Protein AF-A0A397B777-F1 (afdb_monomer)

Secondary structure (DSSP, 8-state):
-HHHHHHTTT-GGGGTSEEE-SSSEEES-HHHHHHHHHHHHHHHHHHHHHHHHHHHHHHHHHHHHHHHHHHHHHHHHTT----HHHHHPPP-SB----HHHHHHHHHHHHHTT--GGGEEEEEEEEEE-TTS-EEEEEEEEEESSEEEEEEE--GGG---TTSPPPPSEEEEEEEEGGGEEEEEE-SSSSSEEEEEEPPPPPPSS---TTPPPGGG-SB-TTT-PBP-SSS--EE-TTT--EE-GGG---EEEEGGGTEEEEEE--GGGTTSS--S----EEEE-TTHHHHHHHHHHH-TT--EEE-SEEE----SSS--S-SSEEEEEEESS-EEEEETTEEEEEEEGGGSPPHHHHHHHHHHHHHHHHHHHHHHHHHHHHHHHHHHHHHHHHHHHHHHHHHHHHHHHHHHHHHHHS--------------TT--------HHHHHHHHHHHHTT--

Nearest PDB structures (foldseek):
  1vfy-assembly1_A  TM=9.439E-01  e=3.024E-05  Saccharomyces cerevisiae
  1dvp-assembly1_A-2  TM=9.298E-01  e=5.493E-04  Drosophila melanogaster
  1joc-assembly1_B  TM=9.354E-01  e=1.040E-03  Homo sapiens
  3zyq-assembly1_A  TM=8.525E-01  e=5.821E-04  Homo sapiens
  1z2q-assembly1_A  TM=7.288E-01  e=4.111E-04  Leishmania major

Solvent-accessible surface area (backbone atoms only — not comparable to full-atom values): 25722 Å² total; per-residue (Å²): 110,70,67,60,63,59,46,32,79,82,40,64,66,56,68,83,39,50,46,83,55,98,89,50,81,45,66,76,47,72,64,62,52,50,52,51,51,55,50,48,54,56,49,48,52,52,52,51,51,50,51,50,50,52,48,52,50,56,64,49,41,58,57,49,51,50,53,54,51,52,52,51,50,52,31,62,76,68,60,38,41,42,32,65,69,60,72,70,61,76,80,71,47,66,64,64,76,53,66,66,63,44,51,46,52,48,50,41,37,50,75,72,69,48,66,78,91,44,62,57,34,31,33,75,30,26,36,40,29,50,81,57,46,81,38,71,57,24,34,45,34,31,42,85,62,32,34,37,41,28,39,56,45,67,59,84,71,63,86,50,94,84,54,80,72,61,51,57,46,27,35,34,34,70,40,54,49,84,41,52,62,31,37,41,26,54,43,54,33,64,39,56,36,30,44,38,38,60,68,66,82,83,51,94,59,58,63,58,89,66,50,59,60,77,82,78,48,69,36,18,79,82,78,61,49,64,57,49,98,88,37,52,83,40,62,19,74,82,76,16,45,49,29,40,66,92,48,36,75,47,65,45,34,37,43,94,36,31,33,80,55,68,36,46,28,44,55,92,52,63,36,60,49,40,48,38,52,50,35,25,44,46,36,37,29,75,54,41,70,51,55,54,49,53,51,36,69,73,38,78,87,39,55,80,47,70,45,49,67,48,68,43,57,57,35,97,57,66,55,54,38,29,74,37,32,39,35,56,47,76,36,89,52,70,46,72,49,74,48,94,72,33,30,37,40,32,31,25,54,82,41,37,57,55,66,70,58,54,52,55,46,53,52,51,51,54,51,53,48,52,52,52,51,52,50,51,52,51,56,46,52,54,52,49,53,59,45,51,53,58,45,49,53,52,50,53,52,50,50,50,55,50,51,52,51,50,52,52,54,49,52,54,50,49,57,56,67,71,53,87,67,94,79,84,88,82,91,82,82,88,77,76,90,80,76,80,74,78,72,86,72,70,57,71,60,56,53,52,50,51,56,54,48,72,72,64,70,128

Sequence (458 aa):
KYIVKAAQKAIPALQDEVQWGQTMLFIRTPEAFFALEKLRERTFGVFVSRIQRAWTKYAGRRHLLQLSADISKLYAKQGKGRQRVSLYRPFDTDYCRDSQVRAAILAVLQYHGDDTSKLLFCDNVDKISKLGIRQPNFYLVVTASAMYILEGQDPASSVDPKAVVPPLVSLRRRLPLSAIEGIVMSPFADPFLVLRITQTPVLPTPDVSHWKDNKSSASCMATNKKFSLFTRRHHCRVTGNLYCADVVSNLHPVPDRGCYTPVRVVDSVVGYFSTDMAEDVCLASEKKTEIAVVIVNALRTISITFDKAIRLRTAPVLSTSPSDTLTFETGAATAITVRPGNIVITVAAADQVPAQYLEARKKRERRRKKQRDAQRAADEAIRTARREVREKEREEERLRRVAEKKARKASERAKRSGSGTNLATNGANVRKFGEQLAQPQSNATSELAAALARRRGN

InterPro domains:
  IPR000306 FYVE zinc finger [PF01363] (210-266)
  IPR000306 FYVE zinc finger [SM00064] (206-271)
  IPR010926 Class I myosin tail homology domain [PF06017] (82-199)
  IPR010926 Class I myosin tail homology domain [PS51757] (80-297)
  IPR011011 Zinc finger, FYVE/PHD-type [SSF57903] (208-265)
  IPR013083 Zinc finger, RING/FYVE/PHD-type [G3DSA:3.30.40.10] (204-276)
  IPR052113 FYVE-type Zinc Finger Domain-Containing Protein [PTHR39490] (209-267)

Organism: Aphanomyces astaci (NCBI:txid112090)

Mean predicted aligned error: 11.79 Å

Radius of gyration: 35.64 Å; Cα contacts (8 Å, |Δi|>4): 681; chains: 1; bounding box: 112×71×77 Å

Structure (mmCIF, N/CA/C/O backbone):
data_AF-A0A397B777-F1
#
_entry.id   AF-A0A397B777-F1
#
loop_
_atom_site.group_PDB
_atom_site.id
_atom_site.type_symbol
_atom_site.label_atom_id
_atom_site.label_alt_id
_atom_site.label_comp_id
_atom_site.label_asym_id
_atom_site.label_entity_id
_atom_site.label_seq_id
_atom_site.pdbx_PDB_ins_code
_atom_site.Cartn_x
_atom_site.Cartn_y
_atom_site.Cartn_z
_atom_site.occupancy
_atom_site.B_iso_or_equiv
_atom_site.auth_seq_id
_atom_site.auth_comp_id
_atom_site.auth_asym_id
_atom_site.auth_atom_id
_atom_site.pdbx_PDB_model_num
ATOM 1 N N . LYS A 1 1 ? -40.153 16.217 -7.613 1.00 79.06 1 LYS A N 1
ATOM 2 C CA . LYS A 1 1 ? -39.376 17.361 -8.165 1.00 79.06 1 LYS A CA 1
ATOM 3 C C . LYS A 1 1 ? -37.860 17.211 -7.982 1.00 79.06 1 LYS A C 1
ATOM 5 O O . LYS A 1 1 ? -37.165 17.145 -8.986 1.00 79.06 1 LYS A O 1
ATOM 10 N N . TYR A 1 2 ? -37.328 17.070 -6.759 1.00 84.75 2 TYR A N 1
ATOM 11 C CA . TYR A 1 2 ? -35.871 16.946 -6.533 1.00 84.75 2 TYR A CA 1
ATOM 12 C C . TYR A 1 2 ? -35.198 15.745 -7.220 1.00 84.75 2 TYR A C 1
ATOM 14 O O . TYR A 1 2 ? -34.091 15.893 -7.725 1.00 84.75 2 TYR A O 1
ATOM 22 N N . ILE A 1 3 ? -35.869 14.589 -7.286 1.00 84.06 3 ILE A N 1
ATOM 23 C CA . ILE A 1 3 ? -35.337 13.381 -7.947 1.00 84.06 3 ILE A CA 1
ATOM 24 C C . ILE A 1 3 ? -35.085 13.635 -9.440 1.00 84.06 3 ILE A C 1
ATOM 26 O O . ILE A 1 3 ? -33.982 13.399 -9.919 1.00 84.06 3 ILE A O 1
ATOM 30 N N . VAL A 1 4 ? -36.067 14.198 -10.154 1.00 85.00 4 VAL A N 1
ATOM 31 C CA . VAL A 1 4 ? -35.940 14.543 -11.582 1.00 85.00 4 VAL A CA 1
ATOM 32 C C . VAL A 1 4 ? -34.845 15.591 -11.792 1.00 85.00 4 VAL A C 1
ATOM 34 O O . VAL A 1 4 ? -33.994 15.421 -12.655 1.00 85.00 4 VAL A O 1
ATOM 37 N N . LYS A 1 5 ? -34.786 16.622 -10.937 1.00 86.44 5 LYS A N 1
ATOM 38 C CA . LYS A 1 5 ? -33.733 17.650 -10.993 1.00 86.44 5 LYS A CA 1
ATOM 39 C C . LYS A 1 5 ? -32.326 17.074 -10.777 1.00 86.44 5 LYS A C 1
ATOM 41 O O . LYS A 1 5 ? -31.363 17.548 -11.369 1.00 86.44 5 LYS A O 1
ATOM 46 N N . ALA A 1 6 ? -32.185 16.055 -9.929 1.00 87.81 6 ALA A N 1
ATOM 47 C CA . ALA A 1 6 ? -30.918 15.352 -9.745 1.00 87.81 6 ALA A CA 1
ATOM 48 C C . ALA A 1 6 ? -30.576 14.462 -10.954 1.00 87.81 6 ALA A C 1
ATOM 50 O O . ALA A 1 6 ? -29.423 14.443 -11.383 1.00 87.81 6 ALA A O 1
ATOM 51 N N . ALA A 1 7 ? -31.572 13.774 -11.521 1.00 88.38 7 ALA A N 1
ATOM 52 C CA . ALA A 1 7 ? -31.412 12.912 -12.691 1.00 88.38 7 ALA A CA 1
ATOM 53 C C . ALA A 1 7 ? -31.034 13.691 -13.963 1.00 88.38 7 ALA A C 1
ATOM 55 O O . ALA A 1 7 ? -30.239 13.193 -14.756 1.00 88.38 7 ALA A O 1
ATOM 56 N N . GLN A 1 8 ? -31.500 14.937 -14.110 1.00 90.25 8 GLN A N 1
ATOM 57 C CA . GLN A 1 8 ? -31.157 15.827 -15.231 1.00 90.25 8 GLN A CA 1
ATOM 58 C C . GLN A 1 8 ? -29.645 16.040 -15.418 1.00 90.25 8 GLN A C 1
ATOM 60 O O . GLN A 1 8 ? -29.198 16.272 -16.534 1.00 90.25 8 GLN A O 1
ATOM 65 N N . LYS A 1 9 ? -28.830 15.912 -14.357 1.00 88.44 9 LYS A N 1
ATOM 66 C CA . LYS A 1 9 ? -27.359 15.985 -14.474 1.00 88.44 9 LYS A CA 1
ATOM 67 C C . LYS A 1 9 ? -26.760 14.826 -15.272 1.00 88.44 9 LYS A C 1
ATOM 69 O O . LYS A 1 9 ? -25.697 14.980 -15.859 1.00 88.44 9 LYS A O 1
ATOM 74 N N . ALA A 1 10 ? -27.397 13.660 -15.221 1.00 88.00 10 ALA A N 1
ATOM 75 C CA . ALA A 1 10 ? -26.948 12.452 -15.903 1.00 88.00 10 ALA A CA 1
ATOM 76 C C . ALA A 1 10 ? -27.722 12.196 -17.205 1.00 88.00 10 ALA A C 1
ATOM 78 O O . ALA A 1 10 ? -27.207 11.514 -18.085 1.00 88.00 10 ALA A O 1
ATOM 79 N N . ILE A 1 11 ? -28.944 12.726 -17.317 1.00 91.12 11 ILE A N 1
ATOM 80 C CA . ILE A 1 11 ? -29.828 12.570 -18.475 1.00 91.12 11 ILE A CA 1
ATOM 81 C C . ILE A 1 11 ? -30.384 13.958 -18.843 1.00 91.12 11 ILE A C 1
ATOM 83 O O . ILE A 1 11 ? -31.448 14.341 -18.349 1.00 91.12 11 ILE A O 1
ATOM 87 N N . PRO A 1 12 ? -29.677 14.734 -19.686 1.00 89.50 12 PRO A N 1
ATOM 88 C CA . PRO A 1 12 ? -30.096 16.090 -20.054 1.00 89.50 12 PRO A CA 1
ATOM 89 C C . PRO A 1 12 ? -31.476 16.155 -20.728 1.00 89.50 12 PRO A C 1
ATOM 91 O O . PRO A 1 12 ? -32.230 17.087 -20.465 1.00 89.50 12 PRO A O 1
ATOM 94 N N . ALA A 1 13 ? -31.849 15.122 -21.497 1.00 86.94 13 ALA A N 1
ATOM 95 C CA . ALA A 1 13 ? -33.136 15.012 -22.200 1.00 86.94 13 ALA A CA 1
ATOM 96 C C . ALA A 1 13 ? -34.374 15.092 -21.276 1.00 86.94 13 ALA A C 1
ATOM 98 O O . ALA A 1 13 ? -35.464 15.461 -21.700 1.00 86.94 13 ALA A O 1
ATOM 99 N N . LEU A 1 14 ? -34.211 14.840 -19.969 1.00 86.88 14 LEU A N 1
ATOM 100 C CA . LEU A 1 14 ? -35.288 14.981 -18.980 1.00 86.88 14 LEU A CA 1
ATOM 101 C C . LEU A 1 14 ? -35.750 16.431 -18.749 1.00 86.88 14 LEU A C 1
ATOM 103 O O . LEU A 1 14 ? -36.656 16.648 -17.942 1.00 86.88 14 LEU A O 1
ATOM 107 N N . GLN A 1 15 ? -35.108 17.434 -19.352 1.00 85.94 15 GLN A N 1
ATOM 108 C CA . GLN A 1 15 ? -35.592 18.817 -19.299 1.00 85.94 15 GLN A CA 1
ATOM 109 C C . GLN A 1 15 ? -36.852 19.009 -20.149 1.00 85.94 15 GLN A C 1
ATOM 111 O O . GLN A 1 15 ? -37.809 19.608 -19.662 1.00 85.94 15 GLN A O 1
ATOM 116 N N . ASP A 1 16 ? -36.883 18.420 -21.345 1.00 88.69 16 ASP A N 1
ATOM 117 C CA . ASP A 1 16 ? -37.944 18.648 -22.336 1.00 88.69 16 ASP A CA 1
ATOM 118 C C . ASP A 1 16 ? -38.967 17.503 -22.393 1.00 88.69 16 ASP A C 1
ATOM 120 O O . ASP A 1 16 ? -40.089 17.658 -22.884 1.00 88.69 16 ASP A O 1
ATOM 124 N N . GLU A 1 17 ? -38.596 16.337 -21.863 1.00 89.69 17 GLU A N 1
ATOM 125 C CA . GLU A 1 17 ? -3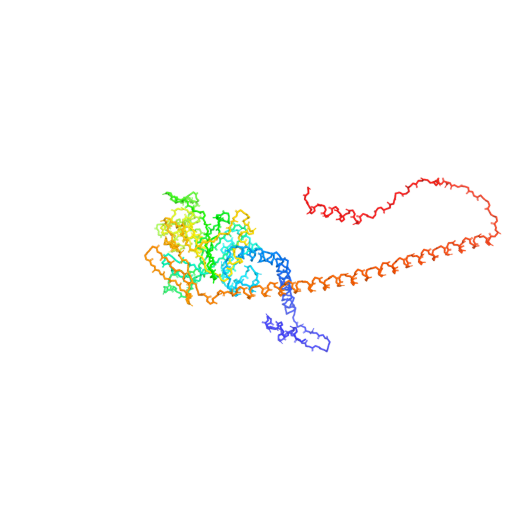9.399 15.115 -21.948 1.00 89.69 17 GLU A CA 1
ATOM 126 C C . GLU A 1 17 ? -40.285 14.844 -20.728 1.00 89.69 17 GLU A C 1
ATOM 128 O O . GLU A 1 17 ? -41.009 13.846 -20.696 1.00 89.69 17 GLU A O 1
ATOM 133 N N . VAL A 1 18 ? -40.248 15.718 -19.719 1.00 90.50 18 VAL A N 1
ATOM 134 C CA . VAL A 1 18 ? -40.936 15.508 -18.442 1.00 90.50 18 VAL A CA 1
ATOM 135 C C . VAL A 1 18 ? -41.908 16.645 -18.143 1.00 90.50 18 VAL A C 1
ATOM 137 O O . VAL A 1 18 ? -41.526 17.811 -18.088 1.00 90.50 18 VAL A O 1
ATOM 140 N N . GLN A 1 19 ? -43.161 16.298 -17.852 1.00 90.94 19 GLN A N 1
ATOM 141 C CA . GLN A 1 19 ? -44.210 17.241 -17.470 1.00 90.94 19 GLN A CA 1
ATOM 142 C C . GLN A 1 19 ? -44.797 16.891 -16.096 1.00 90.94 19 GLN A C 1
ATOM 144 O O . GLN A 1 19 ? -45.044 15.730 -15.770 1.00 90.94 19 GLN A O 1
ATOM 149 N N . TRP A 1 20 ? -45.026 17.909 -15.264 1.00 89.44 20 TRP A N 1
ATOM 150 C CA . TRP A 1 20 ? -45.606 17.742 -13.930 1.00 89.44 20 TRP A CA 1
ATOM 151 C C . TRP A 1 20 ? -47.130 17.847 -13.992 1.00 89.44 20 TRP A C 1
ATOM 153 O O . TRP A 1 20 ? -47.655 18.901 -14.340 1.00 89.44 20 TRP A O 1
ATOM 163 N N . GLY A 1 21 ? -47.831 16.780 -13.612 1.00 87.88 21 GLY A N 1
ATOM 164 C CA . GLY A 1 21 ? -49.249 16.842 -13.266 1.00 87.88 21 GLY A CA 1
ATOM 165 C C . GLY A 1 21 ? -49.465 17.254 -11.808 1.00 87.88 21 GLY A C 1
ATOM 166 O O . GLY A 1 21 ? -48.512 17.513 -11.069 1.00 87.88 21 GLY A O 1
ATOM 167 N N . GLN A 1 22 ? -50.726 17.276 -11.370 1.00 87.25 22 GLN A N 1
ATOM 168 C CA . GLN A 1 22 ? -51.072 17.592 -9.976 1.00 87.25 22 GLN A CA 1
ATOM 169 C C . GLN A 1 22 ? -50.581 16.516 -8.992 1.00 87.25 22 GLN A C 1
ATOM 171 O O . GLN A 1 22 ? -50.081 16.846 -7.920 1.00 87.25 22 GLN A O 1
ATOM 176 N N . THR A 1 23 ? -50.674 15.236 -9.370 1.00 91.19 23 THR A N 1
ATOM 177 C CA . THR A 1 23 ? -50.305 14.087 -8.518 1.0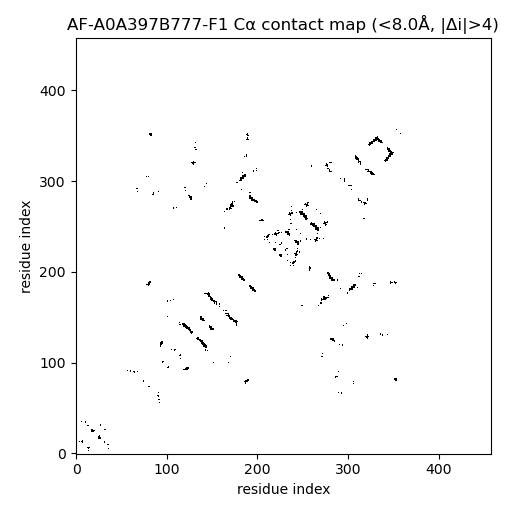0 91.19 23 THR A CA 1
ATOM 178 C C . THR A 1 23 ? -49.223 13.193 -9.123 1.00 91.19 23 THR A C 1
ATOM 180 O O . THR A 1 23 ? -48.531 12.492 -8.387 1.00 91.19 23 THR A O 1
ATOM 183 N N . MET A 1 24 ? -49.050 13.219 -10.448 1.00 91.12 24 MET A N 1
ATOM 184 C CA . MET A 1 24 ? -48.182 12.292 -11.179 1.00 91.12 24 MET A CA 1
ATOM 185 C C . MET A 1 24 ? -47.191 13.008 -12.097 1.00 91.12 24 MET A C 1
ATOM 187 O O . MET A 1 24 ? -47.374 14.166 -12.478 1.00 91.12 24 MET A O 1
ATOM 191 N N . LEU A 1 25 ? -46.119 12.294 -12.439 1.00 89.88 25 LEU A N 1
ATOM 192 C CA . LEU A 1 25 ? -45.121 12.712 -13.414 1.00 89.88 25 LEU A CA 1
ATOM 193 C C . LEU A 1 25 ? -45.454 12.092 -14.771 1.00 89.88 25 LEU A C 1
ATOM 195 O O . LEU A 1 25 ? -45.623 10.879 -14.853 1.00 89.88 25 LEU A O 1
ATOM 199 N N . PHE A 1 26 ? -45.494 12.907 -15.818 1.00 91.38 26 PHE A N 1
ATOM 200 C CA . PHE A 1 26 ? -45.703 12.450 -17.186 1.00 91.38 26 PHE A CA 1
ATOM 201 C C . PHE A 1 26 ? -44.372 12.480 -17.935 1.00 91.38 26 PHE A C 1
ATOM 203 O O . PHE A 1 26 ? -43.676 13.496 -17.923 1.00 91.38 26 PHE A O 1
ATOM 210 N N . ILE A 1 27 ? -44.014 11.359 -18.557 1.00 92.88 27 ILE A N 1
ATOM 211 C CA . ILE A 1 27 ? -42.802 11.199 -19.367 1.00 92.88 27 ILE A CA 1
ATOM 212 C C . ILE A 1 27 ? -43.257 10.973 -20.806 1.00 92.88 27 ILE A C 1
ATOM 214 O O . ILE A 1 27 ? -44.124 10.133 -21.044 1.00 92.88 27 ILE A O 1
ATOM 218 N N . ARG A 1 28 ? -42.714 11.749 -21.747 1.00 91.56 28 ARG A N 1
ATOM 219 C CA . ARG A 1 28 ? -43.176 11.761 -23.143 1.00 91.56 28 ARG A CA 1
ATOM 220 C C . ARG A 1 28 ? -42.762 10.521 -23.926 1.00 91.56 28 ARG A C 1
ATOM 222 O O . ARG A 1 28 ? -43.581 9.987 -24.667 1.00 91.56 28 ARG A O 1
ATOM 229 N N . THR A 1 29 ? -41.516 10.077 -23.779 1.00 92.44 29 THR A N 1
ATOM 230 C CA . THR A 1 29 ? -40.973 8.957 -24.556 1.00 92.44 29 THR A CA 1
ATOM 231 C C . THR A 1 29 ? -40.664 7.750 -23.663 1.00 92.44 29 THR A C 1
ATOM 233 O O . THR A 1 29 ? -40.296 7.908 -22.491 1.00 92.44 29 THR A O 1
ATOM 236 N N . PRO A 1 30 ? -40.763 6.520 -24.199 1.00 93.56 30 PRO A N 1
ATOM 237 C CA . PRO A 1 30 ? -40.282 5.335 -23.494 1.00 93.56 30 PRO A CA 1
ATOM 238 C C . PRO A 1 30 ? -38.759 5.373 -23.280 1.00 93.56 30 PRO A C 1
ATOM 240 O O . PRO A 1 30 ? -38.261 4.820 -22.302 1.00 93.56 30 PRO A O 1
ATOM 243 N N . GLU A 1 31 ? -38.011 6.060 -24.143 1.00 92.00 31 GLU A N 1
ATOM 244 C CA . GLU A 1 31 ? -36.551 6.181 -24.074 1.00 92.00 31 GLU A CA 1
ATOM 245 C C . GLU A 1 31 ? -36.095 6.933 -22.817 1.00 92.00 31 GLU A C 1
ATOM 247 O O . GLU A 1 31 ? -35.220 6.445 -22.096 1.00 92.00 31 GLU A O 1
ATOM 252 N N . ALA A 1 32 ? -36.734 8.060 -22.479 1.00 89.50 32 ALA A N 1
ATOM 253 C CA . ALA A 1 32 ? -36.459 8.773 -21.229 1.00 89.50 32 ALA A CA 1
ATOM 254 C C . ALA A 1 32 ? -36.811 7.946 -19.987 1.00 89.50 32 ALA A C 1
ATOM 256 O O . ALA A 1 32 ? -36.101 8.011 -18.977 1.00 89.50 32 ALA A O 1
ATOM 257 N N . PHE A 1 33 ? -37.873 7.138 -20.054 1.00 91.62 33 PHE A N 1
ATOM 258 C CA . PHE A 1 33 ? -38.214 6.214 -18.975 1.00 91.62 33 PHE A CA 1
ATOM 259 C C . PHE A 1 33 ? -37.134 5.133 -18.797 1.00 91.62 33 PHE A C 1
ATOM 261 O O . PHE A 1 33 ? -36.637 4.936 -17.686 1.00 91.62 33 PHE A O 1
ATOM 268 N N . PHE A 1 34 ? -36.689 4.487 -19.879 1.00 93.38 34 PHE A N 1
ATOM 269 C CA . PHE A 1 34 ? -35.610 3.496 -19.813 1.00 93.38 34 PHE A CA 1
ATOM 270 C C . PHE A 1 34 ? -34.275 4.104 -19.370 1.00 93.38 34 PHE A C 1
ATOM 272 O O . PHE A 1 34 ? -33.523 3.466 -18.631 1.00 93.38 34 PHE A O 1
ATOM 279 N N . ALA A 1 35 ? -33.982 5.349 -19.755 1.00 90.69 35 ALA A N 1
ATOM 280 C CA . ALA A 1 35 ? -32.808 6.066 -19.269 1.00 90.69 35 ALA A CA 1
ATOM 281 C C . ALA A 1 35 ? -32.852 6.256 -17.741 1.00 90.69 35 ALA A C 1
ATOM 283 O O . ALA A 1 35 ? -31.838 6.049 -17.064 1.00 90.69 35 ALA A O 1
ATOM 284 N N . LEU A 1 36 ? -34.021 6.592 -17.181 1.00 91.19 36 LEU A N 1
ATOM 285 C CA . LEU A 1 36 ? -34.231 6.690 -15.733 1.00 91.19 36 LEU A CA 1
ATOM 286 C C . LEU A 1 36 ? -34.055 5.341 -15.024 1.00 91.19 36 LEU A C 1
ATOM 288 O O . LEU A 1 36 ? -33.370 5.294 -14.000 1.00 91.19 36 LEU A O 1
ATOM 292 N N . GLU A 1 37 ? -34.604 4.249 -15.565 1.00 93.62 37 GLU A N 1
ATOM 293 C CA . GLU A 1 37 ? -34.410 2.905 -14.995 1.00 93.62 37 GLU A CA 1
ATOM 294 C C . GLU A 1 37 ? -32.938 2.472 -15.042 1.00 93.62 37 GLU A C 1
ATOM 296 O O . GLU A 1 37 ? -32.383 2.031 -14.034 1.00 93.62 37 GLU A O 1
ATOM 301 N N . LYS A 1 38 ? -32.236 2.719 -16.153 1.00 93.50 38 LYS A N 1
ATOM 302 C CA . LYS A 1 38 ? -30.796 2.438 -16.267 1.00 93.50 38 LYS A CA 1
ATOM 303 C C . LYS A 1 38 ? -29.967 3.245 -15.261 1.00 93.50 38 LYS A C 1
ATOM 305 O O . LYS A 1 38 ? -29.011 2.735 -14.666 1.00 93.50 38 LYS A O 1
ATOM 310 N N . LEU A 1 39 ? -30.333 4.508 -15.024 1.00 92.81 39 LEU A N 1
ATOM 311 C CA . LEU A 1 39 ? -29.713 5.333 -13.985 1.00 92.81 39 LEU A CA 1
ATOM 312 C C . LEU A 1 39 ? -30.018 4.796 -12.579 1.00 92.81 39 LEU A C 1
ATOM 314 O O . LEU A 1 39 ? -29.129 4.800 -11.721 1.00 92.81 39 LEU A O 1
ATOM 318 N N . ARG A 1 40 ? -31.242 4.313 -12.335 1.00 93.06 40 ARG A N 1
ATOM 319 C CA . ARG A 1 40 ? -31.650 3.684 -11.073 1.00 93.06 40 ARG A CA 1
ATOM 320 C C . ARG A 1 40 ? -30.844 2.418 -10.799 1.00 93.06 40 ARG A C 1
ATOM 322 O O . ARG A 1 40 ? -30.287 2.317 -9.709 1.00 93.06 40 ARG A O 1
ATOM 329 N N . GLU A 1 41 ? -30.710 1.509 -11.762 1.00 93.38 41 GLU A N 1
ATOM 330 C CA . GLU A 1 41 ? -29.903 0.287 -11.626 1.00 93.38 41 GLU A CA 1
ATOM 331 C C . GLU A 1 41 ? -28.442 0.605 -11.291 1.00 93.38 41 GLU A C 1
ATOM 333 O O . GLU A 1 41 ? -27.890 0.096 -10.309 1.00 93.38 41 GLU A O 1
ATOM 338 N N . ARG A 1 42 ? -27.829 1.539 -12.032 1.00 90.62 42 ARG A N 1
ATOM 339 C CA . ARG A 1 42 ? -26.467 2.011 -11.746 1.00 90.62 42 ARG A CA 1
ATOM 340 C C . ARG A 1 42 ? -26.355 2.586 -10.332 1.00 90.62 42 ARG A C 1
ATOM 342 O O . ARG A 1 42 ? -25.403 2.285 -9.610 1.00 90.62 42 ARG A O 1
ATOM 349 N N . THR A 1 43 ? -27.312 3.419 -9.926 1.00 91.12 43 THR A N 1
ATOM 350 C CA . THR A 1 43 ? -27.321 4.066 -8.603 1.00 91.12 43 THR A CA 1
ATOM 351 C C . THR A 1 43 ? -27.528 3.049 -7.479 1.00 91.12 43 THR A C 1
ATOM 353 O O . THR A 1 43 ? -26.881 3.145 -6.434 1.00 91.12 43 THR A O 1
ATOM 356 N N . PHE A 1 44 ? -28.362 2.031 -7.698 1.00 93.00 44 PHE A N 1
ATOM 357 C CA . PHE A 1 44 ? -28.548 0.922 -6.766 1.00 93.00 44 PHE A CA 1
ATOM 358 C C . PHE A 1 44 ? -27.234 0.164 -6.543 1.00 93.00 44 PHE A C 1
ATOM 360 O O . PHE A 1 44 ? -26.838 -0.050 -5.396 1.00 93.00 44 PHE A O 1
ATOM 367 N N . GLY A 1 45 ? -26.485 -0.120 -7.615 1.00 87.94 45 GLY A N 1
ATOM 368 C CA . GLY A 1 45 ? -25.137 -0.693 -7.529 1.00 87.94 45 GLY A CA 1
ATOM 369 C C . GLY A 1 45 ? -24.165 0.154 -6.693 1.00 87.94 45 GLY A C 1
ATOM 370 O O . GLY A 1 45 ? -23.386 -0.383 -5.899 1.00 87.94 45 GLY A O 1
ATOM 371 N N . VAL A 1 46 ? -24.249 1.488 -6.788 1.00 88.31 46 VAL A N 1
ATOM 372 C CA . VAL A 1 46 ? -23.464 2.409 -5.944 1.00 88.31 46 VAL A CA 1
ATOM 373 C C . VAL A 1 46 ? -23.859 2.292 -4.469 1.00 88.31 46 VAL A C 1
ATOM 375 O O . VAL A 1 46 ? -22.975 2.255 -3.609 1.00 88.31 46 VAL A O 1
ATOM 378 N N . PHE A 1 47 ? -25.153 2.214 -4.145 1.00 91.69 47 PHE A N 1
ATOM 379 C CA . PHE A 1 47 ? -25.607 2.044 -2.760 1.00 91.69 47 PHE A CA 1
ATOM 380 C C . PHE A 1 47 ? -25.188 0.698 -2.173 1.00 91.69 47 PHE A C 1
ATOM 382 O O . PHE A 1 47 ? -24.638 0.674 -1.070 1.00 91.69 47 PHE A O 1
ATOM 389 N N . VAL A 1 48 ? -25.363 -0.395 -2.918 1.00 90.44 48 VAL A N 1
ATOM 390 C CA . VAL A 1 48 ? -24.903 -1.733 -2.516 1.00 90.44 48 VAL A CA 1
ATOM 391 C C . VAL A 1 48 ? -23.403 -1.705 -2.228 1.00 90.44 48 VAL A C 1
ATOM 393 O O . VAL A 1 48 ? -22.981 -2.089 -1.138 1.00 90.44 48 VAL A O 1
ATOM 396 N N . SER A 1 49 ? -22.608 -1.132 -3.135 1.00 76.69 49 SER A N 1
ATOM 397 C CA . SER A 1 49 ? -21.159 -0.985 -2.953 1.00 76.69 49 SER A CA 1
ATOM 398 C C . SER A 1 49 ? -20.806 -0.164 -1.709 1.00 76.69 49 SER A C 1
ATOM 400 O O . SER A 1 49 ? -19.877 -0.507 -0.980 1.00 76.69 49 SER A O 1
ATOM 402 N N . ARG A 1 50 ? -21.537 0.925 -1.429 1.00 82.88 50 ARG A N 1
ATOM 403 C CA . ARG A 1 50 ? -21.329 1.745 -0.222 1.00 82.88 50 ARG A CA 1
ATOM 404 C C . ARG A 1 50 ? -21.622 0.960 1.054 1.00 82.88 50 ARG A C 1
ATOM 406 O O . ARG A 1 50 ? -20.820 1.026 1.984 1.00 82.88 50 ARG A O 1
ATOM 413 N N . ILE A 1 51 ? -22.727 0.215 1.093 1.00 88.12 51 ILE A N 1
ATOM 414 C CA . ILE A 1 51 ? -23.113 -0.607 2.248 1.00 88.12 51 ILE A CA 1
ATOM 415 C C . ILE A 1 51 ? -22.091 -1.724 2.465 1.00 88.12 51 ILE A C 1
ATOM 417 O O . ILE A 1 51 ? -21.596 -1.885 3.578 1.00 88.12 51 ILE A O 1
ATOM 421 N N . GLN A 1 52 ? -21.719 -2.444 1.406 1.00 80.38 52 GLN A N 1
ATOM 422 C CA . GLN A 1 52 ? -20.705 -3.498 1.466 1.00 80.38 52 GLN A CA 1
ATOM 423 C C . GLN A 1 52 ? -19.368 -2.950 1.971 1.00 80.38 52 GLN A C 1
ATOM 425 O O . GLN A 1 52 ? -18.809 -3.492 2.919 1.00 80.38 52 GLN A O 1
ATOM 430 N N . ARG A 1 53 ? -18.889 -1.821 1.429 1.00 77.94 53 ARG A N 1
ATOM 431 C CA . ARG A 1 53 ? -17.664 -1.160 1.914 1.00 77.94 53 ARG A CA 1
ATOM 432 C C . ARG A 1 53 ? -17.774 -0.755 3.382 1.00 77.94 53 ARG A C 1
ATOM 434 O O . ARG A 1 53 ? -16.827 -0.964 4.135 1.00 77.94 53 ARG A O 1
ATOM 441 N N . ALA A 1 54 ? -18.908 -0.194 3.802 1.00 82.69 54 ALA A N 1
ATOM 442 C CA . ALA A 1 54 ? -19.131 0.192 5.193 1.00 82.69 54 ALA A CA 1
ATOM 443 C C . ALA A 1 54 ? -19.119 -1.023 6.135 1.00 82.69 54 ALA A C 1
ATOM 445 O O . ALA A 1 54 ? -18.486 -0.966 7.191 1.00 82.69 54 ALA A O 1
ATOM 446 N N . TRP A 1 55 ? -19.754 -2.131 5.739 1.00 82.69 55 TRP A N 1
ATOM 447 C CA . TRP A 1 55 ? -19.750 -3.384 6.491 1.00 82.69 55 TRP A CA 1
ATOM 448 C C . TRP A 1 55 ? -18.354 -4.001 6.571 1.00 82.69 55 TRP A C 1
ATOM 450 O O . TRP A 1 55 ? -17.883 -4.273 7.672 1.00 82.69 55 TRP A O 1
ATOM 460 N N . THR A 1 56 ? -17.658 -4.163 5.442 1.00 73.94 56 THR A N 1
ATOM 461 C CA . THR A 1 56 ? -16.292 -4.707 5.408 1.00 73.94 56 THR A CA 1
ATOM 462 C C . THR A 1 56 ? -15.353 -3.861 6.262 1.00 73.94 56 THR A C 1
ATOM 464 O O . THR A 1 56 ? -14.590 -4.397 7.066 1.00 73.94 56 THR A O 1
ATOM 467 N N . LYS A 1 57 ? -15.478 -2.530 6.184 1.00 75.88 57 LYS A N 1
ATOM 468 C CA . LYS A 1 57 ? -14.741 -1.598 7.041 1.00 75.88 57 LYS A CA 1
ATOM 469 C C . LYS A 1 57 ? -15.066 -1.801 8.518 1.00 75.88 57 LYS A C 1
ATOM 471 O O . LYS A 1 57 ? -14.153 -1.854 9.334 1.00 75.88 57 LYS A O 1
ATOM 476 N N . TYR A 1 58 ? -16.341 -1.925 8.886 1.00 80.50 58 TYR A N 1
ATOM 477 C CA . TYR A 1 58 ? -16.753 -2.176 10.269 1.00 80.50 58 TYR A CA 1
ATOM 478 C C . TYR A 1 58 ? -16.226 -3.520 10.798 1.00 80.50 58 TYR A C 1
ATOM 480 O O . TYR A 1 58 ? -15.634 -3.566 11.879 1.00 80.50 58 TYR A O 1
ATOM 488 N N . ALA A 1 59 ? -16.404 -4.593 10.026 1.00 79.12 59 ALA A N 1
ATOM 489 C CA . ALA A 1 59 ? -15.986 -5.941 10.382 1.00 79.12 59 ALA A CA 1
ATOM 490 C C . ALA A 1 59 ? -14.458 -6.030 10.538 1.00 79.12 59 ALA A C 1
ATOM 492 O O . ALA A 1 59 ? -13.971 -6.493 11.572 1.00 79.12 59 ALA A O 1
ATOM 493 N N . GLY A 1 60 ? -13.700 -5.498 9.571 1.00 75.62 60 GLY A N 1
ATOM 494 C CA . GLY A 1 60 ? -12.235 -5.470 9.605 1.00 75.62 60 GLY A CA 1
ATOM 495 C C . GLY A 1 60 ? -11.667 -4.558 10.695 1.00 75.62 60 GLY A C 1
ATOM 496 O O . GLY A 1 60 ? -10.644 -4.871 11.305 1.00 75.62 60 GLY A O 1
ATOM 497 N N . ARG A 1 61 ? -12.358 -3.461 11.034 1.00 81.25 61 ARG A N 1
ATOM 498 C CA . ARG A 1 61 ? -11.883 -2.483 12.026 1.00 81.25 61 ARG A CA 1
ATOM 499 C C . ARG A 1 61 ? -11.678 -3.077 13.415 1.00 81.25 61 ARG A C 1
ATOM 501 O O . ARG A 1 61 ? -10.774 -2.634 14.115 1.00 81.25 61 ARG A O 1
ATOM 508 N N . ARG A 1 62 ? -12.468 -4.069 13.837 1.00 82.06 62 ARG A N 1
ATOM 509 C CA . ARG A 1 62 ? -12.256 -4.728 15.142 1.00 82.06 62 ARG A CA 1
ATOM 510 C C . ARG A 1 62 ? -10.891 -5.412 15.209 1.00 82.06 62 ARG A C 1
ATOM 512 O O . ARG A 1 62 ? -10.177 -5.229 16.191 1.00 82.06 62 ARG A O 1
ATOM 519 N N . HIS A 1 63 ? -10.539 -6.146 14.155 1.00 85.12 63 HIS A N 1
ATOM 520 C CA . HIS A 1 63 ? -9.244 -6.812 14.027 1.00 85.12 63 HIS A CA 1
ATOM 521 C C . HIS A 1 63 ? -8.104 -5.792 13.978 1.00 85.12 63 HIS A C 1
ATOM 523 O O . HIS A 1 63 ? -7.162 -5.873 14.758 1.00 85.12 63 HIS A O 1
ATOM 529 N N . LEU A 1 64 ? -8.247 -4.747 13.160 1.00 85.38 64 LEU A N 1
ATOM 530 C CA . LEU A 1 64 ? -7.249 -3.680 13.049 1.00 85.38 64 LEU A CA 1
ATOM 531 C C . LEU A 1 64 ? -7.030 -2.909 14.365 1.00 85.38 64 LEU A C 1
ATOM 533 O O . LEU A 1 64 ? -5.904 -2.535 14.686 1.00 85.38 64 LEU A O 1
ATOM 537 N N . LEU A 1 65 ? -8.084 -2.684 15.156 1.00 85.94 65 LEU A N 1
ATOM 538 C CA . LEU A 1 65 ? -7.970 -2.063 16.480 1.00 85.94 65 LEU A CA 1
ATOM 539 C C . LEU A 1 65 ? -7.225 -2.960 17.474 1.00 85.94 65 LEU A C 1
ATOM 541 O O . LEU A 1 65 ? -6.429 -2.452 18.263 1.00 85.94 65 LEU A O 1
ATOM 545 N N . GLN A 1 66 ? -7.472 -4.272 17.436 1.00 88.38 66 GLN A N 1
ATOM 546 C CA . GLN A 1 66 ? -6.754 -5.240 18.265 1.00 88.38 66 GLN A CA 1
ATOM 547 C C . GLN A 1 66 ? -5.261 -5.240 17.918 1.00 88.38 66 GLN A C 1
ATOM 549 O O . GLN A 1 66 ? -4.416 -5.026 18.785 1.00 88.38 66 GLN A O 1
ATOM 554 N N . LEU A 1 67 ? -4.962 -5.346 16.628 1.00 90.38 67 LEU A N 1
ATOM 555 C CA . LEU A 1 67 ? -3.625 -5.244 16.061 1.00 90.38 67 LEU A CA 1
ATOM 556 C C . LEU A 1 67 ? -2.901 -3.940 16.465 1.00 90.38 67 LEU A C 1
ATOM 558 O O . LEU A 1 67 ? -1.750 -3.965 16.903 1.00 90.38 67 LEU A O 1
ATOM 562 N N . SER A 1 68 ? -3.593 -2.798 16.410 1.00 90.00 68 SER A N 1
ATOM 563 C CA . SER A 1 68 ? -3.076 -1.495 16.861 1.00 90.00 68 SER A CA 1
ATOM 564 C C . SER A 1 68 ? -2.784 -1.444 18.373 1.00 90.00 68 SER A C 1
ATOM 566 O O . SER A 1 68 ? -1.824 -0.801 18.822 1.00 90.00 68 SER A O 1
ATOM 568 N N . ALA A 1 69 ? -3.585 -2.137 19.185 1.00 88.50 69 ALA A N 1
ATOM 569 C CA . ALA A 1 69 ? -3.349 -2.245 20.620 1.00 88.50 69 ALA A CA 1
ATOM 570 C C . ALA A 1 69 ? -2.131 -3.130 20.928 1.00 88.50 69 ALA A C 1
ATOM 572 O O . ALA A 1 69 ? -1.316 -2.767 21.779 1.00 88.50 69 ALA A O 1
ATOM 573 N N . ASP A 1 70 ? -1.977 -4.251 20.224 1.00 91.38 70 ASP A N 1
ATOM 574 C CA . ASP A 1 70 ? -0.891 -5.205 20.455 1.00 91.38 70 ASP A CA 1
ATOM 575 C C . ASP A 1 70 ? 0.471 -4.636 20.054 1.00 91.38 70 ASP A C 1
ATOM 577 O O . ASP A 1 70 ? 1.412 -4.683 20.851 1.00 91.38 70 ASP A O 1
ATOM 581 N N . ILE A 1 71 ? 0.564 -3.953 18.909 1.00 92.69 71 ILE A N 1
ATOM 582 C CA . ILE A 1 71 ? 1.803 -3.256 18.533 1.00 92.69 71 ILE A CA 1
ATOM 583 C C . ILE A 1 71 ? 2.154 -2.130 19.504 1.00 92.69 71 ILE A C 1
ATOM 585 O O . ILE A 1 71 ? 3.323 -1.879 19.784 1.00 92.69 71 ILE A O 1
ATOM 589 N N . SER A 1 72 ? 1.150 -1.457 20.071 1.00 90.25 72 SER A N 1
ATOM 590 C CA . SER A 1 72 ? 1.392 -0.395 21.047 1.00 90.25 72 SER A CA 1
ATOM 591 C C . SER A 1 72 ? 1.978 -0.942 22.351 1.00 90.25 72 SER A C 1
ATOM 593 O O . SER A 1 72 ? 2.787 -0.254 22.974 1.00 90.25 72 SER A O 1
ATOM 595 N N . LYS A 1 73 ? 1.637 -2.180 22.740 1.00 91.62 73 LYS A N 1
ATOM 596 C CA . LYS A 1 73 ? 2.298 -2.887 23.851 1.00 91.62 73 LYS A CA 1
ATOM 597 C C . LYS A 1 73 ? 3.738 -3.253 23.492 1.00 91.62 73 LYS A C 1
ATOM 599 O O . LYS A 1 73 ? 4.626 -3.031 24.307 1.00 91.62 73 LYS A O 1
ATOM 604 N N . LEU A 1 74 ? 3.968 -3.766 22.280 1.00 93.56 74 LEU A N 1
ATOM 605 C CA . LEU A 1 74 ? 5.303 -4.126 21.792 1.00 93.56 74 LEU A CA 1
ATOM 606 C C . LEU A 1 74 ? 6.236 -2.908 21.783 1.00 93.56 74 LEU A C 1
ATOM 608 O O . LEU A 1 74 ? 7.327 -2.970 22.340 1.00 93.56 74 LEU A O 1
ATOM 612 N N . TYR A 1 75 ? 5.779 -1.776 21.245 1.00 93.38 75 TYR A N 1
ATOM 613 C CA . TYR A 1 75 ? 6.543 -0.528 21.250 1.00 93.38 75 TYR A CA 1
ATOM 614 C C . TYR A 1 75 ? 6.829 -0.019 22.663 1.00 93.38 75 TYR A C 1
ATOM 616 O O . TYR A 1 75 ? 7.943 0.415 22.925 1.00 93.38 75 TYR A O 1
ATOM 624 N N . ALA A 1 76 ? 5.865 -0.106 23.585 1.00 90.25 76 ALA A N 1
ATOM 625 C CA . ALA A 1 76 ? 6.097 0.274 24.977 1.00 90.25 76 ALA A CA 1
ATOM 626 C C . ALA A 1 76 ? 7.133 -0.634 25.661 1.00 90.25 76 ALA A C 1
ATOM 628 O O . ALA A 1 76 ? 7.975 -0.133 26.397 1.00 90.25 76 ALA A O 1
ATOM 629 N N . LYS A 1 77 ? 7.097 -1.947 25.392 1.00 93.06 77 LYS A N 1
ATOM 630 C CA . LYS A 1 77 ? 8.057 -2.921 25.934 1.00 93.06 77 LYS A CA 1
ATOM 631 C C . LYS A 1 77 ? 9.481 -2.665 25.433 1.00 93.06 77 LYS A C 1
ATOM 633 O O . LYS A 1 77 ? 10.418 -2.794 26.206 1.00 93.06 77 LYS A O 1
ATOM 638 N N . GLN A 1 78 ? 9.624 -2.308 24.159 1.00 93.25 78 GLN A N 1
ATOM 639 C CA . GLN A 1 78 ? 10.920 -2.090 23.504 1.00 93.25 78 GLN A CA 1
ATOM 640 C C . GLN A 1 78 ? 11.386 -0.625 23.542 1.00 93.25 78 GLN A C 1
ATOM 642 O O . GLN A 1 78 ? 12.373 -0.271 22.907 1.00 93.25 78 GLN A O 1
ATOM 647 N N . GLY A 1 79 ? 10.663 0.253 24.246 1.00 90.44 79 GLY A N 1
ATOM 648 C CA . GLY A 1 79 ? 11.029 1.664 24.375 1.00 90.44 79 GLY A CA 1
ATOM 649 C C . GLY A 1 79 ? 10.943 2.478 23.078 1.00 90.44 79 GLY A C 1
ATOM 650 O O . GLY A 1 79 ? 11.570 3.530 22.992 1.00 90.44 79 GLY A O 1
ATOM 651 N N . LYS A 1 80 ? 10.172 2.040 22.070 1.00 92.56 80 LYS A N 1
ATOM 652 C CA . LYS A 1 80 ? 10.051 2.783 20.807 1.00 92.56 80 LYS A CA 1
ATOM 653 C C . LYS A 1 80 ? 9.284 4.095 20.991 1.00 92.56 80 LYS A C 1
ATOM 655 O O . LYS A 1 80 ? 8.099 4.102 21.346 1.00 92.56 80 LYS A O 1
ATOM 660 N N . GLY A 1 81 ? 9.941 5.196 20.633 1.00 91.88 81 GLY A N 1
ATOM 661 C CA . GLY A 1 81 ? 9.366 6.529 20.529 1.00 91.88 81 GLY A CA 1
ATOM 662 C C . GLY A 1 81 ? 8.165 6.576 19.581 1.00 91.88 81 GLY A C 1
ATOM 663 O O . GLY A 1 81 ? 8.101 5.899 18.551 1.00 91.88 81 GLY A O 1
ATOM 664 N N . ARG A 1 82 ? 7.165 7.382 19.940 1.00 91.44 82 ARG A N 1
ATOM 665 C CA . ARG A 1 82 ? 5.930 7.530 19.165 1.00 91.44 82 ARG A CA 1
ATOM 666 C C . ARG A 1 82 ? 5.768 8.966 18.700 1.00 91.44 82 ARG A C 1
ATOM 668 O O . ARG A 1 82 ? 5.877 9.878 19.510 1.00 91.44 82 ARG A O 1
ATOM 675 N N . GLN A 1 83 ? 5.381 9.126 17.439 1.00 90.31 83 GLN A N 1
ATOM 676 C CA . GLN A 1 83 ? 4.869 10.383 16.900 1.00 90.31 83 GLN A CA 1
ATOM 677 C C . GLN A 1 83 ? 3.372 10.520 17.187 1.00 90.31 83 GLN A C 1
ATOM 679 O O . GLN A 1 83 ? 2.636 9.522 17.201 1.00 90.31 83 GLN A O 1
ATOM 684 N N . ARG A 1 84 ? 2.891 11.759 17.354 1.00 87.25 84 ARG A N 1
ATOM 685 C CA . ARG A 1 84 ? 1.454 12.044 17.538 1.00 87.25 84 ARG A CA 1
ATOM 686 C C . ARG A 1 84 ? 0.618 11.476 16.388 1.00 87.25 84 ARG A C 1
ATOM 688 O O . ARG A 1 84 ? -0.383 10.808 16.643 1.00 87.25 84 ARG A O 1
ATOM 695 N N . VAL A 1 85 ? 1.068 11.649 15.145 1.00 86.75 85 VAL A N 1
ATOM 696 C CA . VAL A 1 85 ? 0.369 11.153 13.947 1.00 86.75 85 VAL A CA 1
ATOM 697 C C . VAL A 1 85 ? 0.198 9.628 13.988 1.00 86.75 85 VAL A C 1
ATOM 699 O O . VAL A 1 85 ? -0.901 9.117 13.785 1.00 86.75 85 VAL A O 1
ATOM 702 N N . SER A 1 86 ? 1.242 8.892 14.376 1.00 84.81 86 SER A N 1
ATOM 703 C CA . SER A 1 86 ? 1.212 7.425 14.497 1.00 84.81 86 SER A CA 1
ATOM 704 C C . SER A 1 86 ? 0.344 6.907 15.660 1.00 84.81 86 SER A C 1
ATOM 706 O O . SER A 1 86 ? -0.028 5.735 15.708 1.00 84.81 86 SER A O 1
ATOM 708 N N . LEU A 1 87 ? 0.053 7.746 16.653 1.00 83.88 87 LEU A N 1
ATOM 709 C CA . LEU A 1 87 ? -0.707 7.383 17.852 1.00 83.88 87 LEU A CA 1
ATOM 710 C C . LEU A 1 87 ? -2.222 7.519 17.687 1.00 83.88 87 LEU A C 1
ATOM 712 O O . LEU A 1 87 ? -2.971 6.844 18.400 1.00 83.88 87 LEU A O 1
ATOM 716 N N . TYR A 1 88 ? -2.672 8.442 16.841 1.00 78.94 88 TYR A N 1
ATOM 717 C CA . TYR A 1 88 ? -4.091 8.778 16.677 1.00 78.94 88 TYR A CA 1
ATOM 718 C C . TYR A 1 88 ? -4.693 8.274 15.376 1.00 78.94 88 TYR A C 1
ATOM 720 O O . TYR A 1 88 ? -5.916 8.256 15.245 1.00 78.94 88 TYR A O 1
ATOM 728 N N . ARG A 1 89 ? -3.853 7.850 14.432 1.00 85.38 89 ARG A N 1
ATOM 729 C CA . ARG A 1 89 ? -4.304 7.364 13.138 1.00 85.38 89 ARG A CA 1
ATOM 730 C C . ARG A 1 89 ? -5.026 6.016 13.291 1.00 85.38 89 ARG A C 1
ATOM 732 O O . ARG A 1 89 ? -4.409 5.053 13.751 1.00 85.38 89 ARG A O 1
ATOM 739 N N . PRO A 1 90 ? -6.317 5.923 12.925 1.00 85.75 90 PRO A N 1
ATOM 740 C CA . PRO A 1 90 ? -6.972 4.633 12.781 1.00 85.75 90 PRO A CA 1
ATOM 741 C C . PRO A 1 90 ? -6.403 3.918 11.556 1.00 85.75 90 PRO A C 1
ATOM 743 O O . PRO A 1 90 ? -6.128 4.563 10.549 1.00 85.75 90 PRO A O 1
ATOM 746 N N . PHE A 1 91 ? -6.275 2.599 11.640 1.00 89.88 91 PHE A N 1
ATOM 747 C CA . PHE A 1 91 ? -5.900 1.779 10.491 1.00 89.88 91 PHE A CA 1
ATOM 748 C C . PHE A 1 91 ? -7.070 1.714 9.495 1.00 89.88 91 PHE A C 1
ATOM 750 O O . PHE A 1 91 ? -8.225 1.534 9.908 1.00 89.88 91 PHE A O 1
ATOM 757 N N . ASP A 1 92 ? -6.777 1.908 8.210 1.00 85.44 92 ASP A N 1
ATOM 758 C CA . ASP A 1 92 ? -7.757 2.000 7.115 1.00 85.44 92 ASP A CA 1
ATOM 759 C C . ASP A 1 92 ? -7.389 1.124 5.909 1.00 85.44 92 ASP A C 1
ATOM 761 O O . ASP A 1 92 ? -8.200 1.022 4.993 1.00 85.44 92 ASP A O 1
ATOM 765 N N . THR A 1 93 ? -6.228 0.452 5.926 1.00 86.81 93 THR A N 1
ATOM 766 C CA . THR A 1 93 ? -5.642 -0.431 4.894 1.00 86.81 93 THR A CA 1
ATOM 767 C C . THR A 1 93 ? -5.368 0.242 3.546 1.00 86.81 93 THR A C 1
ATOM 769 O O . THR A 1 93 ? -4.270 0.140 3.016 1.00 86.81 93 THR A O 1
ATOM 772 N N . ASP A 1 94 ? -6.319 0.992 3.004 1.00 89.06 94 ASP A N 1
ATOM 773 C CA . ASP A 1 94 ? -6.288 1.566 1.667 1.00 89.06 94 ASP A CA 1
ATOM 774 C C . ASP A 1 94 ? -6.367 3.098 1.735 1.00 89.06 94 ASP A C 1
ATOM 776 O O . ASP A 1 94 ? -7.408 3.698 2.032 1.00 89.06 94 ASP A O 1
ATOM 780 N N . TYR A 1 95 ? -5.224 3.728 1.491 1.00 91.25 95 TYR A N 1
ATOM 781 C CA . TYR A 1 95 ? -5.002 5.165 1.605 1.00 91.25 95 TYR A CA 1
ATOM 782 C C . TYR A 1 95 ? -4.817 5.857 0.254 1.00 91.25 95 TYR A C 1
ATOM 784 O O . TYR A 1 95 ? -4.856 7.087 0.211 1.00 91.25 95 TYR A O 1
ATOM 792 N N . CYS A 1 96 ? -4.682 5.110 -0.846 1.00 89.69 96 CYS A N 1
ATOM 793 C CA . CYS A 1 96 ? -4.562 5.682 -2.184 1.00 89.69 96 CYS A CA 1
ATOM 794 C C . CYS A 1 96 ? -5.889 6.346 -2.597 1.00 89.69 96 CYS A C 1
ATOM 796 O O . CYS A 1 96 ? -6.873 5.675 -2.924 1.00 89.69 96 CYS A O 1
ATOM 798 N N . ARG A 1 97 ? -5.937 7.684 -2.520 1.00 86.62 97 ARG A N 1
ATOM 799 C CA . ARG A 1 97 ? -7.136 8.486 -2.830 1.00 86.62 97 ARG A CA 1
ATOM 800 C C . ARG A 1 97 ? -7.238 8.879 -4.301 1.00 86.62 97 ARG A C 1
ATOM 802 O O . ARG A 1 97 ? -8.352 9.087 -4.773 1.00 86.62 97 ARG A O 1
ATOM 809 N N . ASP A 1 98 ? -6.111 8.979 -4.996 1.00 90.31 98 ASP A N 1
ATOM 810 C CA . ASP A 1 98 ? -6.081 9.316 -6.415 1.00 90.31 98 ASP A CA 1
ATOM 811 C C . ASP A 1 98 ? -6.642 8.151 -7.242 1.00 90.31 98 ASP A C 1
ATOM 813 O O . ASP A 1 98 ? -6.120 7.035 -7.222 1.00 90.31 98 ASP A O 1
ATOM 817 N N . SER A 1 99 ? -7.737 8.405 -7.960 1.00 89.38 99 SER A N 1
ATOM 818 C CA . SER A 1 99 ? -8.426 7.387 -8.750 1.00 89.38 99 SER A CA 1
ATOM 819 C C . SER A 1 99 ? -7.622 6.897 -9.953 1.00 89.38 99 SER A C 1
ATOM 821 O O . SER A 1 99 ? -7.769 5.731 -10.316 1.00 89.38 99 SER A O 1
ATOM 823 N N . GLN A 1 100 ? -6.802 7.752 -10.571 1.00 91.81 100 GLN A N 1
ATOM 824 C CA . GLN A 1 100 ? -6.000 7.386 -11.740 1.00 91.81 100 GLN A CA 1
ATOM 825 C C . GLN A 1 100 ? -4.821 6.513 -11.316 1.00 91.81 100 GLN A C 1
ATOM 827 O O . GLN A 1 100 ? -4.639 5.420 -11.851 1.00 91.81 100 GLN A O 1
ATOM 832 N N . VAL A 1 101 ? -4.093 6.941 -10.281 1.00 93.00 101 VAL A N 1
ATOM 833 C CA . VAL A 1 101 ? -3.004 6.155 -9.684 1.00 93.00 101 VAL A CA 1
ATOM 834 C C . VAL A 1 101 ? -3.534 4.817 -9.182 1.00 93.00 101 VAL A C 1
ATOM 836 O O . VAL A 1 101 ? -2.960 3.769 -9.473 1.00 93.00 101 VAL A O 1
ATOM 839 N N . ARG A 1 102 ? -4.675 4.823 -8.481 1.00 92.19 102 ARG A N 1
ATOM 840 C CA . ARG A 1 102 ? -5.326 3.592 -8.030 1.00 92.19 102 ARG A CA 1
ATOM 841 C C . ARG A 1 102 ? -5.636 2.660 -9.199 1.00 92.19 102 ARG A C 1
ATOM 843 O O . ARG A 1 102 ? -5.359 1.470 -9.097 1.00 92.19 102 ARG A O 1
ATOM 850 N N . ALA A 1 103 ? -6.228 3.166 -10.280 1.00 92.31 103 ALA A N 1
ATOM 851 C CA . ALA A 1 103 ? -6.549 2.348 -11.446 1.00 92.31 103 ALA A CA 1
ATOM 852 C C . ALA A 1 103 ? -5.285 1.743 -12.079 1.00 92.31 103 ALA A C 1
ATOM 854 O O . ALA A 1 103 ? -5.281 0.555 -12.396 1.00 92.31 103 ALA A O 1
ATOM 855 N N . ALA A 1 104 ? -4.201 2.519 -12.177 1.00 94.31 104 ALA A N 1
ATOM 856 C CA . ALA A 1 104 ? -2.911 2.041 -12.670 1.00 94.31 104 ALA A CA 1
ATOM 857 C C . ALA A 1 104 ? -2.324 0.930 -11.778 1.00 94.31 104 ALA A C 1
ATOM 859 O O . ALA A 1 104 ? -1.908 -0.110 -12.283 1.00 94.31 104 ALA A O 1
ATOM 860 N N . ILE A 1 105 ? -2.369 1.096 -10.451 1.00 95.25 105 ILE A N 1
ATOM 861 C CA . ILE A 1 105 ? -1.953 0.062 -9.490 1.00 95.25 105 ILE A CA 1
ATOM 862 C C . ILE A 1 105 ? -2.786 -1.214 -9.665 1.00 95.25 105 ILE A C 1
ATOM 864 O O . ILE A 1 105 ? -2.232 -2.308 -9.723 1.00 95.25 105 ILE A O 1
ATOM 868 N N . LEU A 1 106 ? -4.114 -1.095 -9.766 1.00 93.62 106 LEU A N 1
ATOM 869 C CA . LEU A 1 106 ? -4.991 -2.256 -9.940 1.00 93.62 106 LEU A CA 1
ATOM 870 C C . LEU A 1 106 ? -4.716 -2.994 -11.260 1.00 93.62 106 LEU A C 1
ATOM 872 O O . LEU A 1 106 ? -4.787 -4.220 -11.273 1.00 93.62 106 LEU A O 1
ATOM 876 N N . ALA A 1 107 ? -4.350 -2.282 -12.331 1.00 94.19 107 ALA A N 1
ATOM 877 C CA . ALA A 1 107 ? -3.937 -2.897 -13.594 1.00 94.19 107 ALA A CA 1
ATOM 878 C C . ALA A 1 107 ? -2.649 -3.727 -13.438 1.00 94.19 107 ALA A C 1
ATOM 880 O O . ALA A 1 107 ? -2.585 -4.849 -13.939 1.00 94.19 107 ALA A O 1
ATOM 881 N N . VAL A 1 108 ? -1.664 -3.231 -12.675 1.00 95.88 108 VAL A N 1
ATOM 882 C CA . VAL A 1 108 ? -0.443 -3.992 -12.338 1.00 95.88 108 VAL A CA 1
ATOM 883 C C . VAL A 1 108 ? -0.797 -5.258 -11.547 1.00 95.88 108 VAL A C 1
ATOM 885 O O . VAL A 1 108 ? -0.309 -6.342 -11.863 1.00 95.88 108 VAL A O 1
ATOM 888 N N . LEU A 1 109 ? -1.668 -5.154 -10.534 1.00 95.38 109 LEU A N 1
ATOM 889 C CA . LEU A 1 109 ? -2.099 -6.320 -9.748 1.00 95.38 109 LEU A CA 1
ATOM 890 C C . LEU A 1 109 ? -2.815 -7.358 -10.623 1.00 95.38 109 LEU A C 1
ATOM 892 O O . LEU A 1 109 ? -2.526 -8.551 -10.529 1.00 95.38 109 LEU A O 1
ATOM 896 N N . GLN A 1 110 ? -3.705 -6.902 -11.508 1.00 93.81 110 GLN A N 1
ATOM 897 C CA . GLN A 1 110 ? -4.433 -7.762 -12.438 1.00 93.81 110 GLN A CA 1
ATOM 898 C C . GLN A 1 110 ? -3.494 -8.474 -13.417 1.00 93.81 110 GLN A C 1
ATOM 900 O O . GLN A 1 110 ? -3.684 -9.662 -13.671 1.00 93.81 110 GLN A O 1
ATOM 905 N N . TYR A 1 111 ? -2.467 -7.786 -13.926 1.00 94.62 111 TYR A N 1
ATOM 906 C CA . TYR A 1 111 ? -1.445 -8.386 -14.789 1.00 94.62 111 TYR A CA 1
ATOM 907 C C . TYR A 1 111 ? -0.744 -9.574 -14.112 1.00 94.62 111 TYR A C 1
ATOM 909 O O . TYR A 1 111 ? -0.465 -10.585 -14.754 1.00 94.62 111 TYR A O 1
ATOM 917 N N . HIS A 1 112 ? -0.517 -9.490 -12.800 1.00 94.50 112 HIS A N 1
ATOM 918 C CA . HIS A 1 112 ? 0.064 -10.576 -12.010 1.00 94.50 112 HIS A CA 1
ATOM 919 C C . HIS A 1 112 ? -0.952 -11.603 -11.486 1.00 94.50 112 HIS A C 1
ATOM 921 O O . HIS A 1 112 ? -0.558 -12.523 -10.769 1.00 94.50 112 HIS A O 1
ATOM 927 N N . GLY A 1 113 ? -2.237 -11.468 -11.832 1.00 91.88 113 GLY A N 1
ATOM 928 C CA . GLY A 1 113 ? -3.301 -12.363 -11.373 1.00 91.88 113 GLY A CA 1
ATOM 929 C C . GLY A 1 113 ? -3.627 -12.236 -9.882 1.00 91.88 113 GLY A C 1
ATOM 930 O O . GLY A 1 113 ? -4.228 -13.144 -9.310 1.00 91.88 113 GLY A O 1
ATOM 931 N N . ASP A 1 114 ? -3.230 -11.136 -9.239 1.00 88.38 114 ASP A N 1
ATOM 932 C CA . ASP A 1 114 ? -3.501 -10.913 -7.824 1.00 88.38 114 ASP A CA 1
ATOM 933 C C . ASP A 1 114 ? -4.936 -10.413 -7.608 1.00 88.38 114 ASP A C 1
ATOM 935 O O . ASP A 1 114 ? -5.428 -9.490 -8.263 1.00 88.38 114 ASP A O 1
ATOM 939 N N . ASP A 1 115 ? -5.609 -11.018 -6.632 1.00 77.12 115 ASP A N 1
ATOM 940 C CA . ASP A 1 115 ? -6.986 -10.693 -6.284 1.00 77.12 115 ASP A CA 1
ATOM 941 C C . ASP A 1 115 ? -7.071 -9.343 -5.554 1.00 77.12 115 ASP A C 1
ATOM 943 O O . ASP A 1 115 ? -6.712 -9.202 -4.380 1.00 77.12 115 ASP A O 1
ATOM 947 N N . THR A 1 116 ? -7.611 -8.347 -6.256 1.00 70.12 116 THR A N 1
ATOM 948 C CA . THR A 1 116 ? -7.829 -6.987 -5.737 1.00 70.12 116 THR A CA 1
ATOM 949 C C . THR A 1 116 ? -8.782 -6.929 -4.537 1.00 70.12 116 THR A C 1
ATOM 951 O O . THR A 1 116 ? -8.766 -5.945 -3.794 1.00 70.12 116 THR A O 1
ATOM 954 N N . SER A 1 117 ? -9.582 -7.976 -4.289 1.00 67.00 117 SER A N 1
ATOM 955 C CA . SER A 1 117 ? -10.457 -8.062 -3.112 1.00 67.00 117 SER A CA 1
ATOM 956 C C . SER A 1 117 ? -9.692 -8.302 -1.802 1.00 67.00 117 SER A C 1
ATOM 958 O O . SER A 1 117 ? -10.231 -8.053 -0.721 1.00 67.00 117 SER A O 1
ATOM 960 N N . LYS A 1 118 ? -8.420 -8.724 -1.886 1.00 73.69 118 LYS A N 1
ATOM 961 C CA . LYS A 1 118 ? -7.540 -9.046 -0.749 1.00 73.69 118 LYS A CA 1
ATOM 962 C C . LYS A 1 118 ? -6.389 -8.049 -0.590 1.00 73.69 118 LYS A C 1
ATOM 964 O O . LYS A 1 118 ? -5.266 -8.425 -0.246 1.00 73.69 118 LYS A O 1
ATOM 969 N N . LEU A 1 119 ? -6.665 -6.773 -0.845 1.00 88.12 119 LEU A N 1
ATOM 970 C CA . LEU A 1 119 ? -5.733 -5.682 -0.580 1.00 88.12 119 LEU A CA 1
ATOM 971 C C . LEU A 1 119 ? -5.555 -5.502 0.936 1.00 88.12 119 LEU A C 1
ATOM 973 O O . LEU A 1 119 ? -6.510 -5.186 1.645 1.00 88.12 119 LEU A O 1
ATOM 977 N N . LEU A 1 120 ? -4.339 -5.713 1.436 1.00 91.19 120 LEU A N 1
ATOM 978 C CA . LEU A 1 120 ? -4.009 -5.584 2.856 1.00 91.19 120 LEU A CA 1
ATOM 979 C C . LEU A 1 120 ? -3.494 -4.185 3.204 1.00 91.19 120 LEU A C 1
ATOM 981 O O . LEU A 1 120 ? -3.800 -3.666 4.278 1.00 91.19 120 LEU A O 1
ATOM 985 N N . PHE A 1 121 ? -2.712 -3.583 2.307 1.00 94.38 121 PHE A N 1
ATOM 986 C CA . PHE A 1 121 ? -2.219 -2.218 2.453 1.00 94.38 121 PHE A CA 1
ATOM 987 C C . PHE A 1 121 ? -2.013 -1.554 1.086 1.00 94.38 121 PHE A C 1
ATOM 989 O O . PHE A 1 121 ? -1.538 -2.206 0.159 1.00 94.38 121 PHE A O 1
ATOM 996 N N . CYS A 1 122 ? -2.330 -0.266 0.957 1.00 95.69 122 CYS A N 1
ATOM 997 C CA . CYS A 1 122 ? -1.988 0.550 -0.208 1.00 95.69 122 CYS A CA 1
ATOM 998 C C . CYS A 1 122 ? -1.828 2.013 0.198 1.00 95.69 122 CYS A C 1
ATOM 1000 O O . CYS A 1 122 ? -2.804 2.647 0.597 1.00 95.69 122 CYS A O 1
ATOM 1002 N N . ASP A 1 123 ? -0.631 2.573 0.058 1.00 96.19 123 ASP A N 1
ATOM 1003 C CA . ASP A 1 123 ? -0.398 4.006 0.256 1.00 96.19 123 ASP A CA 1
ATOM 1004 C C . ASP A 1 123 ? 0.850 4.480 -0.492 1.00 96.19 123 ASP A C 1
ATOM 1006 O O . ASP A 1 123 ? 1.694 3.678 -0.899 1.00 96.19 123 ASP A O 1
ATOM 1010 N N . ASN A 1 124 ? 0.975 5.797 -0.618 1.00 96.19 124 ASN A N 1
ATOM 1011 C CA . ASN A 1 124 ? 2.235 6.435 -0.951 1.00 96.19 124 ASN A CA 1
ATOM 1012 C C . ASN A 1 124 ? 3.226 6.309 0.224 1.00 96.19 124 ASN A C 1
ATOM 1014 O O . ASN A 1 124 ? 2.860 6.426 1.401 1.00 96.19 124 ASN A O 1
ATOM 1018 N N . VAL A 1 125 ? 4.482 6.039 -0.109 1.00 96.94 125 VAL A N 1
ATOM 1019 C CA . VAL A 1 125 ? 5.616 5.932 0.809 1.00 96.94 125 VAL A CA 1
ATOM 1020 C C . VAL A 1 125 ? 6.817 6.624 0.180 1.00 96.94 125 VAL A C 1
ATOM 1022 O O . VAL A 1 125 ? 6.904 6.732 -1.041 1.00 96.94 125 VAL A O 1
ATOM 1025 N N . ASP A 1 126 ? 7.778 7.020 1.005 1.00 97.31 126 ASP A N 1
ATOM 1026 C CA . ASP A 1 126 ? 9.069 7.469 0.494 1.00 97.31 126 ASP A CA 1
ATOM 1027 C C . ASP A 1 126 ? 10.096 6.355 0.650 1.00 97.31 126 ASP A C 1
ATOM 1029 O O . ASP A 1 126 ? 10.057 5.592 1.617 1.00 97.31 126 ASP A O 1
ATOM 1033 N N . LYS A 1 127 ? 11.036 6.269 -0.283 1.00 97.00 127 LYS A N 1
ATOM 1034 C CA . LYS A 1 127 ? 12.129 5.296 -0.259 1.00 97.00 127 LYS A CA 1
ATOM 1035 C C . LYS A 1 127 ? 13.445 6.019 -0.010 1.00 97.00 127 LYS A C 1
ATOM 1037 O O . LYS A 1 127 ? 13.689 7.076 -0.584 1.00 97.00 127 LYS A O 1
ATOM 1042 N N . ILE A 1 128 ? 14.312 5.465 0.834 1.00 97.00 128 ILE A N 1
ATOM 1043 C CA . ILE A 1 128 ? 15.691 5.956 0.918 1.00 97.00 128 ILE A CA 1
ATOM 1044 C C . ILE A 1 128 ? 16.474 5.399 -0.268 1.00 97.00 128 ILE A C 1
ATOM 1046 O O . ILE A 1 128 ? 16.618 4.185 -0.423 1.00 97.00 128 ILE A O 1
ATOM 1050 N N . SER A 1 129 ? 16.949 6.308 -1.112 1.00 95.44 129 SER A N 1
ATOM 1051 C CA . SER A 1 129 ? 17.727 5.997 -2.308 1.00 95.44 129 SER A CA 1
ATOM 1052 C C . SER A 1 129 ? 19.146 5.543 -1.986 1.00 95.44 129 SER A C 1
ATOM 1054 O O . SER A 1 129 ? 19.653 5.750 -0.884 1.00 95.44 129 SER A O 1
ATOM 1056 N N . LYS A 1 130 ? 19.831 5.017 -3.004 1.00 93.88 130 LYS A N 1
ATOM 1057 C CA . LYS A 1 130 ? 21.253 4.656 -2.967 1.00 93.88 130 LYS A CA 1
ATOM 1058 C C . LYS A 1 130 ? 22.160 5.780 -2.457 1.00 93.88 130 LYS A C 1
ATOM 1060 O O . LYS A 1 130 ? 23.161 5.497 -1.816 1.00 93.88 130 LYS A O 1
ATOM 1065 N N . LEU A 1 131 ? 21.793 7.037 -2.716 1.00 92.75 131 LEU A N 1
ATOM 1066 C CA . LEU A 1 131 ? 22.534 8.223 -2.276 1.00 92.75 131 LEU A CA 1
ATOM 1067 C C . LEU A 1 131 ? 22.148 8.688 -0.861 1.00 92.75 131 LEU A C 1
ATOM 1069 O O . LEU A 1 131 ? 22.553 9.765 -0.444 1.00 92.75 131 LEU A O 1
ATOM 1073 N N . GLY A 1 132 ? 21.309 7.940 -0.141 1.00 91.75 132 GLY A N 1
ATOM 1074 C CA . GLY A 1 132 ? 20.801 8.331 1.175 1.00 91.75 132 GLY A CA 1
ATOM 1075 C C . GLY A 1 132 ? 19.747 9.438 1.143 1.00 91.75 132 GLY A C 1
ATOM 1076 O O . GLY A 1 132 ? 19.355 9.942 2.189 1.00 91.75 132 GLY A O 1
ATOM 1077 N N . ILE A 1 133 ? 19.246 9.811 -0.036 1.00 93.50 133 ILE A N 1
ATOM 1078 C CA . ILE A 1 133 ? 18.212 10.841 -0.191 1.00 93.50 133 ILE A CA 1
ATOM 1079 C C . ILE A 1 133 ? 16.829 10.194 -0.093 1.00 93.50 133 ILE A C 1
ATOM 1081 O O . ILE A 1 133 ? 16.598 9.132 -0.678 1.00 93.50 133 ILE A O 1
ATOM 1085 N N . ARG A 1 134 ? 15.900 10.851 0.610 1.00 94.81 134 ARG A N 1
ATOM 1086 C CA . ARG A 1 134 ? 14.484 10.469 0.673 1.00 94.81 134 ARG A CA 1
ATOM 1087 C C . ARG A 1 134 ? 13.802 10.779 -0.662 1.00 94.81 134 ARG A C 1
ATOM 1089 O O . ARG A 1 134 ? 13.609 11.943 -0.997 1.00 94.81 134 ARG A O 1
ATOM 1096 N N . GLN A 1 135 ? 13.441 9.741 -1.406 1.00 94.06 135 GLN A N 1
ATOM 1097 C CA . GLN A 1 135 ? 12.726 9.844 -2.673 1.00 94.06 135 GLN A CA 1
ATOM 1098 C C . GLN A 1 135 ? 11.221 9.676 -2.447 1.00 94.06 135 GLN A C 1
ATOM 1100 O O . GLN A 1 135 ? 10.804 8.603 -1.997 1.00 94.06 135 GLN A O 1
ATOM 1105 N N . PRO A 1 136 ? 10.411 10.707 -2.743 1.00 93.81 136 PRO A N 1
ATOM 1106 C CA . PRO A 1 136 ? 8.962 10.591 -2.707 1.00 93.81 136 PRO A CA 1
ATOM 1107 C C . PRO A 1 136 ? 8.430 9.824 -3.924 1.00 93.81 136 PRO A C 1
ATOM 1109 O O . PRO A 1 136 ? 9.195 9.312 -4.737 1.00 93.81 136 PRO A O 1
ATOM 1112 N N . ASN A 1 137 ? 7.104 9.763 -4.056 1.00 93.31 137 ASN A N 1
ATOM 1113 C CA . ASN A 1 137 ? 6.396 9.166 -5.197 1.00 93.31 137 ASN A CA 1
ATOM 1114 C C . ASN A 1 137 ? 6.548 7.644 -5.347 1.00 93.31 137 ASN A C 1
ATOM 1116 O O . ASN A 1 137 ? 6.256 7.105 -6.412 1.00 93.31 137 ASN A O 1
ATOM 1120 N N . PHE A 1 138 ? 6.900 6.924 -4.281 1.00 96.62 138 PHE A N 1
ATOM 1121 C CA . PHE A 1 138 ? 6.762 5.470 -4.261 1.00 96.62 138 PHE A CA 1
ATOM 1122 C C . PHE A 1 138 ? 5.397 5.060 -3.706 1.00 96.62 138 PHE A C 1
ATOM 1124 O O . PHE A 1 138 ? 4.790 5.750 -2.892 1.00 96.62 138 PHE A O 1
ATOM 1131 N N . TYR A 1 139 ? 4.898 3.911 -4.136 1.00 97.44 139 TYR A N 1
ATOM 1132 C CA . TYR A 1 139 ? 3.681 3.299 -3.622 1.00 97.44 139 TYR A CA 1
ATOM 1133 C C . TYR A 1 139 ? 4.013 1.915 -3.092 1.00 97.44 139 TYR A C 1
ATOM 1135 O O . TYR A 1 139 ? 4.617 1.098 -3.790 1.00 97.44 139 TYR A O 1
ATOM 1143 N N . LEU A 1 140 ? 3.604 1.654 -1.853 1.00 97.81 140 LEU A N 1
ATOM 1144 C CA . LEU A 1 140 ? 3.685 0.333 -1.254 1.00 97.81 140 LEU A CA 1
ATOM 1145 C C . LEU A 1 140 ? 2.305 -0.302 -1.301 1.00 97.81 140 LEU A C 1
ATOM 1147 O O . LEU A 1 140 ? 1.355 0.214 -0.706 1.00 97.81 140 LEU A O 1
ATOM 1151 N N . VAL A 1 141 ? 2.223 -1.448 -1.965 1.00 97.06 141 VAL A N 1
ATOM 1152 C CA . VAL A 1 141 ? 1.004 -2.246 -2.040 1.00 97.06 141 VAL A CA 1
ATOM 1153 C C . VAL A 1 141 ? 1.284 -3.634 -1.495 1.00 97.06 141 VAL A C 1
ATOM 1155 O O . VAL A 1 141 ? 2.233 -4.293 -1.903 1.00 97.06 141 VAL A O 1
ATOM 1158 N N . VAL A 1 142 ? 0.460 -4.080 -0.555 1.00 95.81 142 VAL A N 1
ATOM 1159 C CA . VAL A 1 142 ? 0.556 -5.405 0.060 1.00 95.81 142 VAL A CA 1
ATOM 1160 C C . VAL A 1 142 ? -0.759 -6.124 -0.188 1.00 95.81 142 VAL A C 1
ATOM 1162 O O . VAL A 1 142 ? -1.821 -5.645 0.216 1.00 95.81 142 VAL A O 1
ATOM 1165 N N . THR A 1 143 ? -0.692 -7.271 -0.851 1.00 94.12 143 THR A N 1
ATOM 1166 C CA . THR A 1 143 ? -1.807 -8.203 -1.039 1.00 94.12 143 THR A CA 1
ATOM 1167 C C . THR A 1 143 ? -1.609 -9.419 -0.132 1.00 94.12 143 THR A C 1
ATOM 1169 O O . THR A 1 143 ? -0.619 -9.525 0.594 1.00 94.12 143 THR A O 1
ATOM 1172 N N . ALA A 1 144 ? -2.555 -10.359 -0.145 1.00 90.00 144 ALA A N 1
ATOM 1173 C CA . ALA A 1 144 ? -2.393 -11.624 0.572 1.00 90.00 144 ALA A CA 1
ATOM 1174 C C . ALA A 1 144 ? -1.265 -12.518 0.008 1.00 90.00 144 ALA A C 1
ATOM 1176 O O . ALA A 1 144 ? -0.793 -13.403 0.717 1.00 90.00 144 ALA A O 1
ATOM 1177 N N . SER A 1 145 ? -0.852 -12.314 -1.248 1.00 91.69 145 SER A N 1
ATOM 1178 C CA . SER A 1 145 ? 0.139 -13.135 -1.962 1.00 91.69 145 SER A CA 1
ATOM 1179 C C . SER A 1 145 ? 1.497 -12.448 -2.105 1.00 91.69 145 SER A C 1
ATOM 1181 O O . SER A 1 145 ? 2.532 -13.114 -2.021 1.00 91.69 145 SER A O 1
ATOM 1183 N N . ALA A 1 146 ? 1.520 -11.135 -2.334 1.00 95.12 146 ALA A N 1
ATOM 1184 C CA . ALA A 1 146 ? 2.725 -10.414 -2.714 1.00 95.12 146 ALA A CA 1
ATOM 1185 C C . ALA A 1 146 ? 2.768 -8.977 -2.176 1.00 95.12 146 ALA A C 1
ATOM 1187 O O . ALA A 1 146 ? 1.759 -8.352 -1.854 1.00 95.12 146 ALA A O 1
ATOM 1188 N N . MET A 1 147 ? 3.982 -8.446 -2.109 1.00 96.00 147 MET A N 1
ATOM 1189 C CA . MET A 1 147 ? 4.275 -7.040 -1.891 1.00 96.00 147 MET A CA 1
ATOM 1190 C C . MET A 1 147 ? 4.773 -6.420 -3.197 1.00 96.00 147 MET A C 1
ATOM 1192 O O . MET A 1 147 ? 5.589 -7.008 -3.907 1.00 96.00 147 MET A O 1
ATOM 1196 N N . TYR A 1 148 ? 4.314 -5.209 -3.482 1.00 97.81 148 TYR A N 1
ATOM 1197 C CA . TYR A 1 148 ? 4.677 -4.427 -4.651 1.00 97.81 148 TYR A CA 1
ATOM 1198 C C . TYR A 1 148 ? 5.239 -3.088 -4.199 1.00 97.81 148 TYR A C 1
ATOM 1200 O O . TYR A 1 148 ? 4.622 -2.373 -3.405 1.00 97.81 148 TYR A O 1
ATOM 1208 N N . ILE A 1 149 ? 6.399 -2.750 -4.743 1.00 97.94 149 ILE A N 1
ATOM 1209 C CA . ILE A 1 149 ? 6.977 -1.415 -4.677 1.00 97.94 149 ILE A CA 1
ATOM 1210 C C . ILE A 1 149 ? 6.831 -0.832 -6.072 1.00 97.94 149 ILE A C 1
ATOM 1212 O O . ILE A 1 149 ? 7.424 -1.344 -7.026 1.00 97.94 149 ILE A O 1
ATOM 1216 N N . LEU A 1 150 ? 6.018 0.211 -6.191 1.00 97.62 150 LEU A N 1
ATOM 1217 C CA . LEU A 1 150 ? 5.802 0.916 -7.446 1.00 97.62 150 LEU A CA 1
ATOM 1218 C C . LEU A 1 150 ? 6.336 2.342 -7.348 1.00 97.62 150 LEU A C 1
ATOM 1220 O O . LEU A 1 150 ? 6.368 2.919 -6.266 1.00 97.62 150 LEU A O 1
ATOM 1224 N N . GLU A 1 151 ? 6.741 2.908 -8.474 1.00 95.81 151 GLU A N 1
ATOM 1225 C CA . GLU A 1 151 ? 7.158 4.303 -8.597 1.00 95.81 151 GLU A CA 1
ATOM 1226 C C . GLU A 1 151 ? 6.140 5.045 -9.465 1.00 95.81 151 GLU A C 1
ATOM 1228 O O . GLU A 1 151 ? 5.777 4.575 -10.544 1.00 95.81 151 GLU A O 1
ATOM 1233 N N . GLY A 1 152 ? 5.647 6.179 -8.975 1.00 93.31 152 GLY A N 1
ATOM 1234 C CA . GLY A 1 152 ? 4.832 7.100 -9.754 1.00 93.31 152 GLY A CA 1
ATOM 1235 C C . GLY A 1 152 ? 5.704 7.899 -10.712 1.00 93.31 152 GLY A C 1
ATOM 1236 O O . GLY A 1 152 ? 6.757 8.397 -10.321 1.00 93.31 152 GLY A O 1
ATOM 1237 N N . GLN A 1 153 ? 5.253 8.040 -11.951 1.00 83.94 153 GLN A N 1
ATOM 1238 C CA . GLN A 1 153 ? 5.907 8.862 -12.963 1.00 83.94 153 GLN A CA 1
ATOM 1239 C C . GLN A 1 153 ? 5.005 10.043 -13.294 1.00 83.94 153 GLN A C 1
ATOM 1241 O O . GLN A 1 153 ? 3.786 9.886 -13.349 1.00 83.94 153 GLN A O 1
ATOM 1246 N N . ASP A 1 154 ? 5.593 11.216 -13.517 1.00 73.50 154 ASP A N 1
ATOM 1247 C CA . ASP A 1 154 ? 4.849 12.341 -14.071 1.00 73.50 154 ASP A CA 1
ATOM 1248 C C . ASP A 1 154 ? 4.816 12.189 -15.601 1.00 73.50 154 ASP A C 1
ATOM 1250 O O . ASP A 1 154 ? 5.871 12.301 -16.235 1.00 73.50 154 ASP A O 1
ATOM 1254 N N . PRO A 1 155 ? 3.650 11.931 -16.224 1.00 63.59 155 PRO A N 1
ATOM 1255 C CA . PRO A 1 155 ? 3.556 11.793 -17.675 1.00 63.59 155 PRO A CA 1
ATOM 1256 C C . PRO A 1 155 ? 4.039 13.047 -18.422 1.00 63.59 155 PRO A C 1
ATOM 1258 O O . PRO A 1 155 ? 4.464 12.939 -19.569 1.00 63.59 155 PRO A O 1
ATOM 1261 N N . ALA A 1 156 ? 4.009 14.221 -17.774 1.00 62.50 156 ALA A N 1
ATOM 1262 C CA . ALA A 1 156 ? 4.465 15.490 -18.341 1.00 62.50 156 ALA A CA 1
ATOM 1263 C C . ALA A 1 156 ? 5.996 15.655 -18.353 1.00 62.50 156 ALA A C 1
ATOM 1265 O O . ALA A 1 156 ? 6.505 16.590 -18.966 1.00 62.50 156 ALA A O 1
ATOM 1266 N N . SER A 1 157 ? 6.742 14.761 -17.696 1.00 58.69 157 SER A N 1
ATOM 1267 C CA . SER A 1 157 ? 8.212 14.805 -17.659 1.00 58.69 157 SER A CA 1
ATOM 1268 C C . SER A 1 157 ? 8.885 14.261 -18.927 1.00 58.69 157 SER A C 1
ATOM 1270 O O . SER A 1 157 ? 10.094 14.421 -19.096 1.00 58.69 157 SER A O 1
ATOM 1272 N N . SER A 1 158 ? 8.123 13.643 -19.838 1.00 57.84 158 SER A N 1
ATOM 1273 C CA . SER A 1 158 ? 8.641 13.192 -21.131 1.00 57.84 158 SER A CA 1
ATOM 1274 C C . SER A 1 158 ? 8.814 14.388 -22.073 1.00 57.84 158 SER A C 1
ATOM 1276 O O . SER A 1 158 ? 7.842 14.926 -22.598 1.00 57.84 158 SER A O 1
ATOM 1278 N N . VAL A 1 159 ? 10.062 14.824 -22.259 1.00 52.19 159 VAL A N 1
ATOM 1279 C CA . VAL A 1 159 ? 10.425 15.994 -23.086 1.00 52.19 159 VAL A CA 1
ATOM 1280 C C . VAL A 1 159 ? 10.296 15.697 -24.589 1.00 52.19 159 VAL A C 1
ATOM 1282 O O . VAL A 1 159 ? 10.124 16.614 -25.391 1.00 52.19 159 VAL A O 1
ATOM 1285 N N . ASP A 1 160 ? 10.317 14.420 -24.976 1.00 57.44 160 ASP A N 1
ATOM 1286 C CA . ASP A 1 160 ? 10.294 13.999 -26.373 1.00 57.44 160 ASP A CA 1
ATOM 1287 C C . ASP A 1 160 ? 8.866 13.668 -26.847 1.00 57.44 160 ASP A C 1
ATOM 1289 O O . ASP A 1 160 ? 8.308 12.642 -26.455 1.00 57.44 160 ASP A O 1
ATOM 1293 N N . PRO A 1 161 ? 8.276 14.433 -27.788 1.00 55.97 161 PRO A N 1
ATOM 1294 C CA . PRO A 1 161 ? 6.929 14.167 -28.311 1.00 55.97 161 PRO A CA 1
ATOM 1295 C C . PRO A 1 161 ? 6.814 12.860 -29.121 1.00 55.97 161 PRO A C 1
ATOM 1297 O O . PRO A 1 161 ? 5.712 12.450 -29.479 1.00 55.97 161 PRO A O 1
ATOM 1300 N N . LYS A 1 162 ? 7.944 12.205 -29.430 1.00 52.62 162 LYS A N 1
ATOM 1301 C CA . LYS A 1 162 ? 8.010 10.872 -30.058 1.00 52.62 162 LYS A CA 1
ATOM 1302 C C . LYS A 1 162 ? 8.270 9.740 -29.058 1.00 52.62 162 LYS A C 1
ATOM 1304 O O . LYS A 1 162 ? 8.182 8.579 -29.453 1.00 52.62 162 LYS A O 1
ATOM 1309 N N . ALA A 1 163 ? 8.626 10.048 -27.811 1.00 59.06 163 ALA A N 1
ATOM 1310 C CA . ALA A 1 163 ? 8.833 9.031 -26.792 1.00 59.06 163 ALA A CA 1
ATOM 1311 C C . ALA A 1 163 ? 7.480 8.501 -26.308 1.00 59.06 163 ALA A C 1
ATOM 1313 O O . ALA A 1 163 ? 6.521 9.252 -26.127 1.00 59.06 163 ALA A O 1
ATOM 1314 N N . VAL A 1 164 ? 7.400 7.186 -26.108 1.00 63.41 164 VAL A N 1
ATOM 1315 C CA . VAL A 1 164 ? 6.219 6.550 -25.521 1.00 63.41 164 VAL A CA 1
ATOM 1316 C C . VAL A 1 164 ? 6.003 7.142 -24.131 1.00 63.41 164 VAL A C 1
ATOM 1318 O O . VAL A 1 164 ? 6.919 7.145 -23.310 1.00 63.41 164 VAL A O 1
ATOM 1321 N N . VAL A 1 165 ? 4.798 7.661 -23.878 1.00 67.62 165 VAL A N 1
ATOM 1322 C CA . VAL A 1 165 ? 4.447 8.253 -22.583 1.00 67.62 165 VAL A CA 1
ATOM 1323 C C . VAL A 1 165 ? 4.612 7.178 -21.505 1.00 67.62 165 VAL A C 1
ATOM 1325 O O . VAL A 1 165 ? 3.977 6.122 -21.618 1.00 67.62 165 VAL A O 1
ATOM 1328 N N . PRO A 1 166 ? 5.455 7.403 -20.481 1.00 71.75 166 PRO A N 1
ATOM 1329 C CA . PRO A 1 166 ? 5.649 6.419 -19.431 1.00 71.75 166 PRO A CA 1
ATOM 1330 C C . PRO A 1 166 ? 4.324 6.166 -18.703 1.00 71.75 166 PRO A C 1
ATOM 1332 O O . PRO A 1 166 ? 3.509 7.083 -18.546 1.00 71.75 166 PRO A O 1
ATOM 1335 N N . PRO A 1 167 ? 4.076 4.930 -18.243 1.00 85.00 167 PRO A N 1
ATOM 1336 C CA . PRO A 1 167 ? 2.878 4.652 -17.475 1.00 85.00 167 PRO A CA 1
ATOM 1337 C C . PRO A 1 167 ? 2.914 5.460 -16.175 1.00 85.00 167 PRO A C 1
ATOM 1339 O O . PRO A 1 167 ? 3.957 5.573 -15.531 1.00 85.00 167 PRO A O 1
ATOM 1342 N N . LEU A 1 168 ? 1.747 5.966 -15.763 1.00 90.56 168 LEU A N 1
ATOM 1343 C CA . LEU A 1 168 ? 1.574 6.771 -14.545 1.00 90.56 168 LEU A CA 1
ATOM 1344 C C . LEU A 1 168 ? 2.209 6.122 -13.303 1.00 90.56 168 LEU A C 1
ATOM 1346 O O . LEU A 1 168 ? 2.668 6.809 -12.395 1.00 90.56 168 LEU A O 1
ATOM 1350 N N . VAL A 1 169 ? 2.221 4.788 -13.258 1.00 94.19 169 VAL A N 1
ATOM 1351 C CA . VAL A 1 169 ? 2.869 3.998 -12.214 1.00 94.19 169 VAL A CA 1
ATOM 1352 C C . VAL A 1 169 ? 3.639 2.854 -12.867 1.00 94.19 169 VAL A C 1
ATOM 1354 O O . VAL A 1 169 ? 3.089 2.133 -13.697 1.00 94.19 169 VAL A O 1
ATOM 1357 N N . SER A 1 170 ? 4.891 2.665 -12.457 1.00 95.25 170 SER A N 1
ATOM 1358 C CA . SER A 1 170 ? 5.751 1.564 -12.896 1.00 95.25 170 SER A CA 1
ATOM 1359 C C . SER A 1 170 ? 6.097 0.642 -11.732 1.00 95.25 170 SER A C 1
ATOM 1361 O O . SER A 1 170 ? 6.539 1.092 -10.673 1.00 95.25 170 SER A O 1
ATOM 1363 N N . LEU A 1 171 ? 5.928 -0.665 -11.920 1.00 97.44 171 LEU A N 1
ATOM 1364 C CA . LEU A 1 171 ? 6.381 -1.672 -10.971 1.00 97.44 171 LEU A CA 1
ATOM 1365 C C . LEU A 1 171 ? 7.911 -1.687 -10.910 1.00 97.44 171 LEU A C 1
ATOM 1367 O O . LEU A 1 171 ? 8.578 -1.943 -11.906 1.00 97.44 171 LEU A O 1
ATOM 1371 N N . ARG A 1 172 ? 8.470 -1.456 -9.721 1.00 97.19 172 ARG A N 1
ATOM 1372 C CA . ARG A 1 172 ? 9.917 -1.554 -9.497 1.00 97.19 172 ARG A CA 1
ATOM 1373 C C . ARG A 1 172 ? 10.311 -2.929 -9.017 1.00 97.19 172 ARG A C 1
ATOM 1375 O O . ARG A 1 172 ? 11.204 -3.559 -9.578 1.00 97.19 172 ARG A O 1
ATOM 1382 N N . ARG A 1 173 ? 9.585 -3.436 -8.025 1.00 97.25 173 ARG A N 1
ATOM 1383 C CA . ARG A 1 173 ? 9.804 -4.778 -7.499 1.00 97.25 173 ARG A CA 1
ATOM 1384 C C . ARG A 1 173 ? 8.498 -5.394 -7.027 1.00 97.25 173 ARG A C 1
ATOM 1386 O O . ARG A 1 173 ? 7.806 -4.810 -6.193 1.00 97.25 173 ARG A O 1
ATOM 1393 N N . ARG A 1 174 ? 8.210 -6.605 -7.503 1.00 97.19 174 ARG A N 1
ATOM 1394 C CA . ARG A 1 174 ? 7.238 -7.518 -6.893 1.00 97.19 174 ARG A CA 1
ATOM 1395 C C . ARG A 1 174 ? 7.981 -8.589 -6.102 1.00 97.19 174 ARG A C 1
ATOM 1397 O O . ARG A 1 174 ? 8.925 -9.195 -6.601 1.00 97.19 174 ARG A O 1
ATOM 1404 N N . LEU A 1 175 ? 7.542 -8.842 -4.877 1.00 96.44 175 LEU A N 1
ATOM 1405 C CA . LEU A 1 175 ? 8.087 -9.880 -4.006 1.00 96.44 175 LEU A CA 1
ATOM 1406 C C . LEU A 1 175 ? 6.942 -10.751 -3.496 1.00 96.44 175 LEU A C 1
ATOM 1408 O O . LEU A 1 175 ? 5.925 -10.197 -3.079 1.00 96.44 175 LEU A O 1
ATOM 1412 N N . PRO A 1 176 ? 7.066 -12.090 -3.494 1.00 95.56 176 PRO A N 1
ATOM 1413 C CA . PRO A 1 176 ? 6.110 -12.909 -2.762 1.00 95.56 176 PRO A CA 1
ATOM 1414 C C . PRO A 1 176 ? 6.153 -12.497 -1.291 1.00 95.56 176 PRO A C 1
ATOM 1416 O O . PRO A 1 176 ? 7.216 -12.153 -0.772 1.00 95.56 176 PRO A O 1
ATOM 1419 N N . LEU A 1 177 ? 5.009 -12.515 -0.610 1.00 93.62 177 LEU A N 1
ATOM 1420 C CA . LEU A 1 177 ? 4.939 -12.012 0.760 1.00 93.62 177 LEU A CA 1
ATOM 1421 C C . LEU A 1 177 ? 5.898 -12.788 1.682 1.00 93.62 177 LEU A C 1
ATOM 1423 O O . LEU A 1 177 ? 6.553 -12.196 2.530 1.00 93.62 177 LEU A O 1
ATOM 1427 N N . SER A 1 178 ? 6.084 -14.085 1.425 1.00 95.25 178 SER A N 1
ATOM 1428 C CA . SER A 1 178 ? 7.040 -14.954 2.120 1.00 95.25 178 SER A CA 1
ATOM 1429 C C . SER A 1 178 ? 8.517 -14.567 1.967 1.00 95.25 178 SER A C 1
ATOM 1431 O O . SER A 1 178 ? 9.332 -15.084 2.720 1.00 95.25 178 SER A O 1
ATOM 1433 N N . ALA A 1 179 ? 8.883 -13.695 1.019 1.00 96.38 179 ALA A N 1
ATOM 1434 C CA . ALA A 1 179 ? 10.258 -13.201 0.881 1.00 96.38 179 ALA A CA 1
ATOM 1435 C C . ALA A 1 179 ? 10.624 -12.141 1.933 1.00 96.38 179 ALA A C 1
ATOM 1437 O O . ALA A 1 179 ? 11.784 -11.744 2.016 1.00 96.38 179 ALA A O 1
ATOM 1438 N N . ILE A 1 180 ? 9.658 -11.642 2.709 1.00 97.06 180 ILE A N 1
ATOM 1439 C CA . ILE A 1 180 ? 9.935 -10.748 3.835 1.00 97.06 180 ILE A CA 1
ATOM 1440 C C . ILE A 1 180 ? 10.365 -11.608 5.026 1.00 97.06 180 ILE A C 1
ATOM 1442 O O . ILE A 1 180 ? 9.593 -12.423 5.520 1.00 97.06 180 ILE A O 1
ATOM 1446 N N . GLU A 1 181 ? 11.583 -11.393 5.509 1.00 96.62 181 GLU A N 1
ATOM 1447 C CA . GLU A 1 181 ? 12.182 -12.134 6.628 1.00 96.62 181 GLU A CA 1
ATOM 1448 C C . GLU A 1 181 ? 11.921 -11.454 7.976 1.00 96.62 181 GLU A C 1
ATOM 1450 O O . GLU A 1 181 ? 11.865 -12.096 9.025 1.00 96.62 181 GLU A O 1
ATOM 1455 N N . GLY A 1 182 ? 11.766 -10.132 7.969 1.00 97.19 182 GLY A N 1
ATOM 1456 C CA . GLY A 1 182 ? 11.619 -9.359 9.191 1.00 97.19 182 GLY A CA 1
ATOM 1457 C C . GLY A 1 182 ? 11.472 -7.871 8.939 1.00 97.19 182 GLY A C 1
ATOM 1458 O O . GLY A 1 182 ? 11.655 -7.376 7.826 1.00 97.19 182 GLY A O 1
ATOM 1459 N N . ILE A 1 183 ? 11.140 -7.148 10.003 1.00 98.00 183 ILE A N 1
ATOM 1460 C CA . ILE A 1 183 ? 11.002 -5.694 9.971 1.00 98.00 183 ILE A CA 1
ATOM 1461 C C . ILE A 1 183 ? 11.914 -5.112 11.038 1.00 98.00 183 ILE A C 1
ATOM 1463 O O . ILE A 1 183 ? 11.803 -5.473 12.207 1.00 98.00 183 ILE A O 1
ATOM 1467 N N . VAL A 1 184 ? 12.782 -4.185 10.648 1.00 98.19 184 VAL A N 1
ATOM 1468 C CA . VAL A 1 184 ? 13.628 -3.441 11.585 1.00 98.19 184 VAL A CA 1
ATOM 1469 C C . VAL A 1 184 ? 13.139 -2.004 11.646 1.00 98.19 184 VAL A C 1
ATOM 1471 O O . VAL A 1 184 ? 12.823 -1.393 10.626 1.00 98.19 184 VAL A O 1
ATOM 1474 N N . MET A 1 185 ? 13.053 -1.448 12.846 1.00 97.12 185 MET A N 1
ATOM 1475 C CA . MET A 1 185 ? 12.747 -0.036 13.054 1.00 97.12 185 MET A CA 1
ATOM 1476 C C . MET A 1 185 ? 13.791 0.596 13.961 1.00 97.12 185 MET A C 1
ATOM 1478 O O . MET A 1 185 ? 14.400 -0.064 14.790 1.00 97.12 185 MET A O 1
ATOM 1482 N N . SER A 1 186 ? 13.930 1.906 13.888 1.00 96.19 186 SER A N 1
ATOM 1483 C CA . SER A 1 186 ? 14.628 2.664 14.921 1.00 96.19 186 SER A CA 1
ATOM 1484 C C . SER A 1 186 ? 13.894 2.592 16.279 1.00 96.19 186 SER A C 1
ATOM 1486 O O . SER A 1 186 ? 12.668 2.388 16.327 1.00 96.19 186 SER A O 1
ATOM 1488 N N . PRO A 1 187 ? 14.575 2.858 17.405 1.00 95.50 187 PRO A N 1
ATOM 1489 C CA . PRO A 1 187 ? 13.909 3.095 18.686 1.00 95.50 187 PRO A CA 1
ATOM 1490 C C . PRO A 1 187 ? 13.288 4.500 18.791 1.00 95.50 187 PRO A C 1
ATOM 1492 O O . PRO A 1 187 ? 12.570 4.778 19.747 1.00 95.50 187 PRO A O 1
ATOM 1495 N N . PHE A 1 188 ? 13.523 5.395 17.830 1.00 95.75 188 PHE A N 1
ATOM 1496 C CA . PHE A 1 188 ? 13.104 6.795 17.914 1.00 95.75 188 PHE A CA 1
ATOM 1497 C C . PHE A 1 188 ? 11.698 7.040 17.340 1.00 95.75 188 PHE A C 1
ATOM 1499 O O . PHE A 1 188 ? 11.027 6.142 16.804 1.00 95.75 188 PHE A O 1
ATOM 1506 N N . ALA A 1 189 ? 11.214 8.270 17.535 1.00 93.88 189 ALA A N 1
ATOM 1507 C CA . ALA A 1 189 ? 9.908 8.742 17.087 1.00 93.88 189 ALA A CA 1
ATOM 1508 C C . ALA A 1 189 ? 9.951 9.245 15.633 1.00 93.88 189 ALA A C 1
ATOM 1510 O O . ALA A 1 189 ? 9.667 10.406 15.364 1.00 93.88 189 ALA A O 1
ATOM 1511 N N . ASP A 1 190 ? 10.267 8.357 14.697 1.00 94.44 190 ASP A N 1
ATOM 1512 C CA . ASP A 1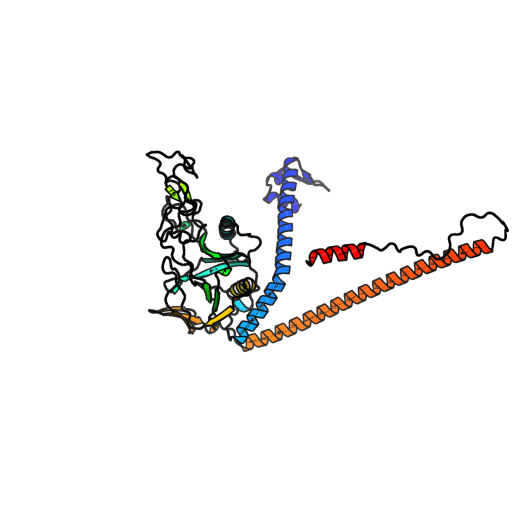 190 ? 10.398 8.666 13.267 1.00 94.44 190 ASP A CA 1
ATOM 1513 C C . ASP A 1 190 ? 9.468 7.810 12.385 1.00 94.44 190 ASP A C 1
ATOM 1515 O O . ASP A 1 190 ? 8.839 6.865 12.885 1.00 94.44 190 ASP A O 1
ATOM 1519 N N . PRO A 1 191 ? 9.341 8.137 11.082 1.00 95.06 191 PRO A N 1
ATOM 1520 C CA . PRO A 1 191 ? 8.490 7.403 10.151 1.00 95.06 191 PRO A CA 1
ATOM 1521 C C . PRO A 1 191 ? 9.196 6.234 9.443 1.00 95.06 191 PRO A C 1
ATOM 1523 O O . PRO A 1 191 ? 8.583 5.632 8.561 1.00 95.06 191 PRO A O 1
ATOM 1526 N N . PHE A 1 192 ? 10.441 5.890 9.789 1.00 96.12 192 PHE A N 1
ATOM 1527 C CA . PHE A 1 192 ? 11.215 4.904 9.038 1.00 96.12 192 PHE A CA 1
ATOM 1528 C C . PHE A 1 192 ? 10.884 3.461 9.443 1.00 96.12 192 PHE A C 1
ATOM 1530 O O . PHE A 1 192 ? 10.615 3.142 10.608 1.00 96.12 192 PHE A O 1
ATOM 1537 N N . LEU A 1 193 ? 10.904 2.573 8.454 1.00 97.00 193 LEU A N 1
ATOM 1538 C CA . LEU A 1 193 ? 10.900 1.128 8.624 1.00 97.00 193 LEU A CA 1
ATOM 1539 C C . LEU A 1 193 ? 11.796 0.482 7.568 1.00 97.00 193 LEU A C 1
ATOM 1541 O O . LEU A 1 193 ? 11.802 0.890 6.410 1.00 97.00 193 LEU A O 1
ATOM 1545 N N . VAL A 1 194 ? 12.519 -0.555 7.966 1.00 98.25 194 VAL A N 1
ATOM 1546 C CA . VAL A 1 194 ? 13.333 -1.372 7.072 1.00 98.25 194 VAL A CA 1
ATOM 1547 C C . VAL A 1 194 ? 12.671 -2.729 6.915 1.00 98.25 194 VAL A C 1
ATOM 1549 O O . VAL A 1 194 ? 12.368 -3.395 7.907 1.00 98.25 194 VAL A O 1
ATOM 1552 N N . LEU A 1 195 ? 12.453 -3.142 5.672 1.00 98.00 195 LEU A N 1
ATOM 1553 C CA . LEU A 1 195 ? 11.985 -4.482 5.339 1.00 98.00 195 LEU A CA 1
ATOM 1554 C C . LEU A 1 195 ? 13.199 -5.342 4.998 1.00 98.00 195 LEU A C 1
ATOM 1556 O O . LEU A 1 195 ? 13.920 -5.041 4.046 1.00 98.00 195 LEU A O 1
ATOM 1560 N N . ARG A 1 196 ? 13.427 -6.393 5.790 1.00 97.88 196 ARG A N 1
ATOM 1561 C CA . ARG A 1 196 ? 14.450 -7.404 5.514 1.00 97.88 196 ARG A CA 1
ATOM 1562 C C . ARG A 1 196 ? 13.892 -8.385 4.500 1.00 97.88 196 ARG A C 1
ATOM 1564 O O . ARG A 1 196 ? 12.869 -9.013 4.763 1.00 97.88 196 ARG A O 1
ATOM 1571 N N . ILE A 1 197 ? 14.539 -8.479 3.349 1.00 96.88 197 ILE A N 1
ATOM 1572 C CA . ILE A 1 197 ? 14.064 -9.236 2.195 1.00 96.88 197 ILE A CA 1
ATOM 1573 C C . ILE A 1 197 ? 15.097 -10.297 1.828 1.00 96.88 197 ILE A C 1
ATOM 1575 O O . ILE A 1 197 ? 16.298 -10.024 1.786 1.00 96.88 197 ILE A O 1
ATOM 1579 N N . THR A 1 198 ? 14.621 -11.505 1.535 1.00 95.31 198 THR A N 1
ATOM 1580 C CA . THR A 1 198 ? 15.454 -12.581 0.999 1.00 95.31 198 THR A CA 1
ATOM 1581 C C . THR A 1 198 ? 16.011 -12.177 -0.362 1.00 95.31 198 THR A C 1
ATOM 1583 O O . THR A 1 198 ? 15.262 -11.899 -1.303 1.00 95.31 198 THR A O 1
ATOM 1586 N N . GLN A 1 199 ? 17.338 -12.142 -0.471 1.00 91.25 199 GLN A N 1
ATOM 1587 C CA . GLN A 1 199 ? 18.016 -11.784 -1.712 1.00 91.25 199 GLN A CA 1
ATOM 1588 C C . GLN A 1 199 ? 17.886 -12.912 -2.733 1.00 91.25 199 GLN A C 1
ATOM 1590 O O . GLN A 1 199 ? 18.116 -14.083 -2.431 1.00 91.25 199 GLN A O 1
ATOM 1595 N N . THR A 1 200 ? 17.535 -12.553 -3.963 1.00 91.00 200 THR A N 1
ATOM 1596 C CA . THR A 1 200 ? 17.502 -13.495 -5.083 1.00 91.00 200 THR A CA 1
ATOM 1597 C C . THR A 1 200 ? 18.893 -13.609 -5.703 1.00 91.00 200 THR A C 1
ATOM 1599 O O . THR A 1 200 ? 19.489 -12.568 -6.002 1.00 91.00 200 THR A O 1
ATOM 1602 N N . PRO A 1 201 ? 19.413 -14.828 -5.933 1.00 91.50 201 PRO A N 1
ATOM 1603 C CA . PRO A 1 201 ? 20.708 -15.003 -6.574 1.00 91.50 201 PRO A CA 1
ATOM 1604 C C . PRO A 1 201 ? 20.687 -14.450 -8.002 1.00 91.50 201 PRO A C 1
ATOM 1606 O O . PRO A 1 201 ? 19.665 -14.481 -8.690 1.00 91.50 201 PRO A O 1
ATOM 1609 N N . VAL A 1 202 ? 21.836 -13.940 -8.444 1.00 94.00 202 VAL A N 1
ATOM 1610 C CA . VAL A 1 202 ? 22.027 -13.480 -9.822 1.00 94.00 202 VAL A CA 1
ATOM 1611 C C . VAL A 1 202 ? 22.097 -14.701 -10.730 1.00 94.00 202 VAL A C 1
ATOM 1613 O O . VAL A 1 202 ? 22.910 -15.598 -10.508 1.00 94.00 202 VAL A O 1
ATOM 1616 N N . LEU A 1 203 ? 21.248 -14.735 -11.752 1.00 94.00 203 LEU A N 1
ATOM 1617 C CA . LEU A 1 203 ? 21.287 -15.775 -12.767 1.00 94.00 203 LEU A CA 1
ATOM 1618 C C . LEU A 1 203 ? 22.524 -15.558 -13.649 1.00 94.00 203 LEU A C 1
ATOM 1620 O O . LEU A 1 203 ? 22.724 -14.447 -14.144 1.00 94.00 203 LEU A O 1
ATOM 1624 N N . PRO A 1 204 ? 23.353 -16.592 -13.874 1.00 93.12 204 PRO A N 1
ATOM 1625 C CA . PRO A 1 204 ? 24.567 -16.450 -14.676 1.00 93.12 204 PRO A CA 1
ATOM 1626 C C . PRO A 1 204 ? 24.251 -16.197 -16.154 1.00 93.12 204 PRO A C 1
ATOM 1628 O O . PRO A 1 204 ? 25.032 -15.566 -16.859 1.00 93.12 204 PRO A O 1
ATOM 1631 N N . THR A 1 205 ? 23.101 -16.683 -16.626 1.00 94.19 205 THR A N 1
ATOM 1632 C CA . THR A 1 205 ? 22.610 -16.475 -17.987 1.00 94.19 205 THR A CA 1
ATOM 1633 C C . THR A 1 205 ? 21.123 -16.117 -17.963 1.00 94.19 205 THR A C 1
ATOM 1635 O O . THR A 1 205 ? 20.409 -16.556 -17.056 1.00 94.19 205 THR A O 1
ATOM 1638 N N . PRO A 1 206 ? 20.640 -15.310 -18.927 1.00 94.75 206 PRO A N 1
ATOM 1639 C CA . PRO A 1 206 ? 19.223 -15.007 -19.030 1.00 94.75 206 PRO A CA 1
ATOM 1640 C C . PRO A 1 206 ? 18.366 -16.252 -19.272 1.00 94.75 206 PRO A C 1
ATOM 1642 O O . PRO A 1 206 ? 18.677 -17.073 -20.135 1.00 94.75 206 PRO A O 1
ATOM 1645 N N . ASP A 1 207 ? 17.244 -16.344 -18.564 1.00 94.00 207 ASP A N 1
ATOM 1646 C CA . ASP A 1 207 ? 16.231 -17.366 -18.800 1.00 94.00 207 ASP A CA 1
ATOM 1647 C C . ASP A 1 207 ? 15.427 -17.034 -20.066 1.00 94.00 207 ASP A C 1
ATOM 1649 O O . ASP A 1 207 ? 14.679 -16.053 -20.126 1.00 94.00 207 ASP A O 1
ATOM 1653 N N . VAL A 1 208 ? 15.590 -17.884 -21.079 1.00 92.56 208 VAL A N 1
ATOM 1654 C CA . VAL A 1 208 ? 14.896 -17.813 -22.373 1.00 92.56 208 VAL A CA 1
ATOM 1655 C C . VAL A 1 208 ? 13.917 -18.972 -22.578 1.00 92.56 208 VAL A C 1
ATOM 1657 O O . VAL A 1 208 ? 13.442 -19.182 -23.689 1.00 92.56 208 VAL A O 1
ATOM 1660 N N . SER A 1 209 ? 13.577 -19.727 -21.530 1.00 92.19 209 SER A N 1
ATOM 1661 C CA . SER A 1 209 ? 12.684 -20.897 -21.623 1.00 92.19 209 SER A CA 1
ATOM 1662 C C . SER A 1 209 ? 11.290 -20.579 -22.182 1.00 92.19 209 SER A C 1
ATOM 1664 O O . SER A 1 209 ? 10.653 -21.433 -22.794 1.00 92.19 209 SER A O 1
ATOM 1666 N N . HIS A 1 210 ? 10.810 -19.344 -22.009 1.00 91.75 210 HIS A N 1
ATOM 1667 C CA . HIS A 1 210 ? 9.521 -18.868 -22.525 1.00 91.75 210 HIS A CA 1
ATOM 1668 C C . HIS A 1 210 ? 9.599 -18.268 -23.933 1.00 91.75 210 HIS A C 1
ATOM 1670 O O . HIS A 1 210 ? 8.576 -17.813 -24.451 1.00 91.75 210 HIS A O 1
ATOM 1676 N N . TRP A 1 211 ? 10.785 -18.199 -24.548 1.00 92.44 211 TRP A N 1
ATOM 1677 C CA . TRP A 1 211 ? 10.927 -17.644 -25.890 1.00 92.44 211 TRP A CA 1
ATOM 1678 C C . TRP A 1 211 ? 10.255 -18.522 -26.930 1.00 92.44 211 TRP A C 1
ATOM 1680 O O . TRP A 1 211 ? 10.513 -19.718 -27.048 1.00 92.44 211 TRP A O 1
ATOM 1690 N N . LYS A 1 212 ? 9.427 -17.885 -27.754 1.00 93.25 212 LYS A N 1
ATOM 1691 C CA . LYS A 1 212 ? 8.840 -18.538 -28.912 1.00 93.25 212 LYS A CA 1
ATOM 1692 C C . LYS A 1 212 ? 9.846 -18.625 -30.051 1.00 93.25 212 LYS A C 1
ATOM 1694 O O . LYS A 1 212 ? 10.569 -17.668 -30.340 1.00 93.25 212 LYS A O 1
ATOM 1699 N N . ASP A 1 213 ? 9.828 -19.756 -30.750 1.00 92.19 213 ASP A N 1
ATOM 1700 C CA . ASP A 1 213 ? 10.601 -19.937 -31.977 1.00 92.19 213 ASP A CA 1
ATOM 1701 C C . ASP A 1 213 ? 10.198 -18.882 -33.022 1.00 92.19 213 ASP A C 1
ATOM 1703 O O . ASP A 1 213 ? 9.021 -18.550 -33.175 1.00 92.19 213 ASP A O 1
ATOM 1707 N N . ASN A 1 214 ? 11.164 -18.387 -33.791 1.00 90.12 214 ASN A N 1
ATOM 1708 C CA . ASN A 1 214 ? 10.962 -17.466 -34.908 1.00 90.12 214 ASN A CA 1
ATOM 1709 C C . ASN A 1 214 ? 9.958 -17.984 -35.947 1.00 90.12 214 ASN A C 1
ATOM 1711 O O . ASN A 1 214 ? 9.318 -17.179 -36.630 1.00 90.12 214 ASN A O 1
ATOM 1715 N N . LYS A 1 215 ? 9.828 -19.310 -36.072 1.00 89.62 215 LYS A N 1
ATOM 1716 C CA . LYS A 1 215 ? 8.879 -19.970 -36.980 1.00 89.62 215 LYS A CA 1
ATOM 1717 C C . LYS A 1 215 ? 7.453 -20.040 -36.429 1.00 89.62 215 LYS A C 1
ATOM 1719 O O . LYS A 1 215 ? 6.530 -20.271 -37.199 1.00 89.62 215 LYS A O 1
ATOM 1724 N N . SER A 1 216 ? 7.258 -19.792 -35.132 1.00 90.94 216 SER A N 1
ATOM 1725 C CA . SER A 1 216 ? 5.935 -19.842 -34.492 1.00 90.94 216 SER A CA 1
ATOM 1726 C C . SER A 1 216 ? 4.972 -18.755 -34.980 1.00 90.94 216 SER A C 1
ATOM 1728 O O . SER A 1 216 ? 3.765 -18.887 -34.804 1.00 90.94 216 SER A O 1
ATOM 1730 N N . SER A 1 217 ? 5.486 -17.676 -35.583 1.00 91.31 217 SER A N 1
ATOM 1731 C CA . SER A 1 217 ? 4.661 -16.640 -36.198 1.00 91.31 217 SER A CA 1
ATOM 1732 C C . SER A 1 217 ? 5.355 -15.966 -37.380 1.00 91.31 217 SER A C 1
ATOM 1734 O O . SER A 1 217 ? 6.514 -15.543 -37.309 1.00 91.31 217 SER A O 1
ATOM 1736 N N . ALA A 1 218 ? 4.602 -15.803 -38.467 1.00 94.31 218 ALA A N 1
ATOM 1737 C CA . ALA A 1 218 ? 5.013 -15.036 -39.640 1.00 94.31 218 ALA A CA 1
ATOM 1738 C C . ALA A 1 218 ? 4.734 -13.526 -39.501 1.00 94.31 218 ALA A C 1
ATOM 1740 O O . ALA A 1 218 ? 5.157 -12.747 -40.355 1.00 94.31 218 ALA A O 1
ATOM 1741 N N . SER A 1 219 ? 4.056 -13.100 -38.433 1.00 96.44 219 SER A N 1
ATOM 1742 C CA . SER A 1 219 ? 3.645 -11.712 -38.200 1.00 96.44 219 SER A CA 1
ATOM 1743 C C . SER A 1 219 ? 3.852 -11.263 -36.753 1.00 96.44 219 SER A C 1
ATOM 1745 O O . SER A 1 219 ? 3.909 -12.069 -35.820 1.00 96.44 219 SER A O 1
ATOM 1747 N N . CYS A 1 220 ? 3.969 -9.950 -36.564 1.00 96.25 220 CYS A N 1
ATOM 1748 C CA . CYS A 1 220 ? 4.043 -9.315 -35.253 1.00 96.25 220 CYS A CA 1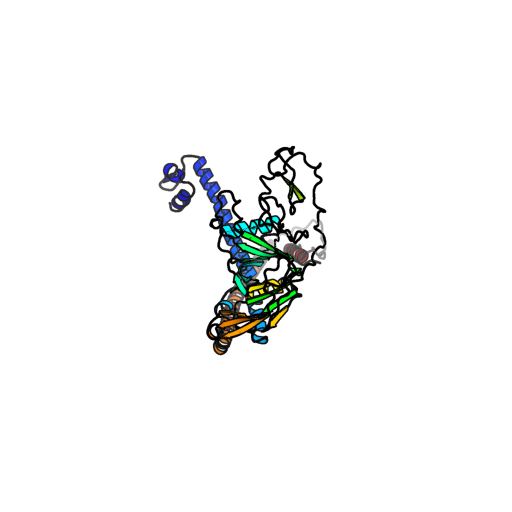
ATOM 1749 C C . CYS A 1 220 ? 2.816 -9.673 -34.407 1.00 96.25 220 CYS A C 1
ATOM 1751 O O . CYS A 1 220 ? 1.687 -9.478 -34.850 1.00 96.25 220 CYS A O 1
ATOM 1753 N N . MET A 1 221 ? 3.036 -10.128 -33.172 1.00 95.81 221 MET A N 1
ATOM 1754 C CA . MET A 1 221 ? 1.963 -10.572 -32.272 1.00 95.81 221 MET A CA 1
ATOM 1755 C C . MET A 1 221 ? 1.164 -9.427 -31.625 1.00 95.81 221 MET A C 1
ATOM 1757 O O . MET A 1 221 ? 0.242 -9.693 -30.863 1.00 95.81 221 MET A O 1
ATOM 1761 N N . ALA A 1 222 ? 1.508 -8.167 -31.908 1.00 94.25 222 ALA A N 1
ATOM 1762 C CA . ALA A 1 222 ? 0.726 -6.998 -31.491 1.00 94.25 222 ALA A CA 1
ATOM 1763 C C . ALA A 1 222 ? 0.068 -6.276 -32.676 1.00 94.25 222 ALA A C 1
ATOM 1765 O O . ALA A 1 222 ? -1.093 -5.896 -32.595 1.00 94.25 222 ALA A O 1
ATOM 1766 N N . THR A 1 223 ? 0.797 -6.080 -33.780 1.00 95.38 223 THR A N 1
ATOM 1767 C CA . THR A 1 223 ? 0.330 -5.261 -34.917 1.00 95.38 223 THR A CA 1
ATOM 1768 C C . THR A 1 223 ? -0.143 -6.076 -36.115 1.00 95.38 223 THR A C 1
ATOM 1770 O O . THR A 1 223 ? -0.642 -5.500 -37.076 1.00 95.38 223 THR A O 1
ATOM 1773 N N . ASN A 1 224 ? 0.069 -7.396 -36.114 1.00 95.88 224 ASN A N 1
ATOM 1774 C CA . ASN A 1 224 ? -0.164 -8.294 -37.250 1.00 95.88 224 ASN A CA 1
ATOM 1775 C C . ASN A 1 224 ? 0.639 -7.969 -38.528 1.00 95.88 224 ASN A C 1
ATOM 1777 O O . ASN A 1 224 ? 0.448 -8.624 -39.554 1.00 95.88 224 ASN A O 1
ATOM 1781 N N . LYS A 1 225 ? 1.596 -7.027 -38.487 1.00 95.62 225 LYS A N 1
ATOM 1782 C CA . LYS A 1 225 ? 2.512 -6.762 -39.611 1.00 95.62 225 LYS A CA 1
ATOM 1783 C C . LYS A 1 225 ? 3.321 -8.018 -39.945 1.00 95.62 225 LYS A C 1
ATOM 1785 O O . LYS A 1 225 ? 3.936 -8.604 -39.053 1.00 95.62 225 LYS A O 1
ATOM 1790 N N . LYS A 1 226 ? 3.340 -8.428 -41.219 1.00 96.69 226 LYS A N 1
ATOM 1791 C CA . LYS A 1 226 ? 4.128 -9.583 -41.682 1.00 96.69 226 LYS A CA 1
ATOM 1792 C C . LYS A 1 226 ? 5.621 -9.294 -41.559 1.00 96.69 226 LYS A C 1
ATOM 1794 O O . LYS A 1 226 ? 6.088 -8.230 -41.958 1.00 96.69 226 LYS A O 1
ATOM 1799 N N . PHE A 1 227 ? 6.369 -10.254 -41.033 1.00 96.50 227 PHE A N 1
ATOM 1800 C CA . PHE A 1 227 ? 7.820 -10.161 -40.980 1.00 96.50 227 PHE A CA 1
ATOM 1801 C C . PHE A 1 227 ? 8.421 -10.352 -42.373 1.00 96.50 227 PHE A C 1
ATOM 1803 O O . PHE A 1 227 ? 7.997 -11.219 -43.136 1.00 96.50 227 PHE A O 1
ATOM 1810 N N . SER A 1 228 ? 9.427 -9.546 -42.694 1.00 93.75 228 SER A N 1
ATOM 1811 C CA . SER A 1 228 ? 10.089 -9.510 -44.001 1.00 93.75 228 SER A CA 1
ATOM 1812 C C . SER A 1 228 ? 11.544 -9.048 -43.849 1.00 93.75 228 SER A C 1
ATOM 1814 O O . SER A 1 228 ? 12.052 -8.909 -42.733 1.00 93.75 228 SER A O 1
ATOM 1816 N N . LEU A 1 229 ? 12.231 -8.781 -44.963 1.00 90.75 229 LEU A N 1
ATOM 1817 C CA . LEU A 1 229 ? 13.560 -8.160 -44.939 1.00 90.75 229 LEU A CA 1
ATOM 1818 C C . LEU A 1 229 ? 13.543 -6.730 -44.366 1.00 90.75 229 LEU A C 1
ATOM 1820 O O . LEU A 1 229 ? 14.546 -6.297 -43.800 1.00 90.75 229 LEU A O 1
ATOM 1824 N N . PHE A 1 230 ? 12.409 -6.031 -44.454 1.00 92.94 230 PHE A N 1
ATOM 1825 C CA . PHE A 1 230 ? 12.237 -4.668 -43.937 1.00 92.94 230 PHE A CA 1
ATOM 1826 C C . PHE A 1 230 ? 11.573 -4.638 -42.555 1.00 92.94 230 PHE A C 1
ATOM 1828 O O . PHE A 1 230 ? 11.788 -3.713 -41.780 1.00 92.94 230 PHE A O 1
ATOM 1835 N N . THR A 1 231 ? 10.806 -5.673 -42.202 1.00 93.75 231 THR A N 1
ATOM 1836 C CA . THR A 1 231 ? 10.175 -5.813 -40.882 1.00 93.75 231 THR A CA 1
ATOM 1837 C C . THR A 1 231 ? 10.809 -6.980 -40.139 1.00 93.75 231 THR A C 1
ATOM 1839 O O . THR A 1 231 ? 10.374 -8.128 -40.258 1.00 93.75 231 THR A O 1
ATOM 1842 N N . ARG A 1 232 ? 11.876 -6.688 -39.390 1.00 93.88 232 ARG A N 1
ATOM 1843 C CA . ARG A 1 232 ? 12.629 -7.694 -38.630 1.00 93.88 232 ARG A CA 1
ATOM 1844 C C . ARG A 1 232 ? 11.860 -8.161 -37.389 1.00 93.88 232 ARG A C 1
ATOM 1846 O O . ARG A 1 232 ? 10.993 -7.463 -36.866 1.00 93.88 232 ARG A O 1
ATOM 1853 N N . ARG A 1 233 ? 12.187 -9.379 -36.947 1.00 94.50 233 ARG A N 1
ATOM 1854 C CA . ARG A 1 233 ? 11.650 -10.003 -35.732 1.00 94.50 233 ARG A CA 1
ATOM 1855 C C . ARG A 1 233 ? 12.427 -9.526 -34.510 1.00 94.50 233 ARG A C 1
ATOM 1857 O O . ARG A 1 233 ? 13.656 -9.507 -34.532 1.00 94.50 233 ARG A O 1
ATOM 1864 N N . HIS A 1 234 ? 11.713 -9.227 -33.432 1.00 94.44 234 HIS A N 1
ATOM 1865 C CA . HIS A 1 234 ? 12.291 -8.897 -32.136 1.00 94.44 234 HIS A CA 1
ATOM 1866 C C . HIS A 1 234 ? 11.561 -9.645 -31.021 1.00 94.44 234 HIS A C 1
ATOM 1868 O O . HIS A 1 234 ? 10.344 -9.524 -30.884 1.00 94.44 234 HIS A O 1
ATOM 1874 N N . HIS A 1 235 ? 12.300 -10.382 -30.193 1.00 94.12 235 HIS A N 1
ATOM 1875 C CA . HIS A 1 235 ? 11.739 -11.007 -28.996 1.00 94.12 235 HIS A CA 1
ATOM 1876 C C . HIS A 1 235 ? 11.573 -10.002 -27.862 1.00 94.12 235 HIS A C 1
ATOM 1878 O O . HIS A 1 235 ? 12.509 -9.268 -27.525 1.00 94.12 235 HIS A O 1
ATOM 1884 N N . CYS A 1 236 ? 10.411 -10.017 -27.218 1.00 95.12 236 CYS A N 1
ATOM 1885 C CA . CYS A 1 236 ? 10.232 -9.363 -25.926 1.00 95.12 236 CYS A CA 1
ATOM 1886 C C . CYS A 1 236 ? 10.814 -10.248 -24.819 1.00 95.12 236 CYS A C 1
ATOM 1888 O O . CYS A 1 236 ? 10.437 -11.413 -24.696 1.00 95.12 236 CYS A O 1
ATOM 1890 N N . ARG A 1 237 ? 11.690 -9.701 -23.970 1.00 94.88 237 ARG A N 1
ATOM 1891 C CA . ARG A 1 237 ? 12.304 -10.480 -22.877 1.00 94.88 237 ARG A CA 1
ATOM 1892 C C . ARG A 1 237 ? 11.335 -10.805 -21.734 1.00 94.88 237 ARG A C 1
ATOM 1894 O O . ARG A 1 237 ? 11.573 -11.747 -20.991 1.00 94.88 237 ARG A O 1
ATOM 1901 N N . VAL A 1 238 ? 10.203 -10.109 -21.645 1.00 95.06 238 VAL A N 1
ATOM 1902 C CA . VAL A 1 238 ? 9.152 -10.380 -20.650 1.00 95.06 238 VAL A CA 1
ATOM 1903 C C . VAL A 1 238 ? 8.166 -11.434 -21.154 1.00 95.06 238 VAL A C 1
ATOM 1905 O O . VAL A 1 238 ? 7.955 -12.440 -20.482 1.00 95.06 238 VAL A O 1
ATOM 1908 N N . THR A 1 239 ? 7.591 -11.242 -22.346 1.00 94.62 239 THR A N 1
ATOM 1909 C CA . THR A 1 239 ? 6.521 -12.114 -22.867 1.00 94.62 239 THR A CA 1
ATOM 1910 C C . THR A 1 239 ? 7.026 -13.300 -23.688 1.00 94.62 239 THR A C 1
ATOM 1912 O O . THR A 1 239 ? 6.283 -14.256 -23.873 1.00 94.62 239 THR A O 1
ATOM 1915 N N . GLY A 1 240 ? 8.257 -13.246 -24.213 1.00 94.50 240 GLY A N 1
ATOM 1916 C CA . GLY A 1 240 ? 8.833 -14.277 -25.088 1.00 94.50 240 GLY A CA 1
ATOM 1917 C C . GLY A 1 240 ? 8.285 -14.288 -26.522 1.00 94.50 240 GLY A C 1
ATOM 1918 O O . GLY A 1 240 ? 8.735 -15.075 -27.352 1.00 94.50 240 GLY A O 1
ATOM 1919 N N . ASN A 1 241 ? 7.335 -13.404 -26.833 1.00 95.94 241 ASN A N 1
ATOM 1920 C CA . ASN A 1 241 ? 6.681 -13.293 -28.137 1.00 95.94 241 ASN A CA 1
ATOM 1921 C C . ASN A 1 241 ? 7.507 -12.482 -29.157 1.00 95.94 241 ASN A C 1
ATOM 1923 O O . ASN A 1 241 ? 8.442 -11.761 -28.796 1.00 95.94 241 ASN A O 1
ATOM 1927 N N . LEU A 1 242 ? 7.104 -12.575 -30.431 1.00 95.62 242 LEU A N 1
ATOM 1928 C CA . LEU A 1 242 ? 7.734 -11.920 -31.581 1.00 95.62 242 LEU A CA 1
ATOM 1929 C C . LEU A 1 242 ? 7.017 -10.623 -31.970 1.00 95.62 242 LEU A C 1
ATOM 1931 O O . LEU A 1 242 ? 5.810 -10.617 -32.229 1.00 95.62 242 LEU A O 1
ATOM 1935 N N . TYR A 1 243 ? 7.785 -9.546 -32.113 1.00 96.38 243 TYR A N 1
ATOM 1936 C CA . TYR A 1 243 ? 7.284 -8.207 -32.408 1.00 96.38 243 TYR A CA 1
ATOM 1937 C C . TYR A 1 243 ? 8.096 -7.495 -33.498 1.00 96.38 243 TYR A C 1
ATOM 1939 O O . TYR A 1 243 ? 9.245 -7.851 -33.761 1.00 96.38 243 TYR A O 1
ATOM 1947 N N . CYS A 1 244 ? 7.493 -6.491 -34.141 1.00 95.31 244 CYS A N 1
ATOM 1948 C CA . CYS A 1 244 ? 8.193 -5.528 -34.998 1.00 95.31 244 CYS A CA 1
ATOM 1949 C C . CYS A 1 244 ? 8.729 -4.355 -34.163 1.00 95.31 244 CYS A C 1
ATOM 1951 O O . CYS A 1 244 ? 8.259 -4.137 -33.049 1.00 95.31 244 CYS A O 1
ATOM 1953 N N . ALA A 1 245 ? 9.690 -3.597 -34.702 1.00 93.38 245 ALA A N 1
ATOM 1954 C CA . ALA A 1 245 ? 10.356 -2.502 -33.988 1.00 93.38 245 ALA A CA 1
ATOM 1955 C C . ALA A 1 245 ? 9.385 -1.442 -33.429 1.00 93.38 245 ALA A C 1
ATOM 1957 O O . ALA A 1 245 ? 9.638 -0.901 -32.359 1.00 93.38 245 ALA A O 1
ATOM 1958 N N . ASP A 1 246 ? 8.256 -1.219 -34.110 1.00 92.25 246 ASP A N 1
ATOM 1959 C CA . ASP A 1 246 ? 7.253 -0.198 -33.769 1.00 92.25 246 ASP A CA 1
ATOM 1960 C C . ASP A 1 246 ? 6.608 -0.366 -32.386 1.00 92.25 246 ASP A C 1
ATOM 1962 O O . ASP A 1 246 ? 6.023 0.579 -31.876 1.00 92.25 246 ASP A O 1
ATOM 1966 N N . VAL A 1 247 ? 6.650 -1.573 -31.816 1.00 92.56 247 VAL A N 1
ATOM 1967 C CA . VAL A 1 247 ? 6.006 -1.893 -30.528 1.00 92.56 247 VAL A CA 1
ATOM 1968 C C . VAL A 1 247 ? 6.994 -2.409 -29.484 1.00 92.56 247 VAL A C 1
ATOM 1970 O O . VAL A 1 247 ? 6.580 -2.915 -28.446 1.00 92.56 247 VAL A O 1
ATOM 1973 N N . VAL A 1 248 ? 8.296 -2.348 -29.777 1.00 92.81 248 VAL A N 1
ATOM 1974 C CA . VAL A 1 248 ? 9.390 -2.671 -28.844 1.00 92.81 248 VAL A CA 1
ATOM 1975 C C . VAL A 1 248 ? 10.394 -1.521 -28.805 1.00 92.81 248 VAL A C 1
ATOM 1977 O O . VAL A 1 248 ? 11.613 -1.708 -28.951 1.00 92.81 248 VAL A O 1
ATOM 1980 N N . SER A 1 249 ? 9.847 -0.313 -28.689 1.00 88.50 249 SER A N 1
ATOM 1981 C CA . SER A 1 249 ? 10.605 0.934 -28.694 1.00 88.50 249 SER A CA 1
ATOM 1982 C C . SER A 1 249 ? 11.384 1.129 -27.390 1.00 88.50 249 SER A C 1
ATOM 1984 O O . SER A 1 249 ? 12.486 1.676 -27.415 1.00 88.50 249 SER A O 1
ATOM 1986 N N . ASN A 1 250 ? 10.877 0.593 -26.277 1.00 85.31 250 ASN A N 1
ATOM 1987 C CA . ASN A 1 250 ? 11.483 0.738 -24.958 1.00 85.31 250 ASN A CA 1
ATOM 1988 C C . ASN A 1 250 ? 12.480 -0.381 -24.606 1.00 85.31 250 ASN A C 1
ATOM 1990 O O . ASN A 1 250 ? 12.299 -1.563 -24.935 1.00 85.31 250 ASN A O 1
ATOM 1994 N N . LEU A 1 251 ? 13.538 -0.001 -23.880 1.00 91.62 251 LEU A N 1
ATOM 1995 C CA . LEU A 1 251 ? 14.537 -0.911 -23.321 1.00 91.62 251 LEU A CA 1
ATOM 1996 C C . LEU A 1 251 ? 14.486 -0.866 -21.794 1.00 91.62 251 LEU A C 1
ATOM 1998 O O . LEU A 1 251 ? 14.662 0.190 -21.197 1.00 91.62 251 LEU A O 1
ATOM 2002 N N . HIS A 1 252 ? 14.310 -2.022 -21.161 1.00 94.38 252 HIS A N 1
ATOM 2003 C CA . HIS A 1 252 ? 14.264 -2.138 -19.703 1.00 94.38 252 HIS A CA 1
ATOM 2004 C C . HIS A 1 252 ? 15.050 -3.363 -19.231 1.00 94.38 252 HIS A C 1
ATOM 2006 O O . HIS A 1 252 ? 15.095 -4.362 -19.953 1.00 94.38 252 HIS A O 1
ATOM 2012 N N . PRO A 1 253 ? 15.674 -3.320 -18.041 1.00 96.75 253 PRO A N 1
ATOM 2013 C CA . PRO A 1 253 ? 16.192 -4.527 -17.413 1.00 96.75 253 PRO A CA 1
ATOM 2014 C C . PRO A 1 253 ? 15.033 -5.453 -17.017 1.00 96.75 253 PRO A C 1
ATOM 2016 O O . PRO A 1 253 ? 13.959 -4.991 -16.639 1.00 96.75 253 PRO A O 1
ATOM 2019 N N . VAL A 1 254 ? 15.260 -6.764 -17.085 1.00 97.00 254 VAL A N 1
ATOM 2020 C CA . VAL A 1 254 ? 14.307 -7.815 -16.689 1.00 97.00 254 VAL A CA 1
ATOM 2021 C C . VAL A 1 254 ? 15.018 -8.772 -15.716 1.00 97.00 254 VAL A C 1
ATOM 2023 O O . VAL A 1 254 ? 15.379 -9.892 -16.098 1.00 97.00 254 VAL A O 1
ATOM 2026 N N . PRO A 1 255 ? 15.280 -8.340 -14.466 1.00 96.62 255 PRO A N 1
ATOM 2027 C CA . PRO A 1 255 ? 16.063 -9.101 -13.489 1.00 96.62 255 PRO A CA 1
ATOM 2028 C C . PRO A 1 255 ? 15.481 -10.480 -13.167 1.00 96.62 255 PRO A C 1
ATOM 2030 O O . PRO A 1 255 ? 16.244 -11.431 -13.019 1.00 96.62 255 PRO A O 1
ATOM 2033 N N . ASP A 1 256 ? 14.150 -10.620 -13.138 1.00 95.12 256 ASP A N 1
ATOM 2034 C CA . ASP A 1 256 ? 13.474 -11.903 -12.877 1.00 95.12 256 ASP A CA 1
ATOM 2035 C C . ASP A 1 256 ? 13.749 -12.958 -13.973 1.00 95.12 256 ASP A C 1
ATOM 2037 O O . ASP A 1 256 ? 13.486 -14.140 -13.778 1.00 95.12 256 ASP A O 1
ATOM 2041 N N . ARG A 1 257 ? 14.300 -12.538 -15.122 1.00 95.12 257 ARG A N 1
ATOM 2042 C CA . ARG A 1 257 ? 14.755 -13.398 -16.228 1.00 95.12 257 ARG A CA 1
ATOM 2043 C C . ARG A 1 257 ? 16.269 -13.331 -16.444 1.00 95.12 257 ARG A C 1
ATOM 2045 O O . ARG A 1 257 ? 16.750 -13.758 -17.485 1.00 95.12 257 ARG A O 1
ATOM 2052 N N . GLY A 1 258 ? 17.034 -12.748 -15.523 1.00 95.81 258 GLY A N 1
ATOM 2053 C CA . GLY A 1 258 ? 18.492 -12.642 -15.647 1.00 95.81 258 GLY A CA 1
ATOM 2054 C C . GLY A 1 258 ? 18.988 -11.609 -16.669 1.00 95.81 258 GLY A C 1
ATOM 2055 O O . GLY A 1 258 ? 20.167 -11.605 -17.011 1.00 95.81 258 GLY A O 1
ATOM 2056 N N . CYS A 1 259 ? 18.126 -10.721 -17.180 1.00 96.12 259 CYS A N 1
ATOM 2057 C CA . CYS A 1 259 ? 18.551 -9.603 -18.030 1.00 96.12 259 CYS A CA 1
ATOM 2058 C C . CYS A 1 259 ? 18.824 -8.362 -17.169 1.00 96.12 259 CYS A C 1
ATOM 2060 O O . CYS A 1 259 ? 17.902 -7.614 -16.854 1.00 96.12 259 CYS A O 1
ATOM 2062 N N . TYR A 1 260 ? 20.083 -8.125 -16.797 1.00 96.50 260 TYR A N 1
ATOM 2063 C CA . TYR A 1 260 ? 20.449 -7.006 -15.913 1.00 96.50 260 TYR A CA 1
ATOM 2064 C C . TYR A 1 260 ? 20.787 -5.697 -16.635 1.00 96.50 260 TYR A C 1
ATOM 2066 O O . TYR A 1 260 ? 20.889 -4.650 -16.000 1.00 96.50 260 TYR A O 1
ATOM 2074 N N . THR A 1 261 ? 20.940 -5.738 -17.956 1.00 95.38 261 THR A N 1
ATOM 2075 C CA . THR A 1 261 ? 21.077 -4.557 -18.813 1.00 95.38 261 THR A CA 1
ATOM 2076 C C . THR A 1 261 ? 19.768 -4.292 -19.564 1.00 95.38 261 THR A C 1
ATOM 2078 O O . THR A 1 261 ? 18.952 -5.209 -19.712 1.00 95.38 261 THR A O 1
ATOM 2081 N N . PRO A 1 262 ? 19.523 -3.055 -20.035 1.00 95.88 262 PRO A N 1
ATOM 2082 C CA . PRO A 1 262 ? 18.311 -2.737 -20.782 1.00 95.88 262 PRO A CA 1
ATOM 2083 C C . PRO A 1 262 ? 18.153 -3.592 -22.049 1.00 95.88 262 PRO A C 1
ATOM 2085 O O . PRO A 1 262 ? 19.020 -3.613 -22.921 1.00 95.88 262 PRO A O 1
ATOM 2088 N N . VAL A 1 263 ? 17.019 -4.284 -22.162 1.00 95.00 263 VAL A N 1
ATOM 2089 C CA . VAL A 1 263 ? 16.672 -5.173 -23.280 1.00 95.00 263 VAL A CA 1
ATOM 2090 C C . VAL A 1 263 ? 15.288 -4.846 -23.832 1.00 95.00 263 VAL A C 1
ATOM 2092 O O . VAL A 1 263 ? 14.461 -4.239 -23.156 1.00 95.00 263 VAL A O 1
ATOM 2095 N N . ARG A 1 264 ? 15.014 -5.268 -25.073 1.00 93.31 264 ARG A N 1
ATOM 2096 C CA . ARG A 1 264 ? 13.733 -4.989 -25.738 1.00 93.31 264 ARG A CA 1
ATOM 2097 C C . ARG A 1 264 ? 12.565 -5.654 -25.023 1.00 93.31 264 ARG A C 1
ATOM 2099 O O . ARG A 1 264 ? 12.533 -6.879 -24.850 1.00 93.31 264 ARG A O 1
ATOM 2106 N N . VAL A 1 265 ? 11.571 -4.842 -24.697 1.00 94.56 265 VAL A N 1
ATOM 2107 C CA . VAL A 1 265 ? 10.279 -5.275 -24.171 1.00 94.56 265 VAL A CA 1
ATOM 2108 C C . VAL A 1 265 ? 9.166 -4.692 -25.033 1.00 94.56 265 VAL A C 1
ATOM 2110 O O . VAL A 1 265 ? 9.383 -3.697 -25.710 1.00 94.56 265 VAL A O 1
ATOM 2113 N N . VAL A 1 266 ? 8.005 -5.349 -25.073 1.00 94.19 266 VAL A N 1
ATOM 2114 C CA . VAL A 1 266 ? 6.859 -4.814 -25.813 1.00 94.19 266 VAL A CA 1
ATOM 2115 C C . VAL A 1 266 ? 6.261 -3.662 -25.017 1.00 94.19 266 VAL A C 1
ATOM 2117 O O . VAL A 1 266 ? 6.116 -3.768 -23.800 1.00 94.19 266 VAL A O 1
ATOM 2120 N N . ASP A 1 267 ? 5.907 -2.576 -25.691 1.00 92.06 267 ASP A N 1
ATOM 2121 C CA . ASP A 1 267 ? 5.500 -1.333 -25.031 1.00 92.06 267 ASP A CA 1
ATOM 2122 C C . ASP A 1 267 ? 4.242 -1.529 -24.163 1.00 92.06 267 ASP A C 1
ATOM 2124 O O . ASP A 1 267 ? 4.103 -0.919 -23.108 1.00 92.06 267 ASP A O 1
ATOM 2128 N N . SER A 1 268 ? 3.375 -2.482 -24.524 1.00 91.69 268 SER A N 1
ATOM 2129 C CA . SER A 1 268 ? 2.148 -2.808 -23.785 1.00 91.69 268 SER A CA 1
ATOM 2130 C C . SER A 1 268 ? 2.359 -3.445 -22.404 1.00 91.69 268 SER A C 1
ATOM 2132 O O . SER A 1 268 ? 1.385 -3.599 -21.672 1.00 91.69 268 SER A O 1
ATOM 2134 N N . VAL A 1 269 ? 3.576 -3.890 -22.062 1.00 93.31 269 VAL A N 1
ATOM 2135 C CA . VAL A 1 269 ? 3.882 -4.456 -20.730 1.00 93.31 269 VAL A CA 1
ATOM 2136 C C . VAL A 1 269 ? 4.825 -3.581 -19.909 1.00 93.31 269 VAL A C 1
ATOM 2138 O O . VAL A 1 269 ? 5.178 -3.948 -18.788 1.00 93.31 269 VAL A O 1
ATOM 2141 N N . VAL A 1 270 ? 5.254 -2.437 -20.447 1.00 92.69 270 VAL A N 1
ATOM 2142 C CA . VAL A 1 270 ? 6.101 -1.487 -19.719 1.00 92.69 270 VAL A CA 1
ATOM 2143 C C . VAL A 1 270 ? 5.374 -1.030 -18.452 1.00 92.69 270 VAL A C 1
ATOM 2145 O O . VAL A 1 270 ? 4.193 -0.699 -18.480 1.00 92.69 270 VAL A O 1
ATOM 2148 N N . GLY A 1 271 ? 6.079 -1.068 -17.318 1.00 93.25 271 GLY A N 1
ATOM 2149 C CA . GLY A 1 271 ? 5.529 -0.749 -15.997 1.00 93.25 271 GLY A CA 1
ATOM 2150 C C . GLY A 1 271 ? 4.821 -1.906 -15.278 1.00 93.25 271 GLY A C 1
ATOM 2151 O O . GLY A 1 271 ? 4.479 -1.747 -14.108 1.00 93.25 271 GLY A O 1
ATOM 2152 N N . TYR A 1 272 ? 4.642 -3.075 -15.907 1.00 95.69 272 TYR A N 1
ATOM 2153 C CA . TYR A 1 272 ? 3.960 -4.235 -15.303 1.00 95.69 272 TYR A CA 1
ATOM 2154 C C . TYR A 1 272 ? 4.888 -5.366 -14.834 1.00 95.69 272 TYR A C 1
ATOM 2156 O O . TYR A 1 272 ? 4.410 -6.420 -14.434 1.00 95.69 272 TYR A O 1
ATOM 2164 N N . PHE A 1 273 ? 6.209 -5.199 -14.872 1.00 96.00 273 PHE A N 1
ATOM 2165 C CA . PHE A 1 273 ? 7.168 -6.216 -14.421 1.00 96.00 273 PHE A CA 1
ATOM 2166 C C . PHE A 1 273 ? 8.271 -5.590 -13.564 1.00 96.00 273 PHE A C 1
ATOM 2168 O O . PHE A 1 273 ? 8.527 -4.395 -13.670 1.00 96.00 273 PHE A O 1
ATOM 2175 N N . SER A 1 274 ? 8.917 -6.390 -12.709 1.00 97.00 274 SER A N 1
ATOM 2176 C CA . SER A 1 274 ? 10.003 -5.916 -11.842 1.00 97.00 274 SER A CA 1
ATOM 2177 C C . SER A 1 274 ? 11.204 -5.451 -12.668 1.00 97.00 274 SER A C 1
ATOM 2179 O O . SER A 1 274 ? 11.693 -6.203 -13.509 1.00 97.00 274 SER A O 1
ATOM 2181 N N . THR A 1 275 ? 11.724 -4.261 -12.376 1.00 96.56 275 THR A N 1
ATOM 2182 C CA . THR A 1 275 ? 12.965 -3.728 -12.966 1.00 96.56 275 THR A CA 1
ATOM 2183 C C . THR A 1 275 ? 14.149 -3.785 -12.010 1.00 96.56 275 THR A C 1
ATOM 2185 O O . THR A 1 275 ? 15.289 -3.719 -12.456 1.00 96.56 275 THR A O 1
ATOM 2188 N N . ASP A 1 276 ? 13.884 -3.917 -10.711 1.00 96.25 276 ASP A N 1
ATOM 2189 C CA . ASP A 1 276 ? 14.891 -3.889 -9.656 1.00 96.25 276 ASP A CA 1
ATOM 2190 C C . ASP A 1 276 ? 15.088 -5.302 -9.075 1.00 96.25 276 ASP A C 1
ATOM 2192 O O . ASP A 1 276 ? 14.204 -6.171 -9.149 1.00 96.25 276 ASP A O 1
ATOM 2196 N N . MET A 1 277 ? 16.255 -5.541 -8.477 1.00 96.00 277 MET A N 1
ATOM 2197 C CA . MET A 1 277 ? 16.556 -6.789 -7.768 1.00 96.00 277 MET A CA 1
ATOM 2198 C C . MET A 1 277 ? 15.933 -6.816 -6.365 1.00 96.00 277 MET A C 1
ATOM 2200 O O . MET A 1 277 ? 15.605 -5.780 -5.788 1.00 96.00 277 MET A O 1
ATOM 2204 N N . ALA A 1 278 ? 15.752 -8.015 -5.805 1.00 96.38 278 ALA A N 1
ATOM 2205 C CA . ALA A 1 278 ? 15.315 -8.167 -4.419 1.00 96.38 278 ALA A CA 1
ATOM 2206 C C . ALA A 1 278 ? 16.441 -7.754 -3.455 1.00 96.38 278 ALA A C 1
ATOM 2208 O O . ALA A 1 278 ? 17.532 -8.323 -3.489 1.00 96.38 278 ALA A O 1
ATOM 2209 N N . GLU A 1 279 ? 16.165 -6.783 -2.591 1.00 96.69 279 GLU A N 1
ATOM 2210 C CA . GLU A 1 279 ? 17.102 -6.262 -1.595 1.00 96.69 279 GLU A CA 1
ATOM 2211 C C . GLU A 1 279 ? 16.352 -5.698 -0.390 1.00 96.69 279 GLU A C 1
ATOM 2213 O O . GLU A 1 279 ? 15.149 -5.449 -0.474 1.00 96.69 279 GLU A O 1
ATOM 2218 N N . ASP A 1 280 ? 17.053 -5.487 0.725 1.00 98.00 280 ASP A N 1
ATOM 2219 C CA . ASP A 1 280 ? 16.465 -4.808 1.878 1.00 98.00 280 ASP A CA 1
ATOM 2220 C C . ASP A 1 280 ? 16.142 -3.352 1.517 1.00 98.00 280 ASP A C 1
ATOM 2222 O O . ASP A 1 280 ? 16.992 -2.640 0.984 1.00 98.00 280 ASP A O 1
ATOM 2226 N N . VAL A 1 281 ? 14.946 -2.881 1.873 1.00 97.38 281 VAL A N 1
ATOM 2227 C CA . VAL A 1 281 ? 14.510 -1.508 1.574 1.00 97.38 281 VAL A CA 1
ATOM 2228 C C . VAL A 1 281 ? 14.219 -0.729 2.848 1.00 97.38 281 VAL A C 1
ATOM 2230 O O . VAL A 1 281 ? 13.566 -1.234 3.763 1.00 97.38 281 VAL A O 1
ATOM 2233 N N . CYS A 1 282 ? 14.667 0.526 2.895 1.00 97.88 282 CYS A N 1
ATOM 2234 C CA . CYS A 1 282 ? 14.271 1.487 3.921 1.00 97.88 282 CYS A CA 1
ATOM 2235 C C . CYS A 1 282 ? 13.184 2.408 3.363 1.00 97.88 282 CYS A C 1
ATOM 2237 O O . CYS A 1 282 ? 13.407 3.140 2.395 1.00 97.88 282 CYS A O 1
ATOM 2239 N N . LEU A 1 283 ? 12.004 2.351 3.976 1.00 97.88 283 LEU A N 1
ATOM 2240 C CA . LEU A 1 283 ? 10.839 3.147 3.617 1.00 97.88 283 LEU A CA 1
ATOM 2241 C C . LEU A 1 283 ? 10.530 4.146 4.733 1.00 97.88 283 LEU A C 1
ATOM 2243 O O . LEU A 1 283 ? 10.736 3.859 5.911 1.00 97.88 283 LEU A O 1
ATOM 2247 N N . ALA A 1 284 ? 9.980 5.300 4.375 1.00 96.75 284 ALA A N 1
ATOM 2248 C CA . ALA A 1 284 ? 9.442 6.278 5.306 1.00 96.75 284 ALA A CA 1
ATOM 2249 C C . ALA A 1 284 ? 7.937 6.432 5.071 1.00 96.75 284 ALA A C 1
ATOM 2251 O O . ALA A 1 284 ? 7.485 6.715 3.963 1.00 96.75 284 ALA A O 1
ATOM 2252 N N . SER A 1 285 ? 7.145 6.241 6.123 1.00 95.44 285 SER A N 1
ATOM 2253 C CA . SER A 1 285 ? 5.702 6.465 6.085 1.00 95.44 285 SER A CA 1
ATOM 2254 C C . SER A 1 285 ? 5.159 6.766 7.476 1.00 95.44 285 SER A C 1
ATOM 2256 O O . SER A 1 285 ? 5.445 6.066 8.448 1.00 95.44 285 SER A O 1
ATOM 2258 N N . GLU A 1 286 ? 4.253 7.736 7.582 1.00 92.88 286 GLU A N 1
ATOM 2259 C CA . GLU A 1 286 ? 3.511 7.976 8.829 1.00 92.88 286 GLU A CA 1
ATOM 2260 C C . GLU A 1 286 ? 2.666 6.756 9.256 1.00 92.88 286 GLU A C 1
ATOM 2262 O O . GLU A 1 286 ? 2.260 6.635 10.418 1.00 92.88 286 GLU A O 1
ATOM 2267 N N . LYS A 1 287 ? 2.389 5.844 8.310 1.00 94.69 287 LYS A N 1
ATOM 2268 C CA . LYS A 1 287 ? 1.602 4.621 8.488 1.00 94.69 287 LYS A CA 1
ATOM 2269 C C . LYS A 1 287 ? 2.493 3.403 8.750 1.00 94.69 287 LYS A C 1
ATOM 2271 O O . LYS A 1 287 ? 1.980 2.289 8.790 1.00 94.69 287 LYS A O 1
ATOM 2276 N N . LYS A 1 288 ? 3.794 3.586 9.029 1.00 94.25 288 LYS A N 1
ATOM 2277 C CA . LYS A 1 288 ? 4.751 2.493 9.311 1.00 94.25 288 LYS A CA 1
ATOM 2278 C C . LYS A 1 288 ? 4.254 1.456 10.325 1.00 94.25 288 LYS A C 1
ATOM 2280 O O . LYS A 1 288 ? 4.555 0.275 10.212 1.00 94.25 288 LYS A O 1
ATOM 2285 N N . THR A 1 289 ? 3.483 1.896 11.322 1.00 94.50 289 THR A N 1
ATOM 2286 C CA . THR A 1 289 ? 2.946 1.031 12.378 1.00 94.50 289 THR A CA 1
ATOM 2287 C C . THR A 1 289 ? 1.867 0.108 11.823 1.00 94.50 289 THR A C 1
ATOM 2289 O O . THR A 1 289 ? 1.808 -1.049 12.209 1.00 94.50 289 THR A O 1
ATOM 2292 N N . GLU A 1 290 ? 1.026 0.603 10.917 1.00 94.75 290 GLU A N 1
ATOM 2293 C CA . GLU A 1 290 ? 0.022 -0.217 10.242 1.00 94.75 290 GLU A CA 1
ATOM 2294 C C . GLU A 1 290 ? 0.675 -1.174 9.255 1.00 94.75 290 GLU A C 1
ATOM 2296 O O . GLU A 1 290 ? 0.389 -2.363 9.318 1.00 94.75 290 GLU A O 1
ATOM 2301 N N . ILE A 1 291 ? 1.608 -0.680 8.431 1.00 95.62 291 ILE A N 1
ATOM 2302 C CA . ILE A 1 291 ? 2.374 -1.498 7.479 1.00 95.62 291 ILE A CA 1
ATOM 2303 C C . ILE A 1 291 ? 3.000 -2.693 8.200 1.00 95.62 291 ILE A C 1
ATOM 2305 O O . ILE A 1 291 ? 2.753 -3.840 7.840 1.00 95.62 291 ILE A O 1
ATOM 2309 N N . ALA A 1 292 ? 3.755 -2.434 9.271 1.00 95.06 292 ALA A N 1
ATOM 2310 C CA . ALA A 1 292 ? 4.450 -3.494 9.986 1.00 95.06 292 ALA A CA 1
ATOM 2311 C C . ALA A 1 292 ? 3.501 -4.515 10.607 1.00 95.06 292 ALA A C 1
ATOM 2313 O O . ALA A 1 292 ? 3.758 -5.713 10.581 1.00 95.06 292 ALA A O 1
ATOM 2314 N N . VAL A 1 293 ? 2.380 -4.049 11.144 1.00 93.69 293 VAL A N 1
ATOM 2315 C CA . VAL A 1 293 ? 1.408 -4.912 11.809 1.00 93.69 293 VAL A CA 1
ATOM 2316 C C . VAL A 1 293 ? 0.599 -5.736 10.821 1.00 93.69 293 VAL A C 1
ATOM 2318 O O . VAL A 1 293 ? 0.328 -6.901 11.090 1.00 93.69 293 VAL A O 1
ATOM 2321 N N . VAL A 1 294 ? 0.232 -5.158 9.679 1.00 92.94 294 VAL A N 1
ATOM 2322 C CA . VAL A 1 294 ? -0.439 -5.878 8.596 1.00 92.94 294 VAL A CA 1
ATOM 2323 C C . VAL A 1 294 ? 0.471 -6.977 8.053 1.00 92.94 294 VAL A C 1
ATOM 2325 O O . VAL A 1 294 ? 0.019 -8.114 7.929 1.00 92.94 294 VAL A O 1
ATOM 2328 N N . ILE A 1 295 ? 1.751 -6.671 7.813 1.00 94.81 295 ILE A N 1
ATOM 2329 C CA . ILE A 1 295 ? 2.725 -7.644 7.307 1.00 94.81 295 ILE A CA 1
ATOM 2330 C C . ILE A 1 295 ? 2.975 -8.758 8.339 1.00 94.81 295 ILE A C 1
ATOM 2332 O O . ILE A 1 295 ? 2.860 -9.926 7.988 1.00 94.81 295 ILE A O 1
ATOM 2336 N N . VAL A 1 296 ? 3.207 -8.441 9.619 1.00 94.31 296 VAL A N 1
ATOM 2337 C CA . VAL A 1 296 ? 3.395 -9.455 10.685 1.00 94.31 296 VAL A CA 1
ATOM 2338 C C . VAL A 1 296 ? 2.130 -10.281 10.935 1.00 94.31 296 VAL A C 1
ATOM 2340 O O . VAL A 1 296 ? 2.196 -11.470 11.229 1.00 94.31 296 VAL A O 1
ATOM 2343 N N . ASN A 1 297 ? 0.943 -9.685 10.809 1.00 92.75 297 ASN A N 1
ATOM 2344 C CA . ASN A 1 297 ? -0.303 -10.440 10.930 1.00 92.75 297 ASN A CA 1
ATOM 2345 C C . ASN A 1 297 ? -0.505 -11.408 9.750 1.00 92.75 297 ASN A C 1
ATOM 2347 O O . ASN A 1 297 ? -1.065 -12.487 9.947 1.00 92.75 297 ASN A O 1
ATOM 2351 N N . ALA A 1 298 ? -0.076 -11.024 8.543 1.00 92.00 298 ALA A N 1
ATOM 2352 C CA . ALA A 1 298 ? -0.111 -11.885 7.363 1.00 92.00 298 ALA A CA 1
ATOM 2353 C C . ALA A 1 298 ? 0.980 -12.974 7.403 1.00 92.00 298 ALA A C 1
ATOM 2355 O O . ALA A 1 298 ? 0.728 -14.108 7.003 1.00 92.00 298 ALA A O 1
ATOM 2356 N N . LEU A 1 299 ? 2.154 -12.654 7.951 1.00 93.44 299 LEU A N 1
ATOM 2357 C CA . LEU A 1 299 ? 3.305 -13.541 8.110 1.00 93.44 299 LEU A CA 1
ATOM 2358 C C . LEU A 1 299 ? 3.610 -13.747 9.596 1.00 93.44 299 LEU A C 1
ATOM 2360 O O . LEU A 1 299 ? 4.422 -13.048 10.195 1.00 93.44 299 LEU A O 1
ATOM 2364 N N . ARG A 1 300 ? 2.984 -14.744 10.221 1.00 89.06 300 ARG A N 1
ATOM 2365 C CA . ARG A 1 300 ? 3.156 -14.978 11.669 1.00 89.06 300 ARG A CA 1
ATOM 2366 C C . ARG A 1 300 ? 4.567 -15.419 12.078 1.00 89.06 300 ARG A C 1
ATOM 2368 O O . ARG A 1 300 ? 4.859 -15.457 13.268 1.00 89.06 300 ARG A O 1
ATOM 2375 N N . THR A 1 301 ? 5.410 -15.785 11.115 1.00 91.12 301 THR A N 1
ATOM 2376 C CA . THR A 1 301 ? 6.789 -16.245 11.321 1.00 91.12 301 THR A CA 1
ATOM 2377 C C . THR A 1 301 ? 7.780 -15.107 11.536 1.00 91.12 301 THR A C 1
ATOM 2379 O O . THR A 1 301 ? 8.844 -15.337 12.104 1.00 91.12 301 THR A O 1
ATOM 2382 N N . ILE A 1 302 ? 7.457 -13.890 11.095 1.00 94.19 302 ILE A N 1
ATOM 2383 C CA . ILE A 1 302 ? 8.392 -12.766 11.146 1.00 94.19 302 ILE A CA 1
ATOM 2384 C C . ILE A 1 302 ? 8.233 -11.955 12.432 1.00 94.19 302 ILE A C 1
ATOM 2386 O O . ILE A 1 302 ? 7.172 -11.923 13.059 1.00 94.19 302 ILE A O 1
ATOM 2390 N N . SER A 1 303 ? 9.293 -11.242 12.806 1.00 93.50 303 SER A N 1
ATOM 2391 C CA . SER A 1 303 ? 9.312 -10.395 13.999 1.00 93.50 303 SER A CA 1
ATOM 2392 C C . SER A 1 303 ? 9.686 -8.948 13.672 1.00 93.50 303 SER A C 1
ATOM 2394 O O . SER A 1 303 ? 10.235 -8.648 12.608 1.00 93.50 303 SER A O 1
ATOM 2396 N N . ILE A 1 304 ? 9.354 -8.045 14.600 1.00 96.75 304 ILE A N 1
ATOM 2397 C CA . ILE A 1 304 ? 9.769 -6.640 14.555 1.00 96.75 304 ILE A CA 1
ATOM 2398 C C . ILE A 1 304 ? 10.922 -6.462 15.536 1.00 96.75 304 ILE A C 1
ATOM 2400 O O . ILE A 1 304 ? 10.741 -6.672 16.739 1.00 96.75 304 ILE A O 1
ATOM 2404 N N . THR A 1 305 ? 12.074 -6.037 15.032 1.00 96.88 305 THR A N 1
ATOM 2405 C CA . THR A 1 305 ? 13.263 -5.721 15.828 1.00 96.88 305 THR A CA 1
ATOM 2406 C C . THR A 1 305 ? 13.545 -4.220 15.820 1.00 96.88 305 THR A C 1
ATOM 2408 O O . THR A 1 305 ? 13.030 -3.476 14.977 1.00 96.88 305 THR A O 1
ATOM 2411 N N . PHE A 1 306 ? 14.329 -3.760 16.798 1.00 97.25 306 PHE A N 1
ATOM 2412 C CA . PHE A 1 306 ? 14.675 -2.350 16.949 1.00 97.25 306 PHE A CA 1
ATOM 2413 C C . PHE A 1 306 ? 16.183 -2.168 16.997 1.00 97.25 306 PHE A C 1
ATOM 2415 O O . PHE A 1 306 ? 16.839 -2.801 17.818 1.00 97.25 306 PHE A O 1
ATOM 2422 N N . ASP A 1 307 ? 16.709 -1.294 16.146 1.00 96.94 307 ASP A N 1
ATOM 2423 C CA . ASP A 1 307 ? 18.142 -1.025 16.060 1.00 96.94 307 ASP A CA 1
ATOM 2424 C C . ASP A 1 307 ? 18.394 0.448 15.715 1.00 96.94 307 ASP A C 1
ATOM 2426 O O . ASP A 1 307 ? 17.617 1.078 14.998 1.00 96.94 307 ASP A O 1
ATOM 2430 N N . LYS A 1 308 ? 19.471 1.013 16.261 1.00 96.62 308 LYS A N 1
ATOM 2431 C CA . LYS A 1 308 ? 19.924 2.377 15.969 1.00 96.62 308 LYS A CA 1
ATOM 2432 C C . LYS A 1 308 ? 20.843 2.429 14.755 1.00 96.62 308 LYS A C 1
ATOM 2434 O O . LYS A 1 308 ? 20.950 3.497 14.171 1.00 96.62 308 LYS A O 1
ATOM 2439 N N . ALA A 1 309 ? 21.497 1.331 14.383 1.00 97.25 309 ALA A N 1
ATOM 2440 C CA . ALA A 1 309 ? 22.412 1.284 13.249 1.00 97.25 309 ALA A CA 1
ATOM 2441 C C . ALA A 1 309 ? 22.042 0.108 12.343 1.00 97.25 309 ALA A C 1
ATOM 2443 O O . ALA A 1 309 ? 22.217 -1.052 12.695 1.00 97.25 309 ALA A O 1
ATOM 2444 N N . ILE A 1 310 ? 21.504 0.402 11.163 1.00 97.50 310 ILE A N 1
ATOM 2445 C CA . ILE A 1 310 ? 20.948 -0.609 10.265 1.00 97.50 310 ILE A CA 1
ATOM 2446 C C . ILE A 1 310 ? 21.728 -0.604 8.957 1.00 97.50 310 ILE A C 1
ATOM 2448 O O . ILE A 1 310 ? 21.615 0.323 8.159 1.00 97.50 310 ILE A O 1
ATOM 2452 N N . ARG A 1 311 ? 22.480 -1.674 8.696 1.00 96.50 311 ARG A N 1
ATOM 2453 C CA . 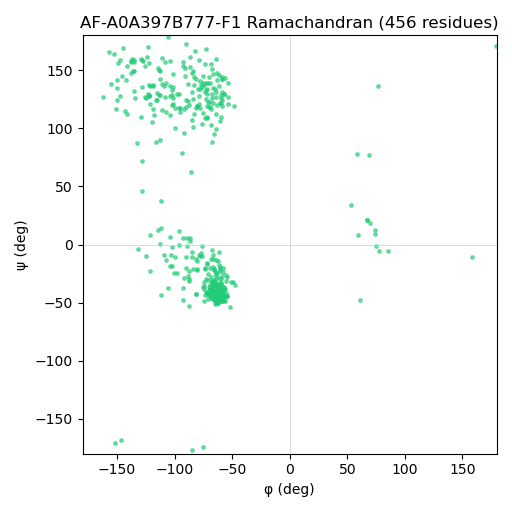ARG A 1 311 ? 23.080 -1.919 7.379 1.00 96.50 311 ARG A CA 1
ATOM 2454 C C . ARG A 1 311 ? 22.126 -2.732 6.510 1.00 96.50 311 ARG A C 1
ATOM 2456 O O . ARG A 1 311 ? 21.692 -3.807 6.934 1.00 96.50 311 ARG A O 1
ATOM 2463 N N . LEU A 1 312 ? 21.789 -2.225 5.326 1.00 96.69 312 LEU A N 1
ATOM 2464 C CA . LEU A 1 312 ? 20.908 -2.898 4.366 1.00 96.69 312 LEU A CA 1
ATOM 2465 C C . LEU A 1 312 ? 21.684 -3.938 3.547 1.00 96.69 312 LEU A C 1
ATOM 2467 O O . LEU A 1 312 ? 22.837 -3.712 3.181 1.00 96.69 312 LEU A O 1
ATOM 2471 N N . ARG A 1 313 ? 21.053 -5.077 3.243 1.00 96.12 313 ARG A N 1
ATOM 2472 C CA . ARG A 1 313 ? 21.580 -6.050 2.278 1.00 96.12 313 ARG A CA 1
ATOM 2473 C C . ARG A 1 313 ? 21.169 -5.626 0.872 1.00 96.12 313 ARG A C 1
ATOM 2475 O O . ARG A 1 313 ? 20.023 -5.825 0.471 1.00 96.12 313 ARG A O 1
ATOM 2482 N N . THR A 1 314 ? 22.102 -5.026 0.145 1.00 95.75 314 THR A N 1
ATOM 2483 C CA . THR A 1 314 ? 21.903 -4.531 -1.222 1.00 95.75 314 THR A CA 1
ATOM 2484 C C . THR A 1 314 ? 22.116 -5.628 -2.256 1.00 95.75 314 THR A C 1
ATOM 2486 O O . THR A 1 314 ? 22.960 -6.509 -2.069 1.00 95.75 314 THR A O 1
ATOM 2489 N N . ALA A 1 315 ? 21.387 -5.564 -3.367 1.00 95.00 315 ALA A N 1
ATOM 2490 C CA . ALA A 1 315 ? 21.630 -6.454 -4.494 1.00 95.00 315 ALA A CA 1
ATOM 2491 C C . ALA A 1 315 ? 22.987 -6.150 -5.172 1.00 95.00 315 ALA A C 1
ATOM 2493 O O . ALA A 1 315 ? 23.435 -5.003 -5.182 1.00 95.00 315 ALA A O 1
ATOM 2494 N N . PRO A 1 316 ? 23.652 -7.145 -5.781 1.00 93.88 316 PRO A N 1
ATOM 2495 C CA . PRO A 1 316 ? 24.921 -6.926 -6.485 1.00 93.88 316 PRO A CA 1
ATOM 2496 C C . PRO A 1 316 ? 24.758 -6.141 -7.798 1.00 93.88 316 PRO A C 1
ATOM 2498 O O . PRO A 1 316 ? 25.690 -5.479 -8.242 1.00 93.88 316 PRO A O 1
ATOM 2501 N N . VAL A 1 317 ? 23.576 -6.194 -8.420 1.00 94.56 317 VAL A N 1
ATOM 2502 C CA . VAL A 1 317 ? 23.246 -5.489 -9.668 1.00 94.56 317 VAL A CA 1
ATOM 2503 C C . VAL A 1 317 ? 21.863 -4.859 -9.521 1.00 94.56 317 VAL A C 1
ATOM 2505 O O . VAL A 1 317 ? 21.026 -5.394 -8.797 1.00 94.56 317 VAL A O 1
ATOM 2508 N N . LEU A 1 318 ? 21.619 -3.725 -10.189 1.00 94.56 318 LEU A N 1
ATOM 2509 C CA . LEU A 1 318 ? 20.344 -2.987 -10.130 1.00 94.56 318 LEU A CA 1
ATOM 2510 C C . LEU A 1 318 ? 19.894 -2.650 -8.694 1.00 94.56 318 LEU A C 1
ATOM 2512 O O . LEU A 1 318 ? 18.701 -2.630 -8.397 1.00 94.56 318 LEU A O 1
ATOM 2516 N N . SER A 1 319 ? 20.855 -2.394 -7.801 1.00 95.31 319 SER A N 1
ATOM 2517 C CA . SER A 1 319 ? 20.576 -1.936 -6.441 1.00 95.31 319 SER A CA 1
ATOM 2518 C C . SER A 1 319 ? 20.205 -0.458 -6.415 1.00 95.31 319 SER A C 1
ATOM 2520 O O . SER A 1 319 ? 20.826 0.386 -7.068 1.00 95.31 319 SER A O 1
ATOM 2522 N N . THR A 1 320 ? 19.192 -0.159 -5.617 1.00 95.12 320 THR A N 1
ATOM 2523 C CA . THR A 1 320 ? 18.574 1.160 -5.459 1.00 95.12 320 THR A CA 1
ATOM 2524 C C . THR A 1 320 ? 18.562 1.634 -4.009 1.00 95.12 320 THR A C 1
ATOM 2526 O O . THR A 1 320 ? 18.240 2.794 -3.750 1.00 95.12 320 THR A O 1
ATOM 2529 N N . SER A 1 321 ? 18.898 0.755 -3.068 1.00 95.75 321 SER A N 1
ATOM 2530 C CA . SER A 1 321 ? 19.070 1.056 -1.651 1.00 95.75 321 SER A CA 1
ATOM 2531 C C . SER A 1 321 ? 20.527 1.394 -1.308 1.00 95.75 321 SER A C 1
ATOM 2533 O O . SER A 1 321 ? 21.448 0.995 -2.023 1.00 95.75 321 SER A O 1
ATOM 2535 N N . PRO A 1 322 ? 20.762 2.182 -0.247 1.00 95.75 322 PRO A N 1
ATOM 2536 C CA . PRO A 1 322 ? 22.111 2.573 0.145 1.00 95.75 322 PRO A CA 1
ATOM 2537 C C . PRO A 1 322 ? 22.893 1.389 0.723 1.00 95.75 322 PRO A C 1
ATOM 2539 O O . PRO A 1 322 ? 22.363 0.609 1.514 1.00 95.75 322 PRO A O 1
ATOM 2542 N N . SER A 1 323 ? 24.172 1.288 0.353 1.00 94.38 323 SER A N 1
ATOM 2543 C CA . SER A 1 323 ? 25.124 0.324 0.928 1.00 94.38 323 SER A CA 1
ATOM 2544 C C . SER A 1 323 ? 25.696 0.776 2.275 1.00 94.38 323 SER A C 1
ATOM 2546 O O . SER A 1 323 ? 26.200 -0.048 3.044 1.00 94.38 323 SER A O 1
ATOM 2548 N N . ASP A 1 324 ? 25.639 2.083 2.535 1.00 94.62 324 ASP A N 1
ATOM 2549 C CA . ASP A 1 324 ? 26.099 2.713 3.767 1.00 94.62 324 ASP A CA 1
ATOM 2550 C C . ASP A 1 324 ? 25.207 2.334 4.955 1.00 94.62 324 ASP A C 1
ATOM 2552 O O . ASP A 1 324 ? 24.030 1.989 4.808 1.00 94.62 324 ASP A O 1
ATOM 2556 N N . THR A 1 325 ? 25.766 2.404 6.162 1.00 96.88 325 THR A N 1
ATOM 2557 C CA . THR A 1 325 ? 25.000 2.103 7.379 1.00 96.88 325 THR A CA 1
ATOM 2558 C C . THR A 1 325 ? 24.030 3.243 7.674 1.00 96.88 325 THR A C 1
ATOM 2560 O O . THR A 1 325 ? 24.434 4.401 7.689 1.00 96.88 325 THR A O 1
ATOM 2563 N N . LEU A 1 326 ? 22.759 2.930 7.930 1.00 97.56 326 LEU A N 1
ATOM 2564 C CA . LEU A 1 326 ? 21.768 3.907 8.377 1.00 97.56 326 LEU A CA 1
ATOM 2565 C C . LEU A 1 326 ? 21.860 4.056 9.897 1.00 97.56 326 LEU A C 1
ATOM 2567 O O . LEU A 1 326 ? 21.429 3.161 10.626 1.00 97.56 326 LEU A O 1
ATOM 2571 N N . THR A 1 327 ? 22.401 5.169 10.379 1.00 97.62 327 THR A N 1
ATOM 2572 C CA . THR A 1 327 ? 22.491 5.461 11.815 1.00 97.62 327 THR A CA 1
ATOM 2573 C C . THR A 1 327 ? 21.393 6.432 12.216 1.00 97.62 327 THR A C 1
ATOM 2575 O O . THR A 1 327 ? 21.273 7.507 11.642 1.00 97.62 327 THR A O 1
ATOM 2578 N N . PHE A 1 328 ? 20.598 6.076 13.216 1.00 97.06 328 PHE A N 1
ATOM 2579 C CA . PHE A 1 328 ? 19.522 6.908 13.733 1.00 97.06 328 PHE A CA 1
ATOM 2580 C C . PHE A 1 328 ? 19.951 7.593 15.027 1.00 97.06 328 PHE A C 1
ATOM 2582 O O . PHE A 1 328 ? 20.489 6.959 15.938 1.00 97.06 328 PHE A O 1
ATOM 2589 N N . GLU A 1 329 ? 19.638 8.877 15.136 1.00 96.12 329 GLU A N 1
ATOM 2590 C CA . GLU A 1 329 ? 19.918 9.689 16.318 1.00 96.12 329 GLU A CA 1
ATOM 2591 C C . GLU A 1 329 ? 18.809 10.718 16.554 1.00 96.12 329 GLU A C 1
ATOM 2593 O O . GLU A 1 329 ? 17.944 10.932 15.707 1.00 96.12 329 GLU A O 1
ATOM 2598 N N . THR A 1 330 ? 18.821 11.366 17.716 1.00 95.56 330 THR A N 1
ATOM 2599 C CA . THR A 1 330 ? 17.895 12.459 18.044 1.00 95.56 330 THR A CA 1
ATOM 2600 C C . THR A 1 330 ? 18.597 13.803 17.956 1.00 95.56 330 THR A C 1
ATOM 2602 O O . THR A 1 330 ? 19.686 13.952 18.502 1.00 95.56 330 THR A O 1
ATOM 2605 N N . GLY A 1 331 ? 17.942 14.796 17.361 1.00 94.44 331 GLY A N 1
ATOM 2606 C CA . GLY A 1 331 ? 18.445 16.166 17.277 1.00 94.44 331 GLY A CA 1
ATOM 2607 C C . GLY A 1 331 ? 17.330 17.209 17.328 1.00 94.44 331 GLY A C 1
ATOM 2608 O O . GLY A 1 331 ? 16.183 16.904 17.658 1.00 94.44 331 GLY A O 1
ATOM 2609 N N . ALA A 1 332 ? 17.668 18.460 17.011 1.00 93.19 332 ALA A N 1
ATOM 2610 C CA . ALA A 1 332 ? 16.717 19.574 17.049 1.00 93.19 332 ALA A CA 1
ATOM 2611 C C . ALA A 1 332 ? 15.659 19.500 15.932 1.00 93.19 332 ALA A C 1
ATOM 2613 O O . ALA A 1 332 ? 14.496 19.827 16.159 1.00 93.19 332 ALA A O 1
ATOM 2614 N N . ALA A 1 333 ? 16.051 19.037 14.743 1.00 93.19 333 ALA A N 1
ATOM 2615 C CA . ALA A 1 333 ? 15.195 18.930 13.567 1.00 93.19 333 ALA A CA 1
ATOM 2616 C C . ALA A 1 333 ? 15.417 17.595 12.846 1.00 93.19 333 ALA A C 1
ATOM 2618 O O . ALA A 1 333 ? 16.452 16.949 13.014 1.00 93.19 333 ALA A O 1
ATOM 2619 N N . THR A 1 334 ? 14.435 17.193 12.039 1.00 92.69 334 THR A N 1
ATOM 2620 C CA . THR A 1 334 ? 14.526 15.977 11.229 1.00 92.69 334 THR A CA 1
ATOM 2621 C C . THR A 1 334 ? 15.372 16.252 9.991 1.00 92.69 334 THR A C 1
ATOM 2623 O O . THR A 1 334 ? 15.024 17.119 9.192 1.00 92.69 334 THR A O 1
ATOM 2626 N N . ALA A 1 335 ? 16.468 15.516 9.824 1.00 94.75 335 ALA A N 1
ATOM 2627 C CA . ALA A 1 335 ? 17.404 15.684 8.717 1.00 94.75 335 ALA A CA 1
ATOM 2628 C C . ALA A 1 335 ? 18.056 14.350 8.340 1.00 94.75 335 ALA A C 1
ATOM 2630 O O . ALA A 1 335 ? 18.146 13.437 9.160 1.00 94.75 335 ALA A O 1
ATOM 2631 N N . ILE A 1 336 ? 18.524 14.244 7.096 1.00 95.19 336 ILE A N 1
ATOM 2632 C CA . ILE A 1 336 ? 19.357 13.127 6.650 1.00 95.19 336 ILE A CA 1
ATOM 2633 C C . ILE A 1 336 ? 20.696 13.703 6.203 1.00 95.19 336 ILE A C 1
ATOM 2635 O O . ILE A 1 336 ? 20.748 14.495 5.265 1.00 95.19 336 ILE A O 1
ATOM 2639 N N . THR A 1 337 ? 21.763 13.317 6.894 1.00 95.19 337 THR A N 1
ATOM 2640 C CA . THR A 1 337 ? 23.132 13.746 6.608 1.00 95.19 337 THR A CA 1
ATOM 2641 C C . THR A 1 337 ? 23.915 12.562 6.073 1.00 95.19 337 THR A C 1
ATOM 2643 O O . THR A 1 337 ? 24.134 11.577 6.778 1.00 95.19 337 THR A O 1
ATOM 2646 N N . VAL A 1 338 ? 24.357 12.658 4.825 1.00 94.81 338 VAL A N 1
ATOM 2647 C CA . VAL A 1 338 ? 25.151 11.612 4.179 1.00 94.81 338 VAL A CA 1
ATOM 2648 C C . VAL A 1 338 ? 26.625 11.859 4.483 1.00 94.81 338 VAL A C 1
ATOM 2650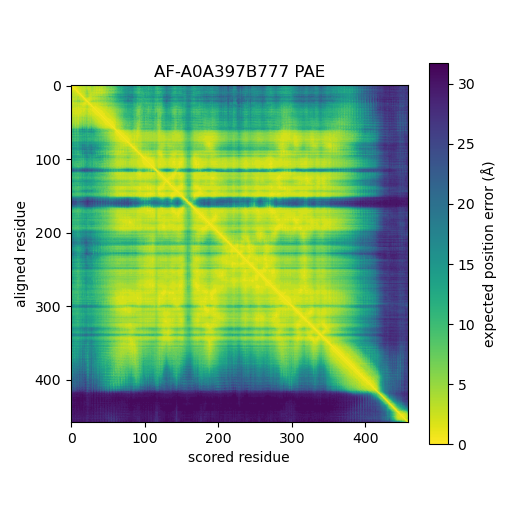 O O . VAL A 1 338 ? 27.148 12.941 4.218 1.00 94.81 338 VAL A O 1
ATOM 2653 N N . ARG A 1 339 ? 27.294 10.864 5.063 1.00 92.06 339 ARG A N 1
ATOM 2654 C CA . ARG A 1 339 ? 28.741 10.834 5.296 1.00 92.06 339 ARG A CA 1
ATOM 2655 C C . ARG A 1 339 ? 29.323 9.596 4.603 1.00 92.06 339 ARG A C 1
ATOM 2657 O O . ARG A 1 339 ? 28.598 8.620 4.411 1.00 92.06 339 ARG A O 1
ATOM 2664 N N . PRO A 1 340 ? 30.617 9.584 4.248 1.00 88.94 340 PRO A N 1
ATOM 2665 C CA . PRO A 1 340 ? 31.237 8.391 3.674 1.00 88.94 340 PRO A CA 1
ATOM 2666 C C . PRO A 1 340 ? 31.029 7.165 4.579 1.00 88.94 340 PRO A C 1
ATOM 2668 O O . PRO A 1 340 ? 31.408 7.191 5.750 1.00 88.94 340 PRO A O 1
ATOM 2671 N N . GLY A 1 341 ? 30.390 6.111 4.061 1.00 90.75 341 GLY A N 1
ATOM 2672 C CA . GLY A 1 341 ? 30.126 4.868 4.798 1.00 90.75 341 GLY A CA 1
ATOM 2673 C C . GLY A 1 341 ? 28.966 4.920 5.803 1.00 90.75 341 GLY A C 1
ATOM 2674 O O . GLY A 1 341 ? 28.627 3.889 6.395 1.00 90.75 341 GLY A O 1
ATOM 2675 N N . ASN A 1 342 ? 28.349 6.086 6.024 1.00 95.44 342 ASN A N 1
ATOM 2676 C CA . ASN A 1 342 ? 27.323 6.264 7.050 1.00 95.44 342 ASN A CA 1
ATOM 2677 C C . ASN A 1 342 ? 26.296 7.340 6.670 1.00 95.44 342 ASN A C 1
ATOM 2679 O O . ASN A 1 342 ? 26.633 8.503 6.467 1.00 95.44 342 ASN A O 1
ATOM 2683 N N . ILE A 1 343 ? 25.020 6.977 6.662 1.00 96.50 343 ILE A N 1
ATOM 2684 C CA . ILE A 1 343 ? 23.908 7.907 6.475 1.00 96.50 343 ILE A CA 1
ATOM 2685 C C . ILE A 1 343 ? 23.262 8.127 7.836 1.00 96.50 343 ILE A C 1
ATOM 2687 O O . ILE A 1 343 ? 22.638 7.228 8.401 1.00 96.50 343 ILE A O 1
ATOM 2691 N N . VAL A 1 344 ? 23.405 9.339 8.359 1.00 97.06 344 VAL A N 1
ATOM 2692 C CA . VAL A 1 344 ? 22.867 9.720 9.662 1.00 97.06 344 VAL A CA 1
ATOM 2693 C C . VAL A 1 344 ? 21.471 10.302 9.478 1.00 97.06 344 VAL A C 1
ATOM 2695 O O . VAL A 1 344 ? 21.293 11.334 8.833 1.00 97.06 344 VAL A O 1
ATOM 2698 N N . ILE A 1 345 ? 20.476 9.630 10.042 1.00 96.50 345 ILE A N 1
ATOM 2699 C CA . ILE A 1 345 ? 19.083 10.058 10.081 1.00 96.50 345 ILE A CA 1
ATOM 2700 C C . ILE A 1 345 ? 18.825 10.664 11.461 1.00 96.50 345 ILE A C 1
ATOM 2702 O O . ILE A 1 345 ? 18.611 9.957 12.450 1.00 96.50 345 ILE A O 1
ATOM 2706 N N . THR A 1 346 ? 18.837 11.990 11.517 1.00 96.25 346 THR A N 1
ATOM 2707 C CA . THR A 1 346 ? 18.527 12.755 12.721 1.00 96.25 346 THR A CA 1
ATOM 2708 C C . THR A 1 346 ? 17.013 12.911 12.829 1.00 96.25 346 THR A C 1
ATOM 2710 O O . THR A 1 346 ? 16.350 13.379 11.904 1.00 96.25 346 THR A O 1
ATOM 2713 N N . VAL A 1 347 ? 16.454 12.507 13.964 1.00 94.88 347 VAL A N 1
ATOM 2714 C CA . VAL A 1 347 ? 15.025 12.572 14.281 1.00 94.88 347 VAL A CA 1
ATOM 2715 C C . VAL A 1 347 ? 14.783 13.749 15.216 1.00 94.88 347 VAL A C 1
ATOM 2717 O O . VAL A 1 347 ? 15.444 13.858 16.251 1.00 94.88 347 VAL A O 1
ATOM 2720 N N . ALA A 1 348 ? 13.824 14.617 14.893 1.00 93.81 348 ALA A N 1
ATOM 2721 C CA . ALA A 1 348 ? 13.482 15.734 15.766 1.00 93.81 348 ALA A CA 1
ATOM 2722 C C . ALA A 1 348 ? 13.010 15.234 17.142 1.00 93.81 348 ALA A C 1
ATOM 2724 O O . ALA A 1 348 ? 12.008 14.527 17.257 1.00 93.81 348 ALA A O 1
ATOM 2725 N N . ALA A 1 349 ? 13.685 15.654 18.213 1.00 91.62 349 ALA A N 1
ATOM 2726 C CA . ALA A 1 349 ? 13.288 15.317 19.580 1.00 91.62 349 ALA A CA 1
ATOM 2727 C C . ALA A 1 349 ? 11.864 15.814 19.906 1.00 91.62 349 ALA A C 1
ATOM 2729 O O . ALA A 1 349 ? 11.137 15.171 20.662 1.00 91.62 349 ALA A O 1
ATOM 2730 N N . ALA A 1 350 ? 11.436 16.918 19.280 1.00 91.31 350 ALA A N 1
ATOM 2731 C CA . ALA A 1 350 ? 10.091 17.477 19.413 1.00 91.31 350 ALA A CA 1
ATOM 2732 C C . ALA A 1 350 ? 8.974 16.546 18.895 1.00 91.31 350 ALA A C 1
ATOM 2734 O O . ALA A 1 350 ? 7.835 16.638 19.361 1.00 91.31 350 ALA A O 1
ATOM 2735 N N . ASP A 1 351 ? 9.283 15.623 17.977 1.00 90.25 351 ASP A N 1
ATOM 2736 C CA . ASP A 1 351 ? 8.307 14.665 17.444 1.00 90.25 351 ASP A CA 1
ATOM 2737 C C . ASP A 1 351 ? 7.955 13.564 18.455 1.00 90.25 351 ASP A C 1
ATOM 2739 O O . ASP A 1 351 ? 6.901 12.916 18.350 1.00 90.25 351 ASP A O 1
ATOM 2743 N N . GLN A 1 352 ? 8.813 13.348 19.456 1.00 92.69 352 GLN A N 1
ATOM 2744 C CA . GLN A 1 352 ? 8.593 12.349 20.487 1.00 92.69 352 GLN A CA 1
ATOM 2745 C C . GLN A 1 352 ? 7.484 12.783 21.441 1.00 92.69 352 GLN A C 1
ATOM 2747 O O . GLN A 1 352 ? 7.566 13.774 22.163 1.00 92.69 352 GLN A O 1
ATOM 2752 N N . VAL A 1 353 ? 6.428 11.974 21.502 1.00 92.50 353 VAL A N 1
ATOM 2753 C CA . VAL A 1 353 ? 5.340 12.199 22.452 1.00 92.50 353 VAL A CA 1
ATOM 2754 C C . VAL A 1 353 ? 5.840 11.970 23.887 1.00 92.50 353 VAL A C 1
ATOM 2756 O O . VAL A 1 353 ? 6.325 10.873 24.180 1.00 92.50 353 VAL A O 1
ATOM 2759 N N . PRO A 1 354 ? 5.659 12.940 24.808 1.00 91.94 354 PRO A N 1
ATOM 2760 C CA . PRO A 1 354 ? 6.097 12.799 26.194 1.00 91.94 354 PRO A CA 1
ATOM 2761 C C . PRO A 1 354 ? 5.464 11.599 26.911 1.00 91.94 354 PRO A C 1
ATOM 2763 O O . PRO A 1 354 ? 4.270 11.321 26.758 1.00 91.94 354 PRO A O 1
ATOM 2766 N N . ALA A 1 355 ? 6.233 10.924 27.769 1.00 87.62 355 ALA A N 1
ATOM 2767 C CA . ALA A 1 355 ? 5.773 9.738 28.498 1.00 87.62 355 ALA A CA 1
ATOM 2768 C C . ALA A 1 355 ? 4.546 10.020 29.387 1.00 87.62 355 ALA A C 1
ATOM 2770 O O . ALA A 1 355 ? 3.577 9.259 29.371 1.00 87.62 355 ALA A O 1
ATOM 2771 N N . GLN A 1 356 ? 4.529 11.163 30.083 1.00 90.62 356 GLN A N 1
ATOM 2772 C CA . GLN A 1 356 ? 3.390 11.593 30.907 1.00 90.62 356 GLN A CA 1
ATOM 2773 C C . GLN A 1 356 ? 2.087 11.672 30.096 1.00 90.62 356 GLN A C 1
ATOM 2775 O O . GLN A 1 356 ? 1.018 11.270 30.560 1.00 90.62 356 GLN A O 1
ATOM 2780 N N . TYR A 1 357 ? 2.176 12.138 28.848 1.00 89.75 357 TYR A N 1
ATOM 2781 C CA . TYR A 1 357 ? 1.032 12.222 27.950 1.00 89.75 357 TYR A CA 1
ATOM 2782 C C . TYR A 1 357 ? 0.509 10.833 27.555 1.00 89.75 357 TYR A C 1
ATOM 2784 O O . TYR A 1 357 ? -0.709 10.618 27.519 1.00 89.75 357 TYR A O 1
ATOM 2792 N N . LEU A 1 358 ? 1.409 9.875 27.296 1.00 86.94 358 LEU A N 1
ATOM 2793 C CA . LEU A 1 358 ? 1.055 8.483 26.998 1.00 86.94 358 LEU A CA 1
ATOM 2794 C C . LEU A 1 358 ? 0.350 7.812 28.183 1.00 86.94 358 LEU A C 1
ATOM 2796 O O . LEU A 1 358 ? -0.685 7.170 27.993 1.00 86.94 358 LEU A O 1
ATOM 2800 N N . GLU A 1 359 ? 0.847 8.006 29.404 1.00 87.00 359 GLU A N 1
ATOM 2801 C CA . GLU A 1 359 ? 0.237 7.437 30.612 1.00 87.00 359 GLU A CA 1
ATOM 2802 C C . GLU A 1 359 ? -1.132 8.056 30.918 1.00 87.00 359 GLU A C 1
ATOM 2804 O O . GLU A 1 359 ? -2.124 7.341 31.114 1.00 87.00 359 GLU A O 1
ATOM 2809 N N . ALA A 1 360 ? -1.245 9.386 30.845 1.00 90.06 360 ALA A N 1
ATOM 2810 C CA . ALA A 1 360 ? -2.523 10.075 30.999 1.00 90.06 360 ALA A CA 1
ATOM 2811 C C . ALA A 1 360 ? -3.551 9.597 29.959 1.00 90.06 360 ALA A C 1
ATOM 2813 O O . ALA A 1 360 ? -4.734 9.411 30.269 1.00 90.06 360 ALA A O 1
ATOM 2814 N N . ARG A 1 361 ? -3.108 9.339 28.722 1.00 87.00 361 ARG A N 1
ATOM 2815 C CA . ARG A 1 361 ? -3.951 8.763 27.672 1.00 87.00 361 ARG A CA 1
ATOM 2816 C C . ARG A 1 361 ? -4.411 7.348 28.020 1.00 87.00 361 ARG A C 1
ATOM 2818 O O . ARG A 1 361 ? -5.616 7.104 27.950 1.00 87.00 361 ARG A O 1
ATOM 2825 N N . LYS A 1 362 ? -3.511 6.442 28.419 1.00 84.62 362 LYS A N 1
ATOM 2826 C CA . LYS A 1 362 ? -3.874 5.070 28.827 1.00 84.62 362 LYS A CA 1
ATOM 2827 C C . LYS A 1 362 ? -4.921 5.090 29.943 1.00 84.62 362 LYS A C 1
ATOM 2829 O O . LYS A 1 362 ? -5.911 4.359 29.876 1.00 84.62 362 LYS A O 1
ATOM 2834 N N . LYS A 1 363 ? -4.770 5.987 30.927 1.00 89.81 363 LYS A N 1
ATOM 2835 C CA . LYS A 1 363 ? -5.753 6.193 32.005 1.00 89.81 363 LYS A CA 1
ATOM 2836 C C . LYS A 1 363 ? -7.117 6.640 31.461 1.00 89.81 363 LYS A C 1
ATOM 2838 O O . LYS A 1 363 ? -8.143 6.063 31.829 1.00 89.81 363 LYS A O 1
ATOM 2843 N N . ARG A 1 364 ? -7.149 7.614 30.539 1.00 90.19 364 ARG A N 1
ATOM 2844 C CA . ARG A 1 364 ? -8.391 8.070 29.877 1.00 90.19 364 ARG A CA 1
ATOM 2845 C C . ARG A 1 364 ? -9.058 6.965 29.055 1.00 90.19 364 ARG A C 1
ATOM 2847 O O . ARG A 1 364 ? -10.277 6.824 29.121 1.00 90.19 364 ARG A O 1
ATOM 2854 N N . GLU A 1 365 ? -8.292 6.185 28.298 1.00 86.12 365 GLU A N 1
ATOM 2855 C CA . GLU A 1 365 ? -8.814 5.077 27.488 1.00 86.12 365 GLU A CA 1
ATOM 2856 C C . GLU A 1 365 ? -9.404 3.964 28.357 1.00 86.12 365 GLU A C 1
ATOM 2858 O O . GLU A 1 365 ? -10.517 3.516 28.079 1.00 86.12 365 GLU A O 1
ATOM 2863 N N . ARG A 1 366 ? -8.729 3.584 29.453 1.00 88.25 366 ARG A N 1
ATOM 2864 C CA . ARG A 1 366 ? -9.258 2.630 30.443 1.00 88.25 366 ARG A CA 1
ATOM 2865 C C . ARG A 1 366 ? -10.570 3.122 31.056 1.00 88.25 366 ARG A C 1
ATOM 2867 O O . ARG A 1 366 ? -11.537 2.366 31.094 1.00 88.25 366 ARG A O 1
ATOM 2874 N N . ARG A 1 367 ? -10.643 4.400 31.454 1.00 92.06 367 ARG A N 1
ATOM 2875 C CA . ARG A 1 367 ? -11.876 5.012 31.985 1.00 92.06 367 ARG A CA 1
ATOM 2876 C C . ARG A 1 367 ? -13.016 4.977 30.964 1.00 92.06 367 ARG A C 1
ATOM 2878 O O . ARG A 1 367 ? -14.110 4.530 31.290 1.00 92.06 367 ARG A O 1
ATOM 2885 N N . ARG A 1 368 ? -12.750 5.394 29.721 1.00 90.56 368 ARG A N 1
ATOM 2886 C CA . ARG A 1 368 ? -13.738 5.372 28.626 1.00 90.56 368 ARG A CA 1
ATOM 2887 C C . ARG A 1 368 ? -14.197 3.953 28.292 1.00 90.56 368 ARG A C 1
ATOM 2889 O O . ARG A 1 368 ? -15.370 3.754 28.002 1.00 90.56 368 ARG A O 1
ATOM 2896 N N . LYS A 1 369 ? -13.292 2.969 28.321 1.00 88.31 369 LYS A N 1
ATOM 2897 C CA . LYS A 1 369 ? -13.639 1.557 28.124 1.00 88.31 369 LYS A CA 1
ATOM 2898 C C . LYS A 1 369 ? -14.571 1.075 29.237 1.00 88.31 369 LYS A C 1
ATOM 2900 O O . LYS A 1 369 ? -15.647 0.596 28.918 1.00 88.31 369 LYS A O 1
ATOM 2905 N N . LYS A 1 370 ? -14.223 1.315 30.508 1.00 93.00 370 LYS A N 1
ATOM 2906 C CA . LYS A 1 370 ? -15.067 0.965 31.663 1.00 93.00 370 LYS A CA 1
ATOM 2907 C C . LYS A 1 370 ? -16.474 1.567 31.553 1.00 93.00 370 LYS A C 1
ATOM 2909 O O . LYS A 1 370 ? -17.448 0.858 31.760 1.00 93.00 370 LYS A O 1
ATOM 2914 N N . GLN A 1 371 ? -16.583 2.842 31.171 1.00 93.44 371 GLN A N 1
ATOM 2915 C CA . GLN A 1 371 ? -17.877 3.509 30.965 1.00 93.44 371 GLN A CA 1
ATOM 2916 C C . GLN A 1 371 ? -18.698 2.870 29.835 1.00 93.44 371 GLN A C 1
ATOM 2918 O O . GLN A 1 371 ? -19.872 2.580 30.031 1.00 93.44 371 GLN A O 1
ATOM 2923 N N . ARG A 1 372 ? -18.091 2.602 28.669 1.00 91.88 372 ARG A N 1
ATOM 2924 C CA . ARG A 1 372 ? -18.787 1.935 27.553 1.00 91.88 372 ARG A CA 1
ATOM 2925 C C . ARG A 1 372 ? -19.188 0.498 27.874 1.00 91.88 372 ARG A C 1
ATOM 2927 O O . ARG A 1 372 ? -20.209 0.035 27.382 1.00 91.88 372 ARG A O 1
ATOM 2934 N N . ASP A 1 373 ? -18.370 -0.222 28.632 1.00 91.00 373 ASP A N 1
ATOM 2935 C CA . ASP A 1 373 ? -18.660 -1.599 29.038 1.00 91.00 373 ASP A CA 1
ATOM 2936 C C . ASP A 1 373 ? -19.830 -1.617 30.033 1.00 91.00 373 ASP A C 1
ATOM 2938 O O . ASP A 1 373 ? -20.757 -2.400 29.855 1.00 91.00 373 ASP A O 1
ATOM 2942 N N . ALA A 1 374 ? -19.858 -0.679 30.988 1.00 93.31 374 ALA A N 1
ATOM 2943 C CA . ALA A 1 374 ? -20.987 -0.489 31.900 1.00 93.31 374 ALA A CA 1
ATOM 2944 C C . ALA A 1 374 ? -22.280 -0.099 31.161 1.00 93.31 374 ALA A C 1
ATOM 2946 O O . ALA A 1 374 ? -23.332 -0.665 31.438 1.00 93.31 374 ALA A O 1
ATOM 2947 N N . GLN A 1 375 ? -22.202 0.810 30.181 1.00 94.25 375 GLN A N 1
ATOM 2948 C CA . GLN A 1 375 ? -23.358 1.185 29.361 1.00 94.25 375 GLN A CA 1
ATOM 2949 C C . GLN A 1 375 ? -23.893 -0.006 28.556 1.00 94.25 375 GLN A C 1
ATOM 2951 O O . GLN A 1 375 ? -25.095 -0.241 28.537 1.00 94.25 375 GLN A O 1
ATOM 2956 N N . ARG A 1 376 ? -23.008 -0.799 27.938 1.00 92.69 376 ARG A N 1
ATOM 2957 C CA . ARG A 1 376 ? -23.412 -2.012 27.212 1.00 92.69 376 ARG A CA 1
ATOM 2958 C C . ARG A 1 376 ? -24.061 -3.050 28.125 1.00 92.69 376 ARG A C 1
ATOM 2960 O O . ARG A 1 376 ? -25.050 -3.643 27.717 1.00 92.69 376 ARG A O 1
ATOM 2967 N N . ALA A 1 377 ? -23.539 -3.238 29.338 1.00 92.88 377 ALA A N 1
ATOM 2968 C CA . ALA A 1 377 ? -24.135 -4.134 30.326 1.00 92.88 377 ALA A CA 1
ATOM 2969 C C . ALA A 1 377 ? -25.528 -3.653 30.770 1.00 92.88 377 ALA A C 1
ATOM 2971 O O . ALA A 1 377 ? -26.447 -4.460 30.870 1.00 92.88 377 ALA A O 1
ATOM 2972 N N . ALA A 1 378 ? -25.711 -2.342 30.966 1.00 94.50 378 ALA A N 1
ATOM 2973 C CA . ALA A 1 378 ? -27.016 -1.762 31.277 1.00 94.50 378 ALA A CA 1
ATOM 2974 C C . ALA A 1 378 ? -28.017 -1.942 30.120 1.00 94.50 378 ALA A C 1
ATOM 2976 O O . ALA A 1 378 ? -29.139 -2.393 30.340 1.00 94.50 378 ALA A O 1
ATOM 2977 N N . ASP A 1 379 ? -27.605 -1.664 28.878 1.00 93.25 379 ASP A N 1
ATOM 2978 C CA . ASP A 1 379 ? -28.441 -1.867 27.688 1.00 93.25 379 ASP A CA 1
ATOM 2979 C C . ASP A 1 379 ? -28.827 -3.343 27.502 1.00 93.25 379 ASP A C 1
ATOM 2981 O O . ASP A 1 379 ? -29.947 -3.657 27.091 1.00 93.25 379 ASP A O 1
ATOM 2985 N N . GLU A 1 380 ? -27.903 -4.262 27.784 1.00 93.06 380 GLU A N 1
ATOM 2986 C CA . GLU A 1 380 ? -28.147 -5.700 27.730 1.00 93.06 380 GLU A CA 1
ATOM 2987 C C . GLU A 1 380 ? -29.127 -6.142 28.820 1.00 93.06 380 GLU A C 1
ATOM 2989 O O . GLU A 1 380 ? -30.092 -6.826 28.489 1.00 93.06 380 GLU A O 1
ATOM 2994 N N . ALA A 1 381 ? -28.977 -5.654 30.056 1.00 93.44 381 ALA A N 1
ATOM 2995 C CA . ALA A 1 381 ? -29.918 -5.903 31.150 1.00 93.44 381 ALA A CA 1
ATOM 2996 C C . ALA A 1 381 ? -31.336 -5.386 30.837 1.00 93.44 381 ALA A C 1
ATOM 2998 O O . ALA A 1 381 ? -32.331 -6.063 31.088 1.00 93.44 381 ALA A O 1
ATOM 2999 N N . ILE A 1 382 ? -31.453 -4.212 30.205 1.00 94.06 382 ILE A N 1
ATOM 3000 C CA . ILE A 1 382 ? -32.750 -3.695 29.739 1.00 94.06 382 ILE A CA 1
ATOM 3001 C C . ILE A 1 382 ? -33.343 -4.621 28.667 1.00 94.06 382 ILE A C 1
ATOM 3003 O O . ILE A 1 382 ? -34.549 -4.882 28.649 1.00 94.06 382 ILE A O 1
ATOM 3007 N N . ARG A 1 383 ? -32.517 -5.134 27.745 1.00 92.81 383 ARG A N 1
ATOM 3008 C CA . ARG A 1 383 ? -32.973 -6.058 26.695 1.00 92.81 383 ARG A CA 1
ATOM 3009 C C . ARG A 1 383 ? -33.375 -7.419 27.251 1.00 92.81 383 ARG A C 1
ATOM 3011 O O . ARG A 1 383 ? -34.331 -7.978 26.715 1.00 92.81 383 ARG A O 1
ATOM 3018 N N . THR A 1 384 ? -32.677 -7.959 28.249 1.00 92.81 384 THR A N 1
ATOM 3019 C CA . THR A 1 384 ? -33.036 -9.232 28.893 1.00 92.81 384 THR A CA 1
ATOM 3020 C C . THR A 1 384 ? -34.326 -9.082 29.686 1.00 92.81 384 THR A C 1
ATOM 3022 O O . THR A 1 384 ? -35.257 -9.838 29.427 1.00 92.81 384 THR A O 1
ATOM 3025 N N . ALA A 1 385 ? -34.474 -8.019 30.483 1.00 93.62 385 ALA A N 1
ATOM 3026 C CA . ALA A 1 385 ? -35.721 -7.721 31.192 1.00 93.62 385 ALA A CA 1
ATOM 3027 C C . ALA A 1 385 ? -36.919 -7.602 30.228 1.00 93.62 385 ALA A C 1
ATOM 3029 O O . ALA A 1 385 ? -37.970 -8.204 30.436 1.00 93.62 385 ALA A O 1
ATOM 3030 N N . ARG A 1 386 ? -36.753 -6.910 29.089 1.00 93.25 386 ARG A N 1
ATOM 3031 C CA . ARG A 1 386 ? -37.791 -6.837 28.037 1.00 93.25 386 ARG A CA 1
ATOM 3032 C C . ARG A 1 386 ? -38.084 -8.175 27.351 1.00 93.25 386 ARG A C 1
ATOM 3034 O O . ARG A 1 386 ? -39.114 -8.289 26.685 1.00 93.25 386 ARG A O 1
ATOM 3041 N N . ARG A 1 387 ? -37.169 -9.148 27.378 1.00 91.81 387 ARG A N 1
ATOM 3042 C CA . ARG A 1 387 ? -37.426 -10.506 26.864 1.00 91.81 387 ARG A CA 1
ATOM 3043 C C . ARG A 1 387 ? -38.176 -11.336 27.895 1.00 91.81 387 ARG A C 1
ATOM 3045 O O . ARG A 1 387 ? -39.140 -11.975 27.502 1.00 91.81 387 ARG A O 1
ATOM 3052 N N . GLU A 1 388 ? -37.792 -11.252 29.166 1.00 92.81 388 GLU A N 1
ATOM 3053 C CA . GLU A 1 388 ? -38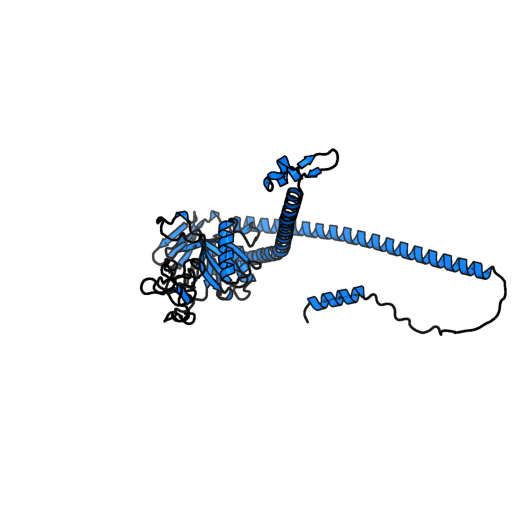.455 -11.939 30.279 1.00 92.81 388 GLU A CA 1
ATOM 3054 C C . GLU A 1 388 ? -39.912 -11.495 30.430 1.00 92.81 388 GLU A C 1
ATOM 3056 O O . GLU A 1 388 ? -40.793 -12.339 30.535 1.00 92.81 388 GLU A O 1
ATOM 3061 N N . VAL A 1 389 ? -40.197 -10.189 30.341 1.00 94.31 389 VAL A N 1
ATOM 3062 C CA . VAL A 1 389 ? -41.584 -9.681 30.345 1.00 94.31 389 VAL A CA 1
ATOM 3063 C C . VAL A 1 389 ? -42.386 -10.268 29.180 1.00 94.31 389 VAL A C 1
ATOM 3065 O O . VAL A 1 389 ? -43.447 -10.841 29.393 1.00 94.31 389 VAL A O 1
ATOM 3068 N N . ARG A 1 390 ? -41.839 -10.230 27.956 1.00 91.88 390 ARG A N 1
ATOM 3069 C CA . ARG A 1 390 ? -42.484 -10.828 26.772 1.00 91.88 390 ARG A CA 1
ATOM 3070 C C . ARG A 1 390 ? -42.614 -12.350 26.848 1.00 91.88 390 ARG A C 1
ATOM 3072 O O . ARG A 1 390 ? -43.377 -12.941 26.090 1.00 91.88 390 ARG A O 1
ATOM 3079 N N . GLU A 1 391 ? -41.800 -13.024 27.649 1.00 91.94 391 GLU A N 1
ATOM 3080 C CA . GLU A 1 391 ? -41.890 -14.466 27.869 1.00 91.94 391 GLU A CA 1
ATOM 3081 C C . GLU A 1 391 ? -42.967 -14.797 28.899 1.00 91.94 391 GLU A C 1
ATOM 3083 O O . GLU A 1 391 ? -43.798 -15.655 28.615 1.00 91.94 391 GLU A O 1
ATOM 3088 N N . LYS A 1 392 ? -43.049 -14.029 29.994 1.00 93.25 392 LYS A N 1
ATOM 3089 C CA . LYS A 1 392 ? -44.152 -14.100 30.960 1.00 93.25 392 LYS A CA 1
ATOM 3090 C C . LYS A 1 392 ? -45.503 -13.826 30.308 1.00 93.25 392 LYS A C 1
ATOM 3092 O O . LYS A 1 392 ? -46.406 -14.635 30.461 1.00 93.25 392 LYS A O 1
ATOM 3097 N N . GLU A 1 393 ? -45.624 -12.775 29.495 1.00 91.69 393 GLU A N 1
ATOM 3098 C CA . GLU A 1 393 ? -46.860 -12.485 28.747 1.00 91.69 393 GLU A CA 1
ATOM 3099 C C . GLU A 1 393 ? -47.267 -13.658 27.837 1.00 91.69 393 GLU A C 1
ATOM 3101 O O . GLU A 1 393 ? -48.436 -14.041 27.785 1.00 91.69 393 GLU A O 1
ATOM 3106 N N .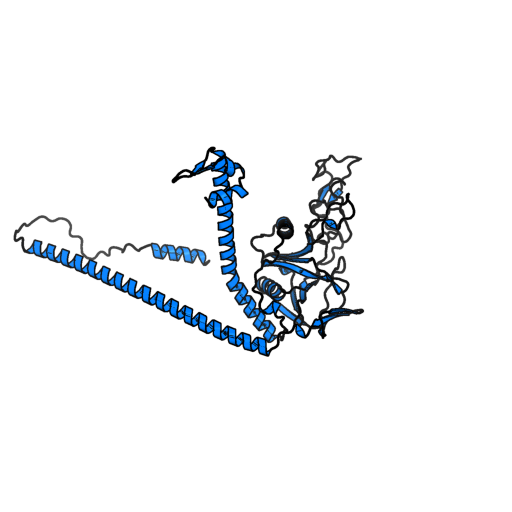 ARG A 1 394 ? -46.300 -14.281 27.146 1.00 91.50 394 ARG A N 1
ATOM 3107 C CA . ARG A 1 394 ? -46.552 -15.465 26.305 1.00 91.50 394 ARG A CA 1
ATOM 3108 C C . ARG A 1 394 ? -46.958 -16.690 27.129 1.00 91.50 394 ARG A C 1
ATOM 3110 O O . ARG A 1 394 ? -47.778 -17.486 26.666 1.00 91.50 394 ARG A O 1
ATOM 3117 N N . GLU A 1 395 ? -46.390 -16.870 28.317 1.00 90.62 395 GLU A N 1
ATOM 3118 C CA . GLU A 1 395 ? -46.734 -17.964 29.227 1.00 90.62 395 GLU A CA 1
ATOM 3119 C C . GLU A 1 395 ? -48.126 -17.775 29.845 1.00 90.62 395 GLU A C 1
ATOM 3121 O O . GLU A 1 395 ? -48.929 -18.710 29.841 1.00 90.62 395 GLU A O 1
ATOM 3126 N N . GLU A 1 396 ? -48.459 -16.558 30.273 1.00 91.81 396 GLU A N 1
ATOM 3127 C CA . GLU A 1 396 ? -49.788 -16.177 30.755 1.00 91.81 396 GLU A CA 1
ATOM 3128 C C . GLU A 1 396 ? -50.851 -16.359 29.666 1.00 91.81 396 GLU A C 1
ATOM 3130 O O . GLU A 1 396 ? -51.897 -16.966 29.911 1.00 91.81 396 GLU A O 1
ATOM 3135 N N . GLU A 1 397 ? -50.574 -15.928 28.431 1.00 91.12 397 GLU A N 1
ATOM 3136 C CA . GLU A 1 397 ? -51.472 -16.156 27.297 1.00 91.12 397 GLU A CA 1
ATOM 3137 C C . GLU A 1 397 ? -51.665 -17.659 27.031 1.00 91.12 397 GLU A C 1
ATOM 3139 O O . GLU A 1 397 ? -52.787 -18.128 26.800 1.00 91.12 397 GLU A O 1
ATOM 3144 N N . ARG A 1 398 ? -50.590 -18.453 27.115 1.00 91.25 398 ARG A N 1
ATOM 3145 C CA . ARG A 1 398 ? -50.658 -19.913 26.968 1.00 91.25 398 ARG A CA 1
ATOM 3146 C C . ARG A 1 398 ? -51.506 -20.547 28.071 1.00 91.25 398 ARG A C 1
ATOM 3148 O O . ARG A 1 398 ? -52.350 -21.389 27.759 1.00 91.25 398 ARG A O 1
ATOM 3155 N N . LEU A 1 399 ? -51.320 -20.144 29.328 1.00 91.88 399 LEU A N 1
ATOM 3156 C CA . LEU A 1 399 ? -52.114 -20.611 30.467 1.00 91.88 399 LEU A CA 1
ATOM 3157 C C . LEU A 1 399 ? -53.590 -20.242 30.301 1.00 91.88 399 LEU A C 1
ATOM 3159 O O . LEU A 1 399 ? -54.452 -21.102 30.488 1.00 91.88 399 LEU A O 1
ATOM 3163 N N . ARG A 1 400 ? -53.887 -19.019 29.847 1.00 91.62 400 ARG A N 1
ATOM 3164 C CA . ARG A 1 400 ? -55.252 -18.562 29.564 1.00 91.62 400 ARG A CA 1
ATOM 3165 C C . ARG A 1 400 ? -55.922 -19.413 28.484 1.00 91.62 400 ARG A C 1
ATOM 3167 O O . ARG A 1 400 ? -57.025 -19.907 28.705 1.00 91.62 400 ARG A O 1
ATOM 3174 N N . ARG A 1 401 ? -55.234 -19.687 27.369 1.00 89.31 401 ARG A N 1
ATOM 3175 C CA . ARG A 1 401 ? -55.739 -20.575 26.300 1.00 89.31 401 ARG A CA 1
ATOM 3176 C C . ARG A 1 401 ? -55.971 -22.009 26.787 1.00 89.31 401 ARG A C 1
ATOM 3178 O O . ARG A 1 401 ? -56.909 -22.674 26.345 1.00 89.31 401 ARG A O 1
ATOM 3185 N N . VAL A 1 402 ? -55.117 -22.523 27.677 1.00 91.50 402 VAL A N 1
ATOM 3186 C CA . VAL A 1 402 ? -55.290 -23.862 28.269 1.00 91.50 402 VAL A CA 1
ATOM 3187 C C . VAL A 1 402 ? -56.485 -23.893 29.222 1.00 91.50 402 VAL A C 1
ATOM 3189 O O . VAL A 1 402 ? -57.270 -24.842 29.166 1.00 91.50 402 VAL A O 1
ATOM 3192 N N . ALA A 1 403 ? -56.650 -22.871 30.064 1.00 90.62 403 ALA A N 1
ATOM 3193 C CA . ALA A 1 403 ? -57.787 -22.741 30.971 1.00 90.62 403 ALA A CA 1
ATOM 3194 C C . ALA A 1 403 ? -59.108 -22.637 30.198 1.00 90.62 403 ALA A C 1
ATOM 3196 O O . ALA A 1 403 ? -60.048 -23.366 30.502 1.00 90.62 403 ALA A O 1
ATOM 3197 N N . GLU A 1 404 ? -59.148 -21.832 29.134 1.00 90.50 404 GLU A N 1
ATOM 3198 C CA . GLU A 1 404 ? -60.306 -21.707 28.245 1.00 90.50 404 GLU A CA 1
ATOM 3199 C C . GLU A 1 404 ? -60.655 -23.046 27.575 1.00 90.50 404 GLU A C 1
ATOM 3201 O O . GLU A 1 404 ? -61.806 -23.485 27.609 1.00 90.50 404 GLU A O 1
ATOM 3206 N N . LYS A 1 405 ? -59.655 -23.774 27.054 1.00 89.69 405 LYS A N 1
ATOM 3207 C CA . LYS A 1 405 ? -59.856 -25.134 26.522 1.00 89.69 405 LYS A CA 1
ATOM 3208 C C . LYS A 1 405 ? -60.382 -26.104 27.582 1.00 89.69 405 LYS A C 1
ATOM 3210 O O . LYS A 1 405 ? -61.262 -26.906 27.272 1.00 89.69 405 LYS A O 1
ATOM 3215 N N . LYS A 1 406 ? -59.861 -26.061 28.815 1.00 91.38 406 LYS A N 1
ATOM 3216 C CA . LYS A 1 406 ? -60.345 -26.902 29.926 1.00 91.38 406 LYS A CA 1
ATOM 3217 C C . LYS A 1 406 ? -61.786 -26.558 30.301 1.00 91.38 406 LYS A C 1
ATOM 3219 O O . LYS A 1 406 ? -62.586 -27.479 30.431 1.00 91.38 406 LYS A O 1
ATOM 3224 N N . ALA A 1 407 ? -62.124 -25.276 30.416 1.00 87.19 407 ALA A N 1
ATOM 3225 C CA . ALA A 1 407 ? -63.475 -24.811 30.719 1.00 87.19 407 ALA A CA 1
ATOM 3226 C C . ALA A 1 407 ? -64.470 -25.231 29.628 1.00 87.19 407 ALA A C 1
ATOM 3228 O O . ALA A 1 407 ? -65.530 -25.770 29.941 1.00 87.19 407 ALA A O 1
ATOM 3229 N N . ARG A 1 408 ? -64.094 -25.099 28.347 1.00 87.94 408 ARG A N 1
ATOM 3230 C CA . ARG A 1 408 ? -64.899 -25.583 27.214 1.00 87.94 408 ARG A CA 1
ATOM 3231 C C . ARG A 1 408 ? -65.122 -27.094 27.270 1.00 87.94 408 ARG A C 1
ATOM 3233 O O . ARG A 1 408 ? -66.233 -27.569 27.074 1.00 87.94 408 ARG A O 1
ATOM 3240 N N . LYS A 1 409 ? -64.073 -27.858 27.581 1.00 86.50 409 LYS A N 1
ATOM 3241 C CA . LYS A 1 409 ? -64.167 -29.318 27.702 1.00 86.50 409 LYS A CA 1
ATOM 3242 C C . LYS A 1 409 ? -65.022 -29.738 28.905 1.00 86.50 409 LYS A C 1
ATOM 3244 O O . LYS A 1 409 ? -65.743 -30.725 28.820 1.00 86.50 409 LYS A O 1
ATOM 3249 N N . ALA A 1 410 ? -64.959 -29.000 30.015 1.00 82.62 410 ALA A N 1
ATOM 3250 C CA . ALA A 1 410 ? -65.782 -29.234 31.200 1.00 82.62 410 ALA A CA 1
ATOM 3251 C C . ALA A 1 410 ? -67.261 -28.906 30.947 1.00 82.62 410 ALA A C 1
ATOM 3253 O O . ALA A 1 410 ? -68.120 -29.698 31.327 1.00 82.62 410 ALA A O 1
ATOM 3254 N N . SER A 1 411 ? -67.564 -27.806 30.250 1.00 79.00 411 SER A N 1
ATOM 3255 C CA . SER A 1 411 ? -68.941 -27.453 29.888 1.00 79.00 411 SER A CA 1
ATOM 3256 C C . SER A 1 411 ? -69.544 -28.426 28.870 1.00 79.00 411 SER A C 1
ATOM 3258 O O . SER A 1 411 ? -70.701 -28.807 29.015 1.00 79.00 411 SER A O 1
ATOM 3260 N N . GLU A 1 412 ? -68.764 -28.921 27.903 1.00 80.88 412 GLU A N 1
ATOM 3261 C CA . GLU A 1 412 ? -69.171 -30.038 27.034 1.00 80.88 412 GLU A CA 1
ATOM 3262 C C . GLU A 1 412 ? -69.467 -31.313 27.840 1.00 80.88 412 GLU A C 1
ATOM 3264 O O . GLU A 1 412 ? -70.445 -32.009 27.565 1.00 80.88 412 GLU A O 1
ATOM 3269 N N . ARG A 1 413 ? -68.656 -31.618 28.861 1.00 76.69 413 ARG A N 1
ATOM 3270 C CA . ARG A 1 413 ? -68.861 -32.787 29.731 1.00 76.69 413 ARG A CA 1
ATOM 3271 C C . ARG A 1 413 ? -70.112 -32.645 30.603 1.00 76.69 413 ARG A C 1
ATOM 3273 O O . ARG A 1 413 ? -70.847 -33.616 30.733 1.00 76.69 413 ARG A O 1
ATOM 3280 N N . ALA A 1 414 ? -70.381 -31.449 31.127 1.00 74.38 414 ALA A N 1
ATOM 3281 C CA . ALA A 1 414 ? -71.588 -31.139 31.895 1.00 74.38 414 ALA A CA 1
ATOM 3282 C C . ALA A 1 414 ? -72.858 -31.166 31.023 1.00 74.38 414 ALA A C 1
ATOM 3284 O O . ALA A 1 414 ? -73.884 -31.703 31.429 1.00 74.38 414 ALA A O 1
ATOM 3285 N N . LYS A 1 415 ? -72.778 -30.670 29.779 1.00 72.44 415 LYS A N 1
ATOM 3286 C CA . LYS A 1 415 ? -73.856 -30.821 28.785 1.00 72.44 415 LYS A CA 1
ATOM 3287 C C . LYS A 1 415 ? -74.122 -32.290 28.449 1.00 72.44 415 LYS A C 1
ATOM 3289 O O . LYS A 1 415 ? -75.272 -32.671 28.269 1.00 72.44 415 LYS A O 1
ATOM 3294 N N . ARG A 1 416 ? -73.079 -33.127 28.419 1.00 65.00 416 ARG A N 1
ATOM 3295 C CA . ARG A 1 416 ? -73.220 -34.585 28.274 1.00 65.00 416 ARG A CA 1
ATOM 3296 C C . ARG A 1 416 ? -73.801 -35.271 29.516 1.00 65.00 416 ARG A C 1
ATOM 3298 O O . ARG A 1 416 ? -74.492 -36.262 29.344 1.00 65.00 416 ARG A O 1
ATOM 3305 N N . SER A 1 417 ? -73.571 -34.767 30.733 1.00 58.53 417 SER A N 1
ATOM 3306 C CA . SER A 1 417 ? -74.145 -35.345 31.964 1.00 58.53 417 SER A CA 1
ATOM 3307 C C . SER A 1 417 ? -75.566 -34.863 32.285 1.00 58.53 417 SER A C 1
ATOM 3309 O O . SER A 1 417 ? -76.270 -35.542 33.020 1.00 58.53 417 SER A O 1
ATOM 3311 N N . GLY A 1 418 ? -76.002 -33.719 31.743 1.00 52.44 418 GLY A N 1
ATOM 3312 C CA . GLY A 1 418 ? -77.390 -33.235 31.839 1.00 52.44 418 GLY A CA 1
ATOM 3313 C C . GLY A 1 418 ? -78.352 -33.868 30.824 1.00 52.44 418 GLY A C 1
ATOM 3314 O O . GLY A 1 418 ? -79.564 -33.743 30.959 1.00 52.44 418 GLY A O 1
ATOM 3315 N N . SER A 1 419 ? -77.826 -34.575 29.822 1.00 49.41 419 SER A N 1
ATOM 3316 C CA . SER A 1 419 ? -78.598 -35.370 28.867 1.00 49.41 419 SER A CA 1
ATOM 3317 C C . SER A 1 419 ? -78.684 -36.812 29.363 1.00 49.41 419 SER A C 1
ATOM 3319 O O . SER A 1 419 ? -77.952 -37.687 28.902 1.00 49.41 419 SER A O 1
ATOM 3321 N N . GLY A 1 420 ? -79.573 -37.061 30.324 1.00 47.81 420 GLY A N 1
ATOM 3322 C CA . GLY A 1 420 ? -79.989 -38.412 30.682 1.00 47.81 420 GLY A CA 1
ATOM 3323 C C . GLY A 1 420 ? -80.785 -39.035 29.538 1.00 47.81 420 GLY A C 1
ATOM 3324 O O . GLY A 1 420 ? -82.003 -38.933 29.503 1.00 47.81 420 GLY A O 1
ATOM 3325 N N . THR A 1 421 ? -80.100 -39.675 28.597 1.00 41.47 421 THR A N 1
ATOM 3326 C CA . THR A 1 421 ? -80.696 -40.667 27.698 1.00 41.47 421 THR A CA 1
ATOM 3327 C C . THR A 1 421 ? -79.698 -41.797 27.497 1.00 41.47 421 THR A C 1
ATOM 3329 O O . THR A 1 421 ? -78.625 -41.630 26.919 1.00 41.47 421 THR A O 1
ATOM 3332 N N . ASN A 1 422 ? -80.069 -42.957 28.039 1.00 49.44 422 ASN A N 1
ATOM 3333 C CA . ASN A 1 422 ? -79.480 -44.245 27.714 1.00 49.44 422 ASN A CA 1
ATOM 3334 C C . ASN A 1 422 ? -79.543 -44.453 26.202 1.00 49.44 422 ASN A C 1
ATOM 3336 O O . ASN A 1 422 ? -80.633 -44.419 25.642 1.00 49.44 422 ASN A O 1
ATOM 3340 N N . LEU A 1 423 ? -78.412 -44.766 25.576 1.00 39.88 423 LEU A N 1
ATOM 3341 C CA . LEU A 1 423 ? -78.407 -45.618 24.394 1.00 39.88 423 LEU A CA 1
ATOM 3342 C C . LEU A 1 423 ? -77.166 -46.511 24.445 1.00 39.88 423 LEU A C 1
ATOM 3344 O O . LEU A 1 423 ? -76.027 -46.042 24.439 1.00 39.88 423 LEU A O 1
ATOM 3348 N N . ALA A 1 424 ? -77.425 -47.809 24.560 1.00 39.25 424 ALA A N 1
ATOM 3349 C CA . ALA A 1 424 ? -76.436 -48.864 24.483 1.00 39.25 424 ALA A CA 1
ATOM 3350 C C . ALA A 1 424 ? -76.206 -49.286 23.021 1.00 39.25 424 ALA A C 1
ATOM 3352 O O . ALA A 1 424 ? -77.133 -49.262 22.214 1.00 39.25 424 ALA A O 1
ATOM 3353 N N . THR A 1 425 ? -74.990 -49.796 22.775 1.00 42.44 425 THR A N 1
ATOM 3354 C CA . THR A 1 425 ? -74.507 -50.578 21.609 1.00 42.44 425 THR A CA 1
ATOM 3355 C C . THR A 1 425 ? -74.223 -49.765 20.328 1.00 42.44 425 THR A C 1
ATOM 3357 O O . THR A 1 425 ? -74.952 -48.844 20.003 1.00 42.44 425 THR A O 1
ATOM 3360 N N . ASN A 1 426 ? -73.133 -49.950 19.570 1.00 36.91 426 ASN A N 1
ATOM 3361 C CA . ASN A 1 426 ? -72.331 -51.139 19.265 1.00 36.91 426 ASN A CA 1
ATOM 3362 C C . ASN A 1 426 ? -70.821 -50.840 19.196 1.00 36.91 426 ASN A C 1
ATOM 3364 O O . ASN A 1 426 ? -70.394 -49.725 18.897 1.00 36.91 426 ASN A O 1
ATOM 3368 N N . GLY A 1 427 ? -70.013 -51.866 19.468 1.00 46.72 427 GLY A N 1
ATOM 3369 C CA . GLY A 1 427 ? -68.556 -51.790 19.462 1.00 46.72 427 GLY A CA 1
ATOM 3370 C C . GLY A 1 427 ? -67.931 -51.745 18.067 1.00 46.72 427 GLY A C 1
ATOM 3371 O O . GLY A 1 427 ? -68.375 -52.431 17.154 1.00 46.72 427 GLY A O 1
ATOM 3372 N N . ALA A 1 428 ? -66.833 -50.995 17.955 1.00 41.41 428 ALA A N 1
ATOM 3373 C CA . ALA A 1 428 ? -65.697 -51.320 17.096 1.00 41.41 428 ALA A CA 1
ATOM 3374 C C . ALA A 1 428 ? -64.454 -50.519 17.535 1.00 41.41 428 ALA A C 1
ATOM 3376 O O . ALA A 1 428 ? -64.483 -49.294 17.624 1.00 41.41 428 ALA A O 1
ATOM 3377 N N . ASN A 1 429 ? -63.355 -51.246 17.760 1.00 40.38 429 ASN A N 1
ATOM 3378 C CA . ASN A 1 429 ? -61.963 -50.793 17.877 1.00 40.38 429 ASN A CA 1
ATOM 3379 C C . ASN A 1 429 ? -61.552 -49.957 19.101 1.00 40.38 429 ASN A C 1
ATOM 3381 O O . ASN A 1 429 ? -61.238 -48.769 19.035 1.00 40.38 429 ASN A O 1
ATOM 3385 N N . VAL A 1 430 ? -61.385 -50.679 20.210 1.00 43.72 430 VAL A N 1
ATOM 3386 C CA . VAL A 1 430 ? -60.484 -50.322 21.312 1.00 43.72 430 VAL A CA 1
ATOM 3387 C C . VAL A 1 430 ? -59.044 -50.236 20.784 1.00 43.72 430 VAL A C 1
ATOM 3389 O O . VAL A 1 430 ? -58.427 -51.255 20.481 1.00 43.72 430 VAL A O 1
ATOM 3392 N N . ARG A 1 431 ? -58.475 -49.027 20.713 1.00 43.38 431 ARG A N 1
ATOM 3393 C CA . ARG A 1 431 ? -57.014 -48.844 20.705 1.00 43.38 431 ARG A CA 1
ATOM 3394 C C . ARG A 1 431 ? -56.528 -48.751 22.150 1.00 43.38 431 ARG A C 1
ATOM 3396 O O . ARG A 1 431 ? -56.969 -47.883 22.901 1.00 43.38 431 ARG A O 1
ATOM 3403 N N . LYS A 1 432 ? -55.641 -49.675 22.530 1.00 42.19 432 LYS A N 1
ATOM 3404 C CA . LYS A 1 432 ? -54.981 -49.737 23.840 1.00 42.19 432 LYS A CA 1
ATOM 3405 C C . LYS A 1 432 ? -54.234 -48.432 24.129 1.00 42.19 432 LYS A C 1
ATOM 3407 O O . LYS A 1 432 ? -53.434 -47.959 23.328 1.00 42.19 432 LYS A O 1
ATOM 3412 N N . PHE A 1 433 ? -54.493 -47.876 25.306 1.00 37.22 433 PHE A N 1
ATOM 3413 C CA . PHE A 1 433 ? -53.772 -46.742 25.871 1.00 37.22 433 PHE A CA 1
ATOM 3414 C C . PHE A 1 433 ? -52.377 -47.234 26.295 1.00 37.22 433 PHE A C 1
ATOM 3416 O O . PHE A 1 433 ? -52.271 -48.034 27.221 1.00 37.22 433 PHE A O 1
ATOM 3423 N N . GLY A 1 434 ? -51.328 -46.830 25.572 1.00 49.56 434 GLY A N 1
ATOM 3424 C CA . GLY A 1 434 ? -49.953 -47.283 25.827 1.00 49.56 434 GLY A CA 1
ATOM 3425 C C . GLY A 1 434 ? -48.974 -47.166 24.653 1.00 49.56 434 GLY A C 1
ATOM 3426 O O . GLY A 1 434 ? -47.774 -47.284 24.871 1.00 49.56 434 GLY A O 1
ATOM 3427 N N . GLU A 1 435 ? -49.429 -46.888 23.430 1.00 41.38 435 GLU A N 1
ATOM 3428 C CA . GLU A 1 435 ? -48.511 -46.598 22.323 1.00 41.38 435 GLU A CA 1
ATOM 3429 C C . GLU A 1 435 ? -48.042 -45.138 22.368 1.00 41.38 435 GLU A C 1
ATOM 3431 O O . GLU A 1 435 ? -48.832 -44.194 22.266 1.00 41.38 435 GLU A O 1
ATOM 3436 N N . GLN A 1 436 ? -46.732 -44.962 22.541 1.00 40.88 436 GLN A N 1
ATOM 3437 C CA . GLN A 1 436 ? -46.045 -43.689 22.377 1.00 40.88 436 GLN A CA 1
ATOM 3438 C C . GLN A 1 436 ? -46.232 -43.205 20.938 1.00 40.88 436 GLN A C 1
ATOM 3440 O O . GLN A 1 436 ? -45.594 -43.693 20.009 1.00 40.88 436 GLN A O 1
ATOM 3445 N N . LEU A 1 437 ? -47.074 -42.191 20.751 1.00 40.03 437 LEU A N 1
ATOM 3446 C CA . LEU A 1 437 ? -46.964 -41.340 19.576 1.00 40.03 437 LEU A CA 1
ATOM 3447 C C . LEU A 1 437 ? -45.618 -40.622 19.668 1.00 40.03 437 LEU A C 1
ATOM 3449 O O . LEU A 1 437 ? -45.416 -39.781 20.549 1.00 40.03 437 LEU A O 1
ATOM 3453 N N . ALA A 1 438 ? -44.703 -40.967 18.762 1.00 42.75 438 ALA A N 1
ATOM 3454 C CA . ALA A 1 438 ? -43.516 -40.173 18.503 1.00 42.75 438 ALA A CA 1
ATOM 3455 C C . ALA A 1 438 ? -43.952 -38.712 18.328 1.00 42.75 438 ALA A C 1
ATOM 3457 O O . ALA A 1 438 ? -44.781 -38.389 17.473 1.00 42.75 438 ALA A O 1
ATOM 3458 N N . GLN A 1 439 ? -43.441 -37.837 19.196 1.00 43.84 439 GLN A N 1
ATOM 3459 C CA . GLN A 1 439 ? -43.648 -36.402 19.061 1.00 43.84 439 GLN A CA 1
ATOM 3460 C C . GLN A 1 439 ? -43.203 -35.982 17.656 1.00 43.84 439 GLN A C 1
ATOM 3462 O O . GLN A 1 439 ? -42.148 -36.445 17.209 1.00 43.84 439 GLN A O 1
ATOM 3467 N N . PRO A 1 440 ? -43.932 -35.089 16.963 1.00 40.19 440 PRO A N 1
ATOM 3468 C CA . PRO A 1 440 ? -43.369 -34.434 15.800 1.00 40.19 440 PRO A CA 1
ATOM 3469 C C . PRO A 1 440 ? -42.194 -33.598 16.309 1.00 40.19 440 PRO A C 1
ATOM 3471 O O . PRO A 1 440 ? -42.378 -32.528 16.891 1.00 40.19 440 PRO A O 1
ATOM 3474 N N . GLN A 1 441 ? -40.982 -34.134 16.163 1.00 44.78 441 GLN A N 1
ATOM 3475 C CA . GLN A 1 441 ? -39.766 -33.382 16.401 1.00 44.78 441 GLN A CA 1
ATOM 3476 C C . GLN A 1 441 ? -39.800 -32.189 15.453 1.00 44.78 441 GLN A C 1
ATOM 3478 O O . GLN A 1 441 ? -39.882 -32.332 14.232 1.00 44.78 441 GLN A O 1
ATOM 3483 N N . SER A 1 442 ? -39.795 -30.989 16.020 1.00 49.78 442 SER A N 1
ATOM 3484 C CA . SER A 1 442 ? -39.605 -29.771 15.256 1.00 49.78 442 SER A CA 1
ATOM 3485 C C . SER A 1 442 ? -38.187 -29.781 14.678 1.00 49.78 442 SER A C 1
ATOM 3487 O O . SER A 1 442 ? -37.231 -29.354 15.318 1.00 49.78 442 SER A O 1
ATOM 3489 N N . ASN A 1 443 ? -38.057 -30.241 13.432 1.00 49.72 443 ASN A N 1
ATOM 3490 C CA . ASN A 1 443 ? -36.791 -30.302 12.688 1.00 49.72 443 ASN A CA 1
ATOM 3491 C C . ASN A 1 443 ? -36.128 -28.929 12.454 1.00 49.72 443 ASN A C 1
ATOM 3493 O O . ASN A 1 443 ? -34.987 -28.858 12.013 1.00 49.72 443 ASN A O 1
ATOM 3497 N N . ALA A 1 444 ? -36.787 -27.823 12.804 1.00 53.25 444 ALA A N 1
ATOM 3498 C CA . ALA A 1 444 ? -36.243 -26.480 12.621 1.00 53.25 444 ALA A CA 1
ATOM 3499 C C . ALA A 1 444 ? -34.977 -26.206 13.459 1.00 53.25 444 ALA A C 1
ATOM 3501 O O . ALA A 1 444 ? -34.122 -25.424 13.047 1.00 53.25 444 ALA A O 1
ATOM 3502 N N . THR A 1 445 ? -34.825 -26.833 14.631 1.00 54.09 445 THR A N 1
ATOM 3503 C CA . THR A 1 445 ? -33.626 -26.659 15.473 1.00 54.09 445 THR A CA 1
ATOM 3504 C C . THR A 1 445 ? -32.503 -27.627 15.104 1.00 54.09 445 THR A C 1
ATOM 3506 O O . THR A 1 445 ? -31.334 -27.249 15.201 1.00 54.09 445 THR A O 1
ATOM 3509 N N . SER A 1 446 ? -32.824 -28.834 14.625 1.00 56.34 446 SER A N 1
ATOM 3510 C CA . SER A 1 446 ? -31.828 -29.819 14.179 1.00 56.34 446 SER A CA 1
ATOM 3511 C C . SER A 1 446 ? -31.232 -29.463 12.814 1.00 56.34 446 SER A C 1
ATOM 3513 O O . SER A 1 446 ? -30.023 -29.595 12.631 1.00 56.34 446 SER A O 1
ATOM 3515 N N . GLU A 1 447 ? -32.022 -28.902 11.893 1.00 61.31 447 GLU A N 1
ATOM 3516 C CA . GLU A 1 447 ? -31.529 -28.398 10.604 1.00 61.31 447 GLU A CA 1
ATOM 3517 C C . GLU A 1 447 ? -30.634 -27.165 10.767 1.00 61.31 447 GLU A C 1
ATOM 3519 O O . GLU A 1 447 ? -29.594 -27.061 10.113 1.00 61.31 447 GLU A O 1
ATOM 3524 N N . LEU A 1 448 ? -30.966 -26.261 11.697 1.00 60.44 448 LEU A N 1
ATOM 3525 C CA . LEU A 1 448 ? -30.120 -25.109 12.019 1.00 60.44 448 LEU A CA 1
ATOM 3526 C C . LEU A 1 448 ? -28.797 -25.552 12.670 1.00 60.44 448 LEU A C 1
ATOM 3528 O O . LEU A 1 448 ? -27.736 -25.016 12.345 1.00 60.44 448 LEU A O 1
ATOM 3532 N N . ALA A 1 449 ? -28.836 -26.557 13.551 1.00 60.59 449 ALA A N 1
ATOM 3533 C CA . ALA A 1 449 ? -27.642 -27.139 14.162 1.00 60.59 449 ALA A CA 1
ATOM 3534 C C . ALA A 1 449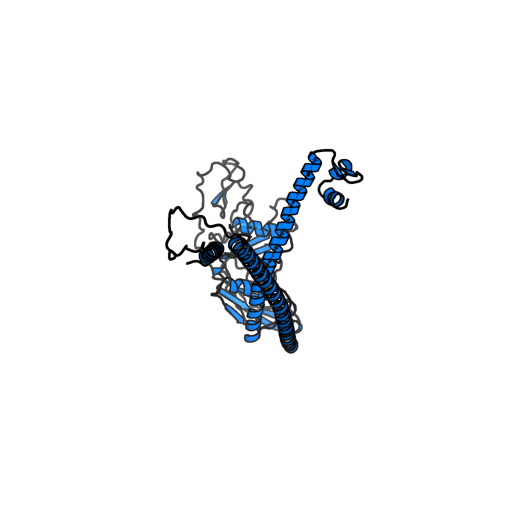 ? -26.768 -27.881 13.133 1.00 60.59 449 ALA A C 1
ATOM 3536 O O . ALA A 1 449 ? -25.548 -27.719 13.139 1.00 60.59 449 ALA A O 1
ATOM 3537 N N . ALA A 1 450 ? -27.376 -28.612 12.193 1.00 63.31 450 ALA A N 1
ATOM 3538 C CA . ALA A 1 450 ? -26.676 -29.283 11.099 1.00 63.31 450 ALA A CA 1
ATOM 3539 C C . ALA A 1 450 ? -26.055 -28.286 10.102 1.00 63.31 450 ALA A C 1
ATOM 3541 O O . ALA A 1 450 ? -24.922 -28.478 9.657 1.00 63.31 450 ALA A O 1
ATOM 3542 N N . ALA A 1 451 ? -26.743 -27.182 9.795 1.00 63.28 451 ALA A N 1
ATOM 3543 C CA . ALA A 1 451 ? -26.209 -26.103 8.965 1.00 63.28 451 ALA A CA 1
ATOM 3544 C C . ALA A 1 451 ? -25.041 -25.363 9.646 1.00 63.28 451 ALA A C 1
ATOM 3546 O O . ALA A 1 451 ? -24.075 -24.976 8.985 1.00 63.28 451 ALA A O 1
ATOM 3547 N N . LEU A 1 452 ? -25.088 -25.201 10.973 1.00 63.78 452 LEU A N 1
ATOM 3548 C CA . LEU A 1 452 ? -23.996 -24.614 11.754 1.00 63.78 452 LEU A CA 1
ATOM 3549 C C . LEU A 1 452 ? -22.801 -25.570 11.917 1.00 63.78 452 LEU A C 1
ATOM 3551 O O . LEU A 1 452 ? -21.662 -25.101 11.929 1.00 63.78 452 LEU A O 1
ATOM 3555 N N . ALA A 1 453 ? -23.032 -26.885 11.980 1.00 63.94 453 ALA A N 1
ATOM 3556 C CA . ALA A 1 453 ? -21.983 -27.904 12.040 1.00 63.94 453 ALA A CA 1
ATOM 3557 C C . ALA A 1 453 ? -21.218 -28.035 10.711 1.00 63.94 453 ALA A C 1
ATOM 3559 O O . ALA A 1 453 ? -19.989 -28.015 10.716 1.00 63.94 453 ALA A O 1
ATOM 3560 N N . ARG A 1 454 ? -21.913 -28.020 9.561 1.00 67.75 454 ARG A N 1
ATOM 3561 C CA . ARG A 1 454 ? -21.271 -28.004 8.225 1.00 67.75 454 ARG A CA 1
ATOM 3562 C C . ARG A 1 454 ? -20.393 -26.771 7.992 1.00 67.75 454 ARG A C 1
ATOM 3564 O O . ARG A 1 454 ? -19.477 -26.804 7.181 1.00 67.75 454 ARG A O 1
ATOM 3571 N N . ARG A 1 455 ? -20.647 -25.678 8.719 1.00 55.72 455 ARG A N 1
ATOM 3572 C CA . ARG A 1 455 ? -19.853 -24.442 8.656 1.00 55.72 455 ARG A CA 1
ATOM 3573 C C . ARG A 1 455 ? -18.618 -24.451 9.562 1.00 55.72 455 ARG A C 1
ATOM 3575 O O . ARG A 1 455 ? -17.807 -23.535 9.458 1.00 55.72 455 ARG A O 1
ATOM 3582 N N . ARG A 1 456 ? -18.495 -25.430 10.466 1.00 56.25 456 ARG A N 1
ATOM 3583 C CA . ARG A 1 456 ? -17.391 -25.538 11.435 1.00 56.25 456 ARG A CA 1
ATOM 3584 C C . ARG A 1 456 ? -16.314 -26.560 11.069 1.00 56.25 456 ARG A C 1
ATOM 3586 O O . ARG A 1 456 ? -15.322 -26.584 11.780 1.00 56.25 456 ARG A O 1
ATOM 3593 N N . GLY A 1 457 ? -16.460 -27.291 9.963 1.00 48.16 457 GLY A N 1
ATOM 3594 C CA . GLY A 1 457 ? -15.387 -28.097 9.374 1.00 48.16 457 GLY A CA 1
ATOM 3595 C C . GLY A 1 457 ? -14.814 -29.156 10.316 1.00 48.16 457 GLY A C 1
ATOM 3596 O O . GLY A 1 457 ? -13.728 -28.962 10.851 1.00 48.16 457 GLY A O 1
ATOM 3597 N N . ASN A 1 458 ? -15.543 -30.263 10.465 1.00 42.41 458 ASN A N 1
ATOM 3598 C CA . ASN A 1 458 ? -14.939 -31.594 10.518 1.00 42.41 458 ASN A CA 1
ATOM 3599 C C . ASN A 1 458 ? -15.280 -32.290 9.206 1.00 42.41 458 ASN A C 1
ATOM 3601 O O . ASN A 1 458 ? -16.464 -32.167 8.804 1.00 42.41 458 ASN A O 1
#

Foldseek 3Di:
DVVLVVCCVVVVCSVPQWDDDPPDIHGNDVVVVVSVVVVVVVVVVVVVVVVVLVVVQVVVQVVQVVLLVVLVVVLVVLLAFAFPLLNPDRDDQEDPPDPLVVVLVVVLCVLVVADPVFWRHWDWWWWQWQQRDTHGQWIWTDGLFKIWIKGADDQVPPPDPPDDRARRIATADIDTLVQFAAKEDASYHFQKIKTAGNFDDQDPDFALVQADDPVVDQAAPPPRHGDDPVFHWDAASVRNGTHGCVQQVFFAAQRVRNRQGTDTHGNVCGRNHHRAGIWMIMIGDSCSSSVRSSSCVSPVNYYYHHDQWAAIGFDPGRTTHHRAIEGEEEDCDFDWDDDVRYIYTYHHPVSGDDPVVVVVVVVVVVVVVVVVVVVVVVVVVVVVVVVVVVVVVVVVVVVVVVVVVVVVVVVVVVVVVVPPDDDDDDDDDDDDDDDDDDPPPPCPVVVVVVVVVVVVPD

pLDDT: mean 87.14, std 14.22, range [36.91, 98.25]